Protein AF-B8C615-F1 (afdb_monomer)

Solvent-accessible surface area (backbone atoms only — not comparable to full-atom values): 27567 Å² total; per-residue (Å²): 134,86,78,91,79,91,89,84,91,85,81,88,82,88,83,88,82,83,87,86,90,82,84,86,89,84,87,82,86,87,84,89,79,90,83,87,82,90,78,82,82,85,92,84,84,85,85,87,82,86,86,85,73,90,86,84,89,85,84,89,66,85,77,72,67,76,77,69,71,76,79,83,67,76,66,83,48,55,61,52,78,42,73,49,61,75,88,76,77,53,38,67,41,74,41,68,42,91,89,75,47,28,23,28,29,64,40,57,40,85,89,25,58,36,35,74,68,68,56,52,64,66,28,31,39,13,38,54,92,42,82,40,66,43,68,28,39,32,70,58,50,54,51,53,68,69,64,72,62,64,63,44,64,28,14,33,28,34,61,74,74,82,71,67,94,71,82,83,88,78,96,52,78,61,57,57,55,51,50,50,52,52,49,54,53,49,52,53,51,50,51,54,47,50,67,70,65,53,76,77,74,84,75,66,89,81,61,75,78,67,64,73,67,66,71,70,63,75,78,74,78,82,78,88,79,88,82,81,69,58,64,63,54,49,52,52,54,52,52,50,56,50,53,55,50,52,50,21,62,73,68,74,48,59,87,83,63,82,73,85,66,53,80,73,57,54,55,55,56,58,57,57,73,75,53,80,84,85,68,80,87,73,69,80,81,79,81,86,73,91,73,94,73,80,84,80,73,89,69,74,76,81,73,70,89,76,69,77,72,56,72,66,55,68,64,37,54,50,21,48,50,43,27,65,69,76,46,88,54,61,69,58,47,44,52,20,51,57,49,51,53,52,48,52,52,35,25,47,45,55,21,58,45,75,58,71,78,75,10,44,65,44,19,49,44,60,47,85,40,69,73,48,22,61,34,29,73,72,30,65,36,36,51,56,32,47,37,60,62,54,37,41,86,44,71,39,86,90,77,75,43,55,28,40,36,42,66,80,84,52,73,59,57,90,28,47,64,52,50,53,48,51,53,50,49,51,59,72,70,108

Nearest PDB structures (foldseek):
  2pa1-assembly1_A  TM=8.010E-01  e=6.325E-05  Homo sapiens
  7qs8-assembly2_B  TM=7.654E-01  e=4.435E-05  Homo sapiens
  2eaq-assembly1_A  TM=7.085E-01  e=5.989E-04  Homo sapiens
  1g9o-assembly1_A  TM=5.932E-01  e=3.124E-04  Homo sapiens
  1va8-assembly1_A  TM=5.721E-01  e=1.218E-03  Mus musculus

Structure (mmCIF, N/CA/C/O backbone):
data_AF-B8C615-F1
#
_entry.id   AF-B8C615-F1
#
loop_
_atom_site.group_PDB
_atom_site.id
_atom_site.type_symbol
_atom_site.label_atom_id
_atom_site.label_alt_id
_atom_site.label_comp_id
_atom_site.label_asym_id
_atom_site.label_entity_id
_atom_site.label_seq_id
_atom_site.pdbx_PDB_ins_code
_atom_site.Cartn_x
_atom_site.Cartn_y
_atom_site.Cartn_z
_atom_site.occupancy
_atom_site.B_iso_or_equiv
_atom_site.auth_seq_id
_atom_site.auth_comp_id
_atom_site.auth_asym_id
_atom_site.auth_atom_id
_atom_site.pdbx_PDB_model_num
ATOM 1 N N . MET A 1 1 ? -53.967 15.352 45.407 1.00 41.75 1 MET A N 1
ATOM 2 C CA . MET A 1 1 ? -52.766 14.566 45.748 1.00 41.75 1 MET A CA 1
ATOM 3 C C . MET A 1 1 ? -51.786 14.688 44.589 1.00 41.75 1 MET A C 1
ATOM 5 O O . MET A 1 1 ? -51.702 13.805 43.753 1.00 41.75 1 MET A O 1
ATOM 9 N N . ASP A 1 2 ? -51.291 15.890 44.291 1.00 37.72 2 ASP A N 1
ATOM 10 C CA . ASP A 1 2 ? -50.236 16.607 45.036 1.00 37.72 2 ASP A CA 1
ATOM 11 C C . ASP A 1 2 ? -48.920 15.816 45.013 1.00 37.72 2 ASP A C 1
ATOM 13 O O . ASP A 1 2 ? -48.911 14.672 45.434 1.00 37.72 2 ASP A O 1
ATOM 17 N N . THR A 1 3 ? -47.760 16.323 44.602 1.00 44.06 3 THR A N 1
ATOM 18 C CA . THR A 1 3 ? -47.333 17.625 44.078 1.00 44.06 3 THR A CA 1
ATOM 19 C C . THR A 1 3 ? -45.808 17.522 43.798 1.00 44.06 3 THR A C 1
ATOM 21 O O . THR A 1 3 ? -45.139 16.726 44.444 1.00 44.06 3 THR A O 1
ATOM 24 N N . ILE A 1 4 ? -45.261 18.445 42.974 1.00 41.69 4 ILE A N 1
ATOM 25 C CA . ILE A 1 4 ? -43.964 19.162 43.191 1.00 41.69 4 ILE A CA 1
ATOM 26 C C . ILE A 1 4 ? -42.643 18.371 42.953 1.00 41.69 4 ILE A C 1
ATOM 28 O O . ILE A 1 4 ? -42.486 17.266 43.430 1.00 41.69 4 ILE A O 1
ATOM 32 N N . LYS A 1 5 ? -41.563 18.879 42.324 1.00 42.16 5 LYS A N 1
ATOM 33 C CA . LYS A 1 5 ? -41.191 20.132 41.616 1.00 42.16 5 LYS A CA 1
ATOM 34 C C . LYS A 1 5 ? -39.751 19.966 41.056 1.00 42.16 5 LYS A C 1
ATOM 36 O O . LYS A 1 5 ? -38.935 19.399 41.762 1.00 42.16 5 LYS A O 1
ATOM 41 N N . LYS A 1 6 ? -39.478 20.611 39.897 1.00 43.28 6 LYS A N 1
ATOM 42 C CA . LYS A 1 6 ? -38.382 21.583 39.554 1.00 43.28 6 LYS A CA 1
ATOM 43 C C . LYS A 1 6 ? -36.907 21.218 39.882 1.00 43.28 6 LYS A C 1
ATOM 45 O O . LYS A 1 6 ? -36.642 20.591 40.883 1.00 43.28 6 LYS A O 1
ATOM 50 N N . LYS A 1 7 ? -35.850 21.697 39.206 1.00 45.78 7 LYS A N 1
ATOM 51 C CA . LYS A 1 7 ? -35.587 22.728 38.170 1.00 45.78 7 LYS A CA 1
ATOM 52 C C . LYS A 1 7 ? -34.084 22.653 37.801 1.00 45.78 7 LYS A C 1
ATOM 54 O O . LYS A 1 7 ? -33.301 22.236 38.647 1.00 45.78 7 LYS A O 1
ATOM 59 N N . ASN A 1 8 ? -33.729 23.188 36.624 1.00 39.31 8 ASN A N 1
ATOM 60 C CA . ASN A 1 8 ? -32.568 24.055 36.270 1.00 39.31 8 ASN A CA 1
ATOM 61 C C . ASN A 1 8 ? -32.132 23.692 34.835 1.00 39.31 8 ASN A C 1
ATOM 63 O O . ASN A 1 8 ? -31.794 22.543 34.597 1.00 39.31 8 ASN A O 1
ATOM 67 N N . SER A 1 9 ? -32.251 24.496 33.770 1.00 40.06 9 SER A N 1
ATOM 68 C CA . SER A 1 9 ? -32.050 25.933 33.483 1.00 40.06 9 SER A CA 1
ATOM 69 C C . SER A 1 9 ? -30.593 26.412 33.503 1.00 40.06 9 SER A C 1
ATOM 71 O O . SER A 1 9 ? -30.061 26.649 34.580 1.00 40.06 9 SER A O 1
ATOM 73 N N . ILE A 1 10 ? -30.035 26.611 32.304 1.00 39.75 10 ILE A N 1
ATOM 74 C CA . ILE A 1 10 ? -29.074 27.626 31.804 1.00 39.75 10 ILE A CA 1
ATOM 75 C C . ILE A 1 10 ? -29.087 27.392 30.272 1.00 39.75 10 ILE A C 1
ATOM 77 O O . ILE A 1 10 ? -29.056 26.244 29.852 1.00 39.75 10 ILE A O 1
ATOM 81 N N . GLY A 1 11 ? -29.210 28.339 29.343 1.00 34.59 11 GLY A N 1
ATOM 82 C CA . GLY A 1 11 ? -29.128 29.795 29.384 1.00 34.59 11 GLY A CA 1
ATOM 83 C C . GLY A 1 11 ? -28.443 30.281 28.095 1.00 34.59 11 GLY A C 1
ATOM 84 O O . GLY A 1 11 ? -27.226 30.239 28.013 1.00 34.59 11 GLY A O 1
ATOM 85 N N . SER A 1 12 ? -29.261 30.668 27.110 1.00 38.09 12 SER A N 1
ATOM 86 C CA . SER A 1 12 ? -29.092 31.620 25.993 1.00 38.09 12 SER A CA 1
ATOM 87 C C . SER A 1 12 ? -27.708 32.073 25.504 1.00 38.09 12 SER A C 1
ATOM 89 O O . SER A 1 12 ? -26.895 32.586 26.268 1.00 38.09 12 SER A O 1
ATOM 91 N N . LYS A 1 13 ? -27.589 32.174 24.169 1.00 42.00 13 LYS A N 1
ATOM 92 C CA . LYS A 1 13 ? -27.247 33.454 23.522 1.00 42.00 13 LYS A CA 1
ATOM 93 C C . LYS A 1 13 ? -27.703 33.511 22.060 1.00 42.00 13 LYS A C 1
ATOM 95 O O . LYS A 1 13 ? -27.203 32.788 21.205 1.00 42.00 13 LYS A O 1
ATOM 100 N N . ASP A 1 14 ? -28.641 34.422 21.828 1.00 41.09 14 ASP A N 1
ATOM 101 C CA . ASP A 1 14 ? -29.044 34.968 20.539 1.00 41.09 14 ASP A CA 1
ATOM 102 C C . ASP A 1 14 ? -27.907 35.741 19.859 1.00 41.09 14 ASP A C 1
ATOM 104 O O . ASP A 1 14 ? -27.116 36.420 20.520 1.00 41.09 14 ASP A O 1
ATOM 108 N N . LYS A 1 15 ? -27.914 35.743 18.522 1.00 43.38 15 LYS A N 1
ATOM 109 C CA . LYS A 1 15 ? -27.534 36.915 17.723 1.00 43.38 15 LYS A CA 1
ATOM 110 C C . LYS A 1 15 ? -28.236 36.869 16.365 1.00 43.38 15 LYS A C 1
ATOM 112 O O . LYS A 1 15 ? -27.769 36.267 15.406 1.00 43.38 15 LYS A O 1
ATOM 117 N N . SER A 1 16 ? -29.381 37.535 16.317 1.00 40.38 16 SER A N 1
ATOM 118 C CA . SER A 1 16 ? -30.012 38.057 15.110 1.00 40.38 16 SER A CA 1
ATOM 119 C C . SER A 1 16 ? -29.265 39.301 14.626 1.00 40.38 16 SER A C 1
ATOM 121 O O . SER A 1 16 ? -28.981 40.193 15.431 1.00 40.38 16 SER A O 1
ATOM 123 N N . THR A 1 17 ? -29.030 39.447 13.324 1.00 40.84 17 THR A N 1
ATOM 124 C CA . THR A 1 17 ? -28.920 40.781 12.715 1.00 40.84 17 THR A CA 1
ATOM 125 C C . THR A 1 17 ? -29.471 40.753 11.295 1.00 40.84 17 THR A C 1
ATOM 127 O O . THR A 1 17 ? -29.143 39.888 10.489 1.00 40.84 17 THR A O 1
ATOM 130 N N . LEU A 1 18 ? -30.387 41.689 11.072 1.00 40.09 18 LEU A N 1
ATOM 131 C CA . LEU A 1 18 ? -31.145 41.975 9.867 1.00 40.09 18 LEU A CA 1
ATOM 132 C C . LEU A 1 18 ? -30.291 42.639 8.779 1.00 40.09 18 LEU A C 1
ATOM 134 O O . LEU A 1 18 ? -29.407 43.431 9.088 1.00 40.09 18 LEU A O 1
ATOM 138 N N . GLY A 1 19 ? -30.751 42.475 7.536 1.00 34.16 19 GLY A N 1
ATOM 139 C CA . GLY A 1 19 ? -30.973 43.609 6.636 1.00 34.16 19 GLY A CA 1
ATOM 140 C C . GLY A 1 19 ? -29.967 43.790 5.501 1.00 34.16 19 GLY A C 1
ATOM 141 O O . GLY A 1 19 ? -28.763 43.788 5.718 1.00 34.16 19 GLY A O 1
ATOM 142 N N . GLY A 1 20 ? -30.483 44.041 4.293 1.00 33.72 20 GLY A N 1
ATOM 143 C CA . GLY A 1 20 ? -29.687 44.672 3.237 1.00 33.72 20 GLY A CA 1
ATOM 144 C C . GLY A 1 20 ? -30.102 44.352 1.809 1.00 33.72 20 GLY A C 1
ATOM 145 O O . GLY A 1 20 ? -29.393 43.652 1.104 1.00 33.72 20 GLY A O 1
ATOM 146 N N . ASN A 1 21 ? -31.239 44.893 1.381 1.00 42.88 21 ASN A N 1
ATOM 147 C CA . ASN A 1 21 ? -31.693 44.955 -0.006 1.00 42.88 21 ASN A CA 1
ATOM 148 C C . ASN A 1 21 ? -31.044 46.159 -0.724 1.00 42.88 21 ASN A C 1
ATOM 150 O O . ASN A 1 21 ? -31.096 47.267 -0.194 1.00 42.88 21 ASN A O 1
ATOM 154 N N . SER A 1 22 ? -30.441 45.960 -1.898 1.00 40.97 22 SER A N 1
ATOM 155 C CA . SER A 1 22 ? -30.175 46.933 -2.992 1.00 40.97 22 SER A CA 1
ATOM 156 C C . SER A 1 22 ? -29.312 46.194 -4.037 1.00 40.97 22 SER A C 1
ATOM 158 O O . SER A 1 22 ? -28.444 45.424 -3.661 1.00 40.97 22 SER A O 1
ATOM 160 N N . GLY A 1 23 ? -29.491 46.243 -5.357 1.00 37.09 23 GLY A N 1
ATOM 161 C CA . GLY A 1 23 ? -30.097 47.225 -6.250 1.00 37.09 23 GLY A CA 1
ATOM 162 C C . GLY A 1 23 ? -29.043 47.651 -7.294 1.00 37.09 23 GLY A C 1
ATOM 163 O O . GLY A 1 23 ? -27.927 47.961 -6.900 1.00 37.09 23 GLY A O 1
ATOM 164 N N . ARG A 1 24 ? -29.444 47.746 -8.578 1.00 38.25 24 ARG A N 1
ATOM 165 C CA . ARG A 1 24 ? -28.748 48.335 -9.766 1.00 38.25 24 ARG A CA 1
ATOM 166 C C . ARG A 1 24 ? -27.784 47.425 -10.552 1.00 38.25 24 ARG A C 1
ATOM 168 O O . ARG A 1 24 ? -26.920 46.801 -9.965 1.00 38.25 24 ARG A O 1
ATOM 175 N N . ILE A 1 25 ? -27.989 47.168 -11.856 1.00 37.25 25 ILE A N 1
ATOM 176 C CA . ILE A 1 25 ? -28.076 48.018 -13.084 1.00 37.25 25 ILE A CA 1
ATOM 177 C C . ILE A 1 25 ? -26.691 48.414 -13.639 1.00 37.25 25 ILE A C 1
ATOM 179 O O . ILE A 1 25 ? -25.928 49.083 -12.954 1.00 37.25 25 ILE A O 1
ATOM 183 N N . GLY A 1 26 ? -26.478 48.108 -14.932 1.00 35.31 26 GLY A N 1
ATOM 184 C CA . GLY A 1 26 ? -25.458 48.678 -15.836 1.00 35.31 26 GLY A CA 1
ATOM 185 C C . GLY A 1 26 ? -24.368 47.664 -16.214 1.00 35.31 26 GLY A C 1
ATOM 186 O O . GLY A 1 26 ? -23.805 47.045 -15.328 1.00 35.31 26 GLY A O 1
ATOM 187 N N . GLY A 1 27 ? -24.026 47.361 -17.470 1.00 35.31 27 GLY A N 1
ATOM 188 C CA . GLY A 1 27 ? -24.144 48.112 -18.724 1.00 35.31 27 GLY A CA 1
ATOM 189 C C . GLY A 1 27 ? -22.755 48.598 -19.177 1.00 35.31 27 GLY A C 1
ATOM 190 O O . GLY A 1 27 ? -22.083 49.261 -18.399 1.00 35.31 27 GLY A O 1
ATOM 191 N N . GLY A 1 28 ? -22.353 48.311 -20.425 1.00 33.03 28 GLY A N 1
ATOM 192 C CA . GLY A 1 28 ? -21.200 48.943 -21.108 1.00 33.03 28 GLY A CA 1
ATOM 193 C C . GLY A 1 28 ? -20.065 47.972 -21.478 1.00 33.03 28 GLY A C 1
ATOM 194 O O . GLY A 1 28 ? -19.458 47.404 -20.584 1.00 33.03 28 GLY A O 1
ATOM 195 N N . VAL A 1 29 ? -19.856 47.601 -22.755 1.00 35.62 29 VAL A N 1
ATOM 196 C CA . VAL A 1 29 ? -19.075 48.335 -23.797 1.00 35.62 29 VAL A CA 1
ATOM 197 C C . VAL A 1 29 ? -17.589 48.377 -23.397 1.00 35.62 29 VAL A C 1
ATOM 199 O O . VAL A 1 29 ? -17.256 48.965 -22.384 1.00 35.62 29 VAL A O 1
ATOM 202 N N . GLY A 1 30 ? -16.651 47.684 -24.047 1.00 36.69 30 GLY A N 1
ATOM 203 C CA . GLY A 1 30 ? -16.201 47.848 -25.433 1.00 36.69 30 GLY A CA 1
ATOM 204 C C . GLY A 1 30 ? -14.756 48.383 -25.406 1.00 36.69 30 GLY A C 1
ATOM 205 O O . GLY A 1 30 ? -14.468 49.286 -24.630 1.00 36.69 30 GLY A O 1
ATOM 206 N N . GLY A 1 31 ? -13.835 47.836 -26.208 1.00 34.53 31 GLY A N 1
ATOM 207 C CA . GLY A 1 31 ? -12.467 48.373 -26.273 1.00 34.53 31 GLY A CA 1
ATOM 208 C C . GLY A 1 31 ? -11.449 47.488 -26.987 1.00 34.53 31 GLY A C 1
ATOM 209 O O . GLY A 1 31 ? -10.732 46.719 -26.358 1.00 34.53 31 GLY A O 1
ATOM 210 N N . SER A 1 32 ? -11.368 47.630 -28.311 1.00 41.69 32 SER A N 1
ATOM 211 C CA . SER A 1 32 ? -10.201 47.244 -29.107 1.00 41.69 32 SER A CA 1
ATOM 212 C C . SER A 1 32 ? -8.993 48.120 -28.770 1.00 41.69 32 SER A C 1
ATOM 214 O O . SER A 1 32 ? -9.126 49.338 -28.704 1.00 41.69 32 SER A O 1
ATOM 216 N N . ALA A 1 33 ? -7.800 47.528 -28.731 1.00 39.34 33 ALA A N 1
ATOM 217 C CA . ALA A 1 33 ? -6.567 48.243 -29.037 1.00 39.34 33 ALA A CA 1
ATOM 218 C C . ALA A 1 33 ? -5.615 47.322 -29.808 1.00 39.34 33 ALA A C 1
ATOM 220 O O . ALA A 1 33 ? -5.075 46.351 -29.285 1.00 39.34 33 ALA A O 1
ATOM 221 N N . LYS A 1 34 ? -5.455 47.650 -31.093 1.00 44.47 34 LYS A N 1
ATOM 222 C CA . LYS A 1 34 ? -4.329 47.256 -31.937 1.00 44.47 34 LYS A CA 1
ATOM 223 C C . LYS A 1 34 ? -3.057 47.882 -31.360 1.00 44.47 34 LYS A C 1
ATOM 225 O O . LYS A 1 34 ? -3.053 49.077 -31.086 1.00 44.47 34 LYS A O 1
ATOM 230 N N . SER A 1 35 ? -1.971 47.123 -31.293 1.00 41.25 35 SER A N 1
ATOM 231 C CA . SER A 1 35 ? -0.621 47.686 -31.323 1.00 41.25 35 SER A CA 1
ATOM 232 C C . SER A 1 35 ? 0.220 46.835 -32.263 1.00 41.25 35 SER A C 1
ATOM 234 O O . SER A 1 35 ? 0.462 45.657 -32.007 1.00 41.25 35 SER A O 1
ATOM 236 N N . GLY A 1 36 ? 0.553 47.427 -33.408 1.00 40.81 36 GLY A N 1
ATOM 237 C CA . GLY A 1 36 ? 1.501 46.894 -34.370 1.00 40.81 36 GLY A CA 1
ATOM 238 C C . GLY A 1 36 ? 2.894 47.422 -34.052 1.00 40.81 36 GLY A C 1
ATOM 239 O O . GLY A 1 36 ? 3.072 48.624 -33.871 1.00 40.81 36 GLY A O 1
ATOM 240 N N . GLY A 1 37 ? 3.870 46.521 -34.017 1.00 39.28 37 GLY A N 1
ATOM 241 C CA . GLY A 1 37 ? 5.291 46.843 -34.046 1.00 39.28 37 GLY A CA 1
ATOM 242 C C . GLY A 1 37 ? 5.900 46.255 -35.312 1.00 39.28 37 GLY A C 1
ATOM 243 O O . GLY A 1 37 ? 6.071 45.043 -35.408 1.00 39.28 37 GLY A O 1
ATOM 244 N N . ASN A 1 38 ? 6.181 47.119 -36.287 1.00 41.75 38 ASN A N 1
ATOM 245 C CA . ASN A 1 38 ? 6.980 46.812 -37.469 1.00 41.75 38 ASN A CA 1
ATOM 246 C C . ASN A 1 38 ? 8.460 46.760 -37.073 1.00 41.75 38 ASN A C 1
ATOM 248 O O . ASN A 1 38 ? 9.003 47.786 -36.676 1.00 41.75 38 ASN A O 1
ATOM 252 N N . ASN A 1 39 ? 9.120 45.620 -37.283 1.00 46.97 39 ASN A N 1
ATOM 253 C CA . ASN A 1 39 ? 10.575 45.557 -37.427 1.00 46.97 39 ASN A CA 1
ATOM 254 C C . ASN A 1 39 ? 10.907 45.115 -38.863 1.00 46.97 39 ASN A C 1
ATOM 256 O O . ASN A 1 39 ? 10.724 43.941 -39.193 1.00 46.97 39 ASN A O 1
ATOM 260 N N . PRO A 1 40 ? 11.362 46.030 -39.737 1.00 51.12 40 PRO A N 1
ATOM 261 C CA . PRO A 1 40 ? 12.060 45.688 -40.970 1.00 51.12 40 PRO A CA 1
ATOM 262 C C . PRO A 1 40 ? 13.556 45.493 -40.650 1.00 51.12 40 PRO A C 1
ATOM 264 O O . PRO A 1 40 ? 14.081 46.217 -39.814 1.00 51.12 40 PRO A O 1
ATOM 267 N N . PHE A 1 41 ? 14.239 44.564 -41.330 1.00 44.69 41 PHE A N 1
ATOM 268 C CA . PHE A 1 41 ? 15.609 44.072 -41.049 1.00 44.69 41 PHE A CA 1
ATOM 269 C C . PHE A 1 41 ? 15.651 43.118 -39.830 1.00 44.69 41 PHE A C 1
ATOM 271 O O . PHE A 1 41 ? 15.425 43.523 -38.705 1.00 44.69 41 PHE A O 1
ATOM 278 N N . ALA A 1 42 ? 15.895 41.814 -39.945 1.00 45.06 42 ALA A N 1
ATOM 279 C CA . ALA A 1 42 ? 16.945 41.187 -40.725 1.00 45.06 42 ALA A CA 1
ATOM 280 C C . ALA A 1 42 ? 16.504 39.805 -41.226 1.00 45.06 42 ALA A C 1
ATOM 282 O O . ALA A 1 42 ? 16.289 38.857 -40.475 1.00 45.06 42 ALA A O 1
ATOM 283 N N . ASN A 1 43 ? 16.396 39.741 -42.545 1.00 45.53 43 ASN A N 1
ATOM 284 C CA . ASN A 1 43 ? 16.303 38.547 -43.351 1.00 45.53 43 ASN A CA 1
ATOM 285 C C . ASN A 1 43 ? 17.741 38.186 -43.760 1.00 45.53 43 ASN A C 1
ATOM 287 O O . ASN A 1 43 ? 18.325 38.900 -44.572 1.00 45.53 43 ASN A O 1
ATOM 291 N N . ALA A 1 44 ? 18.334 37.148 -43.170 1.00 45.41 44 ALA A N 1
ATOM 292 C CA . ALA A 1 44 ? 19.566 36.527 -43.663 1.00 45.41 44 ALA A CA 1
ATOM 293 C C . ALA A 1 44 ? 19.697 35.118 -43.068 1.00 45.41 44 ALA A C 1
ATOM 295 O O . ALA A 1 44 ? 20.146 34.950 -41.938 1.00 45.41 44 ALA A O 1
ATOM 296 N N . GLY A 1 45 ? 19.267 34.109 -43.826 1.00 39.72 45 GLY A N 1
ATOM 297 C CA . GLY A 1 45 ? 19.445 32.704 -43.448 1.00 39.72 45 GLY A CA 1
ATOM 298 C C . GLY A 1 45 ? 18.359 31.762 -43.957 1.00 39.72 45 GLY A C 1
ATOM 299 O O . GLY A 1 45 ? 17.976 30.838 -43.247 1.00 39.72 45 GLY A O 1
ATOM 300 N N . ALA A 1 46 ? 17.825 32.009 -45.154 1.00 44.34 46 ALA A N 1
ATOM 301 C CA . ALA A 1 46 ? 16.938 31.076 -45.838 1.00 44.34 46 ALA A CA 1
ATOM 302 C C . ALA A 1 46 ? 17.759 30.049 -46.638 1.00 44.34 46 ALA A C 1
ATOM 304 O O . ALA A 1 46 ? 18.665 30.424 -47.380 1.00 44.34 46 ALA A O 1
ATOM 305 N N . GLY A 1 47 ? 17.383 28.774 -46.510 1.00 54.06 47 GLY A N 1
ATOM 306 C CA . GLY A 1 47 ? 17.919 27.625 -47.250 1.00 54.06 47 GLY A CA 1
ATOM 307 C C . GLY A 1 47 ? 18.837 26.788 -46.364 1.00 54.06 47 GLY A C 1
ATOM 308 O O . GLY A 1 47 ? 19.971 27.170 -46.118 1.00 54.06 47 GLY A O 1
ATOM 309 N N . ILE A 1 48 ? 18.397 25.657 -45.802 1.00 46.56 48 ILE A N 1
ATOM 310 C CA . ILE A 1 48 ? 18.496 24.367 -46.518 1.00 46.56 48 ILE A CA 1
ATOM 311 C C . ILE A 1 48 ? 17.523 23.271 -45.992 1.00 46.56 48 ILE A C 1
ATOM 313 O O . ILE A 1 48 ? 17.518 22.173 -46.529 1.00 46.56 48 ILE A O 1
ATOM 317 N N . ASN A 1 49 ? 16.625 23.518 -45.028 1.00 45.41 49 ASN A N 1
ATOM 318 C CA . ASN A 1 49 ? 15.844 22.429 -44.390 1.00 45.41 49 ASN A CA 1
ATOM 319 C C . ASN A 1 49 ? 14.316 22.460 -44.604 1.00 45.41 49 ASN A C 1
ATOM 321 O O . ASN A 1 49 ? 13.567 22.203 -43.665 1.00 45.41 49 ASN A O 1
ATOM 325 N N . ASP A 1 50 ? 13.831 22.719 -45.824 1.00 47.81 50 ASP A N 1
ATOM 326 C CA . ASP A 1 50 ? 12.385 22.888 -46.085 1.00 47.81 50 ASP A CA 1
ATOM 327 C C . ASP A 1 50 ? 11.749 21.814 -46.997 1.00 47.81 50 ASP A C 1
ATOM 329 O O . ASP A 1 50 ? 10.909 22.108 -47.845 1.00 47.81 50 ASP A O 1
ATOM 333 N N . VAL A 1 51 ? 12.133 20.537 -46.828 1.00 46.31 51 VAL A N 1
ATOM 334 C CA . VAL A 1 51 ? 11.466 19.396 -47.509 1.00 46.31 51 VAL A CA 1
ATOM 335 C C . VAL A 1 51 ? 10.998 18.280 -46.553 1.00 46.31 51 VAL A C 1
ATOM 337 O O . VAL A 1 51 ? 10.288 17.372 -46.973 1.00 46.31 51 VAL A O 1
ATOM 340 N N . LEU A 1 52 ? 11.260 18.358 -45.241 1.00 46.00 52 LEU A N 1
ATOM 341 C CA . LEU A 1 52 ? 10.855 17.301 -44.290 1.00 46.00 52 LEU A CA 1
ATOM 342 C C . LEU A 1 52 ? 10.123 17.824 -43.038 1.00 46.00 52 LEU A C 1
ATOM 344 O O . LEU A 1 52 ? 10.298 17.297 -41.945 1.00 46.00 52 LEU A O 1
ATOM 348 N N . GLY A 1 53 ? 9.311 18.877 -43.187 1.00 45.59 53 GLY A N 1
ATOM 349 C CA . GLY A 1 53 ? 8.732 19.614 -42.050 1.00 45.59 53 GLY A CA 1
ATOM 350 C C . GLY A 1 53 ? 7.228 19.904 -42.090 1.00 45.59 53 GLY A C 1
ATOM 351 O O . GLY A 1 53 ? 6.753 20.686 -41.274 1.00 45.59 53 GLY A O 1
ATOM 352 N N . LYS A 1 54 ? 6.441 19.304 -42.996 1.00 43.41 54 LYS A N 1
ATOM 353 C CA . LYS A 1 54 ? 4.988 19.571 -43.115 1.00 43.41 54 LYS A CA 1
ATOM 354 C C . LYS A 1 54 ? 4.100 18.388 -42.719 1.00 43.41 54 LYS A C 1
ATOM 356 O O . LYS A 1 54 ? 3.197 18.016 -43.461 1.00 43.41 54 LYS A O 1
ATOM 361 N N . MET A 1 55 ? 4.316 17.804 -41.536 1.00 45.03 55 MET A N 1
ATOM 362 C CA . MET A 1 55 ? 3.355 16.823 -41.002 1.00 45.03 55 MET A CA 1
ATOM 363 C C . MET A 1 55 ? 3.035 16.921 -39.507 1.00 45.03 55 MET A C 1
ATOM 365 O O . MET A 1 55 ? 2.292 16.081 -39.014 1.00 45.03 55 MET A O 1
ATOM 369 N N . MET A 1 56 ? 3.507 17.931 -38.766 1.00 49.59 56 MET A N 1
ATOM 370 C CA . MET A 1 56 ? 3.184 18.037 -37.332 1.00 49.59 56 MET A CA 1
ATOM 371 C C . MET A 1 56 ? 3.055 19.474 -36.826 1.00 49.59 56 MET A C 1
ATOM 373 O O . MET A 1 56 ? 3.742 19.877 -35.900 1.00 49.59 56 MET A O 1
ATOM 377 N N . GLN A 1 57 ? 2.129 20.247 -37.392 1.00 49.16 57 GLN A N 1
ATOM 378 C CA . GLN A 1 57 ? 1.628 21.462 -36.739 1.00 49.16 57 GLN A CA 1
ATOM 379 C C . GLN A 1 57 ? 0.126 21.613 -36.980 1.00 49.16 57 GLN A C 1
ATOM 381 O O . GLN A 1 57 ? -0.325 22.497 -37.698 1.00 49.16 57 GLN A O 1
ATOM 386 N N . ASN A 1 58 ? -0.665 20.714 -36.390 1.00 48.22 58 ASN A N 1
ATOM 387 C CA . ASN A 1 58 ? -2.064 21.005 -36.090 1.00 48.22 58 ASN A CA 1
ATOM 388 C C . ASN A 1 58 ? -2.575 20.070 -34.985 1.00 48.22 58 ASN A C 1
ATOM 390 O O . ASN A 1 58 ? -2.950 18.936 -35.274 1.00 48.22 58 ASN A O 1
ATOM 394 N N . LYS A 1 59 ? -2.537 20.512 -33.719 1.00 49.12 59 LYS A N 1
ATOM 395 C CA . LYS A 1 59 ? -3.351 19.973 -32.607 1.00 49.12 59 LYS A CA 1
ATOM 396 C C . LYS A 1 59 ? -3.136 20.799 -31.335 1.00 49.12 59 LYS A C 1
ATOM 398 O O . LYS A 1 59 ? -2.594 20.332 -30.344 1.00 49.12 59 LYS A O 1
ATOM 403 N N . ASN A 1 60 ? -3.600 22.045 -31.373 1.00 47.97 60 ASN A N 1
ATOM 404 C CA . ASN A 1 60 ? -3.953 22.779 -30.158 1.00 47.97 60 ASN A CA 1
ATOM 405 C C . ASN A 1 60 ? -5.402 23.277 -30.252 1.00 47.97 60 ASN A C 1
ATOM 407 O O . ASN A 1 60 ? -5.713 24.449 -30.084 1.00 47.97 60 ASN A O 1
ATOM 411 N N . THR A 1 61 ? -6.302 22.351 -30.577 1.00 40.66 61 THR A N 1
ATOM 412 C CA . THR A 1 61 ? -7.723 22.472 -30.260 1.00 40.66 61 THR A CA 1
ATOM 413 C C . THR A 1 61 ? -7.948 21.570 -29.065 1.00 40.66 61 THR A C 1
ATOM 415 O O . THR A 1 61 ? -7.689 20.368 -29.171 1.00 40.66 61 THR A O 1
ATOM 418 N N . GLY A 1 62 ? -8.397 22.134 -27.942 1.00 48.25 62 GLY A N 1
ATOM 419 C CA . GLY A 1 62 ? -8.793 21.366 -26.770 1.00 48.25 62 GLY A CA 1
ATOM 420 C C . GLY A 1 62 ? -9.599 20.153 -27.211 1.00 48.25 62 GLY A C 1
ATOM 421 O O . GLY A 1 62 ? -10.671 20.288 -27.805 1.00 48.25 62 GLY A O 1
ATOM 422 N N . SER A 1 63 ? -9.037 18.968 -26.978 1.00 43.91 63 SER A N 1
ATOM 423 C CA . SER A 1 63 ? -9.727 17.703 -27.152 1.00 43.91 63 SER A CA 1
ATOM 424 C C . SER A 1 63 ? -10.888 17.710 -26.158 1.00 43.91 63 SER A C 1
ATOM 426 O O . SER A 1 63 ? -10.791 17.174 -25.054 1.00 43.91 63 SER A O 1
ATOM 428 N N . LYS A 1 64 ? -12.019 18.290 -26.577 1.00 46.16 64 LYS A N 1
ATOM 429 C CA . LYS A 1 64 ? -13.335 17.744 -26.280 1.00 46.16 64 LYS A CA 1
ATOM 430 C C . LYS A 1 64 ? -13.243 16.295 -26.737 1.00 46.16 64 LYS A C 1
ATOM 432 O O . LYS A 1 64 ? -13.477 15.997 -27.905 1.00 46.16 64 LYS A O 1
ATOM 437 N N . ARG A 1 65 ? -12.771 15.425 -25.834 1.00 41.84 65 ARG A N 1
ATOM 438 C CA . ARG A 1 65 ? -12.872 13.974 -25.962 1.00 41.84 65 ARG A CA 1
ATOM 439 C C . ARG A 1 65 ? -14.292 13.759 -26.430 1.00 41.84 65 ARG A C 1
ATOM 441 O O . ARG A 1 65 ? -15.208 14.161 -25.712 1.00 41.84 65 ARG A O 1
ATOM 448 N N . GLY A 1 66 ? -14.438 13.278 -27.663 1.00 38.16 66 GLY A N 1
ATOM 449 C CA . GLY A 1 66 ? -15.735 13.044 -28.262 1.00 38.16 66 GLY A CA 1
ATOM 450 C C . GLY A 1 66 ? -16.551 12.298 -27.229 1.00 38.16 66 GLY A C 1
ATOM 451 O O . GLY A 1 66 ? -16.203 11.175 -26.865 1.00 38.16 66 GLY A O 1
ATOM 452 N N . GLY A 1 67 ? -17.561 12.979 -26.687 1.00 41.47 67 GLY A N 1
ATOM 453 C CA . GLY A 1 67 ? -18.610 12.348 -25.923 1.00 41.47 67 GLY A CA 1
ATOM 454 C C . GLY A 1 67 ? -19.313 11.460 -26.922 1.00 41.47 67 GLY A C 1
ATOM 455 O O . GLY A 1 67 ? -20.276 11.885 -27.550 1.00 41.47 67 GLY A O 1
ATOM 456 N N . GLY A 1 68 ? -18.748 10.274 -27.152 1.00 41.88 68 GLY A N 1
ATOM 457 C CA . GLY A 1 68 ? -19.442 9.200 -27.816 1.00 41.88 68 GLY A CA 1
ATOM 458 C C . GLY A 1 68 ? -20.681 9.006 -26.974 1.00 41.88 68 GLY A C 1
ATOM 459 O O . GLY A 1 68 ? -20.589 8.496 -25.858 1.00 41.88 68 GLY A O 1
ATOM 460 N N . GLN A 1 69 ? -21.809 9.524 -27.460 1.00 48.88 69 GLN A N 1
ATOM 461 C CA . GLN A 1 69 ? -23.111 9.140 -26.959 1.00 48.88 69 GLN A CA 1
ATOM 462 C C . GLN A 1 69 ? -23.059 7.621 -26.920 1.00 48.88 69 GLN A C 1
ATOM 464 O O . GLN A 1 69 ? -22.865 6.994 -27.963 1.00 48.88 69 GLN A O 1
ATOM 469 N N . SER A 1 70 ? -23.096 7.038 -25.718 1.00 47.56 70 SER A N 1
ATOM 470 C CA . SER A 1 70 ? -23.184 5.592 -25.595 1.00 47.56 70 SER A CA 1
ATOM 471 C C . SER A 1 70 ? -24.404 5.209 -26.416 1.00 47.56 70 SER A C 1
ATOM 473 O O . SER A 1 70 ? -25.507 5.650 -26.089 1.00 47.56 70 SER A O 1
ATOM 475 N N . LEU A 1 71 ? -24.185 4.516 -27.532 1.00 45.19 71 LEU A N 1
ATOM 476 C CA . LEU A 1 71 ? -25.208 4.169 -28.509 1.00 45.19 71 LEU A CA 1
ATOM 477 C C . LEU A 1 71 ? -26.196 3.201 -27.859 1.00 45.19 71 LEU A C 1
ATOM 479 O O . LEU A 1 71 ? -26.057 2.001 -28.039 1.00 45.19 71 LEU A O 1
ATOM 483 N N . GLY A 1 72 ? -27.113 3.718 -27.034 1.00 55.97 72 GLY A N 1
ATOM 484 C CA . GLY A 1 72 ? -28.331 3.086 -26.514 1.00 55.97 72 GLY A CA 1
ATOM 485 C C . GLY A 1 72 ? -28.229 1.683 -25.907 1.00 55.97 72 GLY A C 1
ATOM 486 O O . GLY A 1 72 ? -29.263 1.090 -25.626 1.00 55.97 72 GLY A O 1
ATOM 487 N N . GLY A 1 73 ? -27.034 1.123 -25.729 1.00 68.44 73 GLY A N 1
ATOM 488 C CA . GLY A 1 73 ? -26.857 -0.259 -25.318 1.00 68.44 73 GLY A CA 1
ATOM 489 C C . GLY A 1 73 ? -27.195 -0.416 -23.847 1.00 68.44 73 GLY A C 1
ATOM 490 O O . GLY A 1 73 ? -26.605 0.256 -22.998 1.00 68.44 73 GLY A O 1
ATOM 491 N N . SER A 1 74 ? -28.122 -1.323 -23.540 1.00 77.31 74 SER A N 1
ATOM 492 C CA . SER A 1 74 ? -28.338 -1.797 -22.176 1.00 77.31 74 SER A CA 1
ATOM 493 C C . SER A 1 74 ? -26.993 -2.221 -21.587 1.00 77.31 74 SER A C 1
ATOM 495 O O . SER A 1 74 ? -26.265 -3.015 -22.191 1.00 77.31 74 SER A O 1
ATOM 497 N N . LYS A 1 75 ? -26.642 -1.670 -20.423 1.00 88.25 75 LYS A N 1
ATOM 498 C CA . LYS A 1 75 ? -25.405 -2.028 -19.720 1.00 88.25 75 LYS A CA 1
ATOM 499 C C . LYS A 1 75 ? -25.379 -3.552 -19.499 1.00 88.25 75 LYS A C 1
ATOM 501 O O . LYS A 1 75 ? -26.414 -4.116 -19.148 1.00 88.25 75 LYS A O 1
ATOM 506 N N . PRO A 1 76 ? -24.231 -4.222 -19.695 1.00 90.44 76 PRO A N 1
ATOM 507 C CA . PRO A 1 76 ? -24.161 -5.678 -19.651 1.00 90.44 76 PRO A CA 1
ATOM 508 C C . PRO A 1 76 ? -24.538 -6.225 -18.267 1.00 90.44 76 PRO A C 1
ATOM 510 O O . PRO A 1 76 ? -24.225 -5.615 -17.239 1.00 90.44 76 PRO A O 1
ATOM 513 N N . GLY A 1 77 ? -25.180 -7.394 -18.254 1.00 92.19 77 GLY A N 1
ATOM 514 C CA . GLY A 1 77 ? -25.555 -8.132 -17.048 1.00 92.19 77 GLY A CA 1
ATOM 515 C C . GLY A 1 77 ? -26.999 -8.631 -17.078 1.00 92.19 77 GLY A C 1
ATOM 516 O O . GLY A 1 77 ? -27.850 -8.084 -17.778 1.00 92.19 77 GLY A O 1
ATOM 517 N N . ARG A 1 78 ? -27.280 -9.669 -16.289 1.00 95.69 78 ARG A N 1
ATOM 518 C CA . ARG A 1 78 ? -28.636 -10.168 -16.064 1.00 95.69 78 ARG A CA 1
ATOM 519 C C . ARG A 1 78 ? -29.329 -9.263 -15.055 1.00 95.69 78 ARG A C 1
ATOM 521 O O . ARG A 1 78 ? -28.806 -9.037 -13.965 1.00 95.69 78 ARG A O 1
ATOM 528 N N . VAL A 1 79 ? -30.500 -8.747 -15.411 1.00 96.69 79 VAL A N 1
ATOM 529 C CA . VAL A 1 79 ? -31.304 -7.904 -14.521 1.00 96.69 79 VAL A CA 1
ATOM 530 C C . VAL A 1 79 ? -32.464 -8.710 -13.959 1.00 96.69 79 VAL A C 1
ATOM 532 O O . VAL A 1 79 ? -33.116 -9.452 -14.693 1.00 96.69 79 VAL A O 1
ATOM 535 N N . PHE A 1 80 ? -32.726 -8.559 -12.666 1.00 97.38 80 PHE A N 1
ATOM 536 C CA . PHE A 1 80 ? -33.932 -9.078 -12.031 1.00 97.38 80 PHE A CA 1
ATOM 537 C C . PHE A 1 80 ? -34.437 -8.103 -10.964 1.00 97.38 80 PHE A C 1
ATOM 539 O O . PHE A 1 80 ? -33.655 -7.374 -10.349 1.00 97.38 80 PHE A O 1
ATOM 546 N N . SER A 1 81 ? -35.754 -8.065 -10.775 1.00 97.94 81 SER A N 1
ATOM 547 C CA . SER A 1 81 ? -36.404 -7.201 -9.788 1.00 97.94 81 SER A CA 1
ATOM 548 C C . SER A 1 81 ? -36.499 -7.903 -8.440 1.00 97.94 81 SER A C 1
ATOM 550 O O . SER A 1 81 ? -36.815 -9.090 -8.362 1.00 97.94 81 SER A O 1
ATOM 552 N N . VAL A 1 82 ? -36.235 -7.152 -7.376 1.00 98.19 82 VAL A N 1
ATOM 553 C CA . VAL A 1 82 ? -36.226 -7.631 -5.996 1.00 98.19 82 VAL A CA 1
ATOM 554 C C . VAL A 1 82 ? -37.262 -6.850 -5.200 1.00 98.19 82 VAL A C 1
ATOM 556 O O . VAL A 1 82 ? -37.308 -5.622 -5.257 1.00 98.19 82 VAL A O 1
ATOM 559 N N . SER A 1 83 ? -38.097 -7.572 -4.451 1.00 98.12 83 SER A N 1
ATOM 560 C CA . SER A 1 83 ? -39.093 -6.999 -3.545 1.00 98.12 83 SER A CA 1
ATOM 561 C C . SER A 1 83 ? -38.913 -7.596 -2.154 1.00 98.12 83 SER A C 1
ATOM 563 O O . SER A 1 83 ? -39.014 -8.809 -1.969 1.00 98.12 83 SER A O 1
ATOM 565 N N . LEU A 1 84 ? -38.586 -6.741 -1.183 1.00 98.00 84 LEU A N 1
ATOM 566 C CA . LEU A 1 84 ? -38.396 -7.123 0.216 1.00 98.00 84 LEU A CA 1
ATOM 567 C C . LEU A 1 84 ? -39.574 -6.573 1.032 1.00 98.00 84 LEU A C 1
ATOM 569 O O . LEU A 1 84 ? -39.594 -5.402 1.405 1.00 98.00 84 LEU A O 1
ATOM 573 N N . ASP A 1 85 ? -40.571 -7.415 1.280 1.00 97.81 85 ASP A N 1
ATOM 574 C CA . ASP A 1 85 ? -41.864 -7.101 1.905 1.00 97.81 85 ASP A CA 1
ATOM 575 C C . ASP A 1 85 ? -41.877 -7.282 3.434 1.00 97.81 85 ASP A C 1
ATOM 577 O O . ASP A 1 85 ? -42.483 -6.493 4.159 1.00 97.81 85 ASP A O 1
ATOM 581 N N . LYS A 1 86 ? -41.174 -8.298 3.941 1.00 97.44 86 LYS A N 1
ATOM 582 C CA . LYS A 1 86 ? -41.135 -8.628 5.373 1.00 97.44 86 LYS A CA 1
ATOM 583 C C . LYS A 1 86 ? -40.530 -7.493 6.218 1.00 97.44 86 LYS A C 1
ATOM 585 O O . LYS A 1 86 ? -39.525 -6.891 5.819 1.00 97.44 86 LYS A O 1
ATOM 590 N N . PRO A 1 87 ? -41.100 -7.214 7.406 1.00 94.88 87 PRO A N 1
ATOM 591 C CA . PRO A 1 87 ? -40.490 -6.307 8.370 1.00 94.88 87 PRO A CA 1
ATOM 592 C C . PRO A 1 87 ? -39.215 -6.925 8.963 1.00 94.88 87 PRO A C 1
ATOM 594 O O . PRO A 1 87 ? -39.099 -8.145 9.079 1.00 94.88 87 PRO A O 1
ATOM 597 N N . GLY A 1 88 ? -38.271 -6.075 9.374 1.00 94.31 88 GLY A N 1
ATOM 598 C CA . GLY A 1 88 ? -37.023 -6.493 10.017 1.00 94.31 88 GLY A CA 1
ATOM 599 C C . GLY A 1 88 ? -35.749 -6.117 9.247 1.00 94.31 88 GLY A C 1
ATOM 600 O O . GLY A 1 88 ? -35.801 -5.342 8.280 1.00 94.31 88 GLY A O 1
ATOM 601 N N . PRO A 1 89 ? -34.585 -6.614 9.711 1.00 96.62 89 PRO A N 1
ATOM 602 C CA . PRO A 1 89 ? -33.300 -6.339 9.083 1.00 96.62 89 PRO A CA 1
ATOM 603 C C . PRO A 1 89 ? -33.206 -7.018 7.713 1.00 96.62 89 PRO A C 1
ATOM 605 O O . PRO A 1 89 ? -33.526 -8.195 7.565 1.00 96.62 89 PRO A O 1
ATOM 608 N N . LEU A 1 90 ? -32.703 -6.282 6.719 1.00 97.88 90 LEU A N 1
ATOM 609 C CA . LEU A 1 90 ? -32.543 -6.798 5.354 1.00 97.88 90 LEU A CA 1
ATOM 610 C C . LEU A 1 90 ? -31.464 -7.894 5.275 1.00 97.88 90 LEU A C 1
ATOM 612 O O . LEU A 1 90 ? -31.607 -8.844 4.510 1.00 97.88 90 LEU A O 1
ATOM 616 N N . GLY A 1 91 ? -30.408 -7.770 6.090 1.00 97.62 91 GLY A N 1
ATOM 617 C CA . GLY A 1 91 ? -29.264 -8.688 6.123 1.00 97.62 91 GLY A CA 1
ATOM 618 C C . GLY A 1 91 ? -28.319 -8.552 4.928 1.00 97.62 91 GLY A C 1
ATOM 619 O O . GLY A 1 91 ? -27.829 -9.551 4.411 1.00 97.62 91 GLY A O 1
ATOM 620 N N . LEU A 1 92 ? -28.071 -7.316 4.495 1.00 97.50 92 LEU A N 1
ATOM 621 C CA . LEU A 1 92 ? -27.156 -6.981 3.407 1.00 97.50 92 LEU A CA 1
ATOM 622 C C . LEU A 1 92 ? -26.202 -5.860 3.828 1.00 97.50 92 LEU A C 1
ATOM 624 O O . LEU A 1 92 ? -26.580 -4.970 4.593 1.00 97.50 92 LEU A O 1
ATOM 628 N N . GLU A 1 93 ? -24.991 -5.892 3.287 1.00 97.94 93 GLU A N 1
ATOM 629 C CA . GLU A 1 93 ? -23.985 -4.837 3.385 1.00 97.94 93 GLU A CA 1
ATOM 630 C C . GLU A 1 93 ? -23.754 -4.245 1.994 1.00 97.94 93 GLU A C 1
ATOM 632 O O . GLU A 1 93 ? -23.651 -4.977 1.007 1.00 97.94 93 GLU A O 1
ATOM 637 N N . VAL A 1 94 ? -23.672 -2.919 1.903 1.00 97.88 94 VAL A N 1
ATOM 638 C CA . VAL A 1 94 ? -23.502 -2.204 0.632 1.00 97.88 94 VAL A CA 1
ATOM 639 C C . VAL A 1 94 ? -22.217 -1.402 0.675 1.00 97.88 94 VAL A C 1
ATOM 641 O O . VAL A 1 94 ? -21.929 -0.746 1.672 1.00 97.88 94 VAL A O 1
ATOM 644 N N . GLU A 1 95 ? -21.481 -1.405 -0.429 1.00 97.12 95 GLU A N 1
ATOM 645 C CA . GLU A 1 95 ? -20.325 -0.548 -0.650 1.00 97.12 95 GLU A CA 1
ATOM 646 C C . GLU A 1 95 ? -20.594 0.493 -1.743 1.00 97.12 95 GLU A C 1
ATOM 648 O O . GLU A 1 95 ? -21.421 0.312 -2.643 1.00 97.12 95 GLU A O 1
ATOM 653 N N . ARG A 1 96 ? -19.875 1.614 -1.657 1.00 97.25 96 ARG A N 1
ATOM 654 C CA . ARG A 1 96 ? -19.915 2.690 -2.649 1.00 97.25 96 ARG A CA 1
ATOM 655 C C . ARG A 1 96 ? -18.826 2.475 -3.693 1.00 97.25 96 ARG A C 1
ATOM 657 O O . ARG A 1 96 ? -17.641 2.427 -3.359 1.00 97.25 96 ARG A O 1
ATOM 664 N N . ARG A 1 97 ? -19.201 2.450 -4.975 1.00 92.88 97 ARG A N 1
ATOM 665 C CA . ARG A 1 97 ? -18.226 2.437 -6.075 1.00 92.88 97 ARG A CA 1
ATOM 666 C C . ARG A 1 97 ? -17.492 3.781 -6.163 1.00 92.88 97 ARG A C 1
ATOM 668 O O . ARG A 1 97 ? -18.136 4.832 -6.172 1.00 92.88 97 ARG A O 1
ATOM 675 N N . ARG A 1 98 ? -16.158 3.747 -6.286 1.00 88.25 98 ARG A N 1
ATOM 676 C CA . ARG A 1 98 ? -15.304 4.954 -6.347 1.00 88.25 98 ARG A CA 1
ATOM 677 C C . ARG A 1 98 ? -15.649 5.872 -7.523 1.00 88.25 98 ARG A C 1
ATOM 679 O O . ARG A 1 98 ? -15.658 7.083 -7.350 1.00 88.25 98 ARG A O 1
ATOM 686 N N . ASP A 1 99 ? -16.006 5.293 -8.669 1.00 84.69 99 ASP A N 1
ATOM 687 C CA . ASP A 1 99 ? -16.107 6.048 -9.926 1.00 84.69 99 ASP A CA 1
ATOM 688 C C . ASP A 1 99 ? -17.508 6.613 -10.207 1.00 84.69 99 ASP A C 1
ATOM 690 O O . ASP A 1 99 ? -17.637 7.627 -10.883 1.00 84.69 99 ASP A O 1
ATOM 694 N N . ALA A 1 100 ? -18.568 5.959 -9.717 1.00 79.81 100 ALA A N 1
ATOM 695 C CA . ALA A 1 100 ? -19.943 6.226 -10.166 1.00 79.81 100 ALA A CA 1
ATOM 696 C C . ALA A 1 100 ? -20.928 6.582 -9.036 1.00 79.81 100 ALA A C 1
ATOM 698 O O . ALA A 1 100 ? -22.098 6.826 -9.303 1.00 79.81 100 ALA A O 1
ATOM 699 N N . GLN A 1 101 ? -20.479 6.611 -7.774 1.00 90.69 101 GLN A N 1
ATOM 700 C CA . GLN A 1 101 ? -21.339 6.754 -6.583 1.00 90.69 101 GLN A CA 1
ATOM 701 C C . GLN A 1 101 ? -22.465 5.707 -6.466 1.00 90.69 101 GLN A C 1
ATOM 703 O O . GLN A 1 101 ? -23.400 5.892 -5.688 1.00 90.69 101 GLN A O 1
ATOM 708 N N . THR A 1 102 ? -22.389 4.603 -7.206 1.00 96.19 102 THR A N 1
ATOM 709 C CA . THR A 1 102 ? -23.438 3.581 -7.247 1.00 96.19 102 THR A CA 1
ATOM 710 C C . THR A 1 102 ? -23.297 2.582 -6.102 1.00 96.19 102 THR A C 1
ATOM 712 O O . THR A 1 102 ? -22.186 2.317 -5.627 1.00 96.19 102 THR A O 1
ATOM 715 N N . ALA A 1 103 ? -24.438 2.086 -5.616 1.00 97.75 103 ALA A N 1
ATOM 716 C CA . ALA A 1 103 ? -24.513 1.064 -4.576 1.00 97.75 103 ALA A CA 1
ATOM 717 C C . ALA A 1 103 ? -24.215 -0.327 -5.153 1.00 97.75 103 ALA A C 1
ATOM 719 O O . ALA A 1 103 ? -24.867 -0.762 -6.106 1.00 97.75 103 ALA A O 1
ATOM 720 N N . ILE A 1 104 ? -23.266 -1.038 -4.545 1.00 97.19 104 ILE A N 1
ATOM 721 C CA . ILE A 1 104 ? -22.934 -2.430 -4.871 1.00 97.19 104 ILE A CA 1
ATOM 722 C C . ILE A 1 104 ? -23.080 -3.274 -3.609 1.00 97.19 104 ILE A C 1
ATOM 724 O O . ILE A 1 104 ? -22.684 -2.844 -2.528 1.00 97.19 104 ILE A O 1
ATOM 728 N N . ILE A 1 105 ? -23.636 -4.478 -3.726 1.00 97.81 105 ILE A N 1
ATOM 729 C CA . ILE A 1 105 ? -23.753 -5.400 -2.593 1.00 97.81 105 ILE A CA 1
ATOM 730 C C . ILE A 1 105 ? -22.366 -5.952 -2.238 1.00 97.81 105 ILE A C 1
ATOM 732 O O . ILE A 1 105 ? -21.762 -6.697 -3.011 1.00 97.81 105 ILE A O 1
ATOM 736 N N . ALA A 1 106 ? -21.864 -5.602 -1.056 1.00 96.94 106 ALA A N 1
ATOM 737 C CA . ALA A 1 106 ? -20.560 -6.029 -0.554 1.00 96.94 106 ALA A CA 1
ATOM 738 C C . ALA A 1 106 ? -20.623 -7.419 0.094 1.00 96.94 106 ALA A C 1
ATOM 740 O O . ALA A 1 106 ? -19.750 -8.259 -0.145 1.00 96.94 106 ALA A O 1
ATOM 741 N N . SER A 1 107 ? -21.665 -7.674 0.888 1.00 97.00 107 SER A N 1
ATOM 742 C CA . SER A 1 107 ? -21.899 -8.954 1.558 1.00 97.00 107 SER A CA 1
ATOM 743 C C . SER A 1 107 ? -23.395 -9.193 1.800 1.00 97.00 107 SER A C 1
ATOM 745 O O . SER A 1 107 ? -24.197 -8.256 1.843 1.00 97.00 107 SER A O 1
ATOM 747 N N . VAL A 1 108 ? -23.782 -10.465 1.916 1.00 98.00 108 VAL A N 1
ATOM 748 C CA . VAL A 1 108 ? -25.154 -10.902 2.212 1.00 98.00 108 VAL A CA 1
ATOM 749 C C . VAL A 1 108 ? -25.088 -11.909 3.353 1.00 98.00 108 VAL A C 1
ATOM 751 O O . VAL A 1 108 ? -24.285 -12.840 3.312 1.00 98.00 108 VAL A O 1
ATOM 754 N N . ILE A 1 109 ? -25.906 -11.710 4.387 1.00 97.62 109 ILE A N 1
ATOM 755 C CA . ILE A 1 109 ? -25.947 -12.590 5.558 1.00 97.62 109 ILE A CA 1
ATOM 756 C C . ILE A 1 109 ? -26.768 -13.844 5.208 1.00 97.62 109 ILE A C 1
ATOM 758 O O . ILE A 1 109 ? -27.933 -13.691 4.826 1.00 97.62 109 ILE A O 1
ATOM 762 N N . PRO A 1 110 ? -26.230 -15.067 5.374 1.00 97.69 110 PRO A N 1
ATOM 763 C CA . PRO A 1 110 ? -26.970 -16.300 5.102 1.00 97.69 110 PRO A CA 1
ATOM 764 C C . PRO A 1 110 ? -28.281 -16.403 5.897 1.00 97.69 110 PRO A C 1
ATOM 766 O O . PRO A 1 110 ? -28.331 -16.078 7.084 1.00 97.69 110 PRO A O 1
ATOM 769 N N . GLY A 1 111 ? -29.358 -16.847 5.246 1.00 97.31 111 GLY A N 1
ATOM 770 C CA . GLY A 1 111 ? -30.693 -17.004 5.837 1.00 97.31 111 GLY A CA 1
ATOM 771 C C . GLY A 1 111 ? -31.490 -15.703 6.024 1.00 97.31 111 GLY A C 1
ATOM 772 O O . GLY A 1 111 ? -32.658 -15.751 6.443 1.00 97.31 111 GLY A O 1
ATOM 773 N N . SER A 1 112 ? -30.894 -14.552 5.696 1.00 98.06 112 SER A N 1
ATOM 774 C CA . SER A 1 112 ? -31.544 -13.241 5.752 1.00 98.06 112 SER A CA 1
ATOM 775 C C . SER A 1 112 ? -32.626 -13.062 4.683 1.00 98.06 112 SER A C 1
ATOM 777 O O . SER A 1 112 ? -32.834 -13.910 3.813 1.00 98.06 112 SER A O 1
ATOM 779 N N . GLN A 1 113 ? -33.349 -11.943 4.749 1.00 97.88 113 GLN A N 1
ATOM 780 C CA . GLN A 1 113 ? -34.330 -11.602 3.722 1.00 97.88 113 GLN A CA 1
ATOM 781 C C . GLN A 1 113 ? -33.660 -11.350 2.363 1.00 97.88 113 GLN A C 1
ATOM 783 O O . GLN A 1 113 ? -34.182 -11.795 1.345 1.00 97.88 113 GLN A O 1
ATOM 788 N N . ALA A 1 114 ? -32.498 -10.692 2.358 1.00 98.12 114 ALA A N 1
ATOM 789 C CA . ALA A 1 114 ? -31.690 -10.458 1.166 1.00 98.12 114 ALA A CA 1
ATOM 790 C C . ALA A 1 114 ? -31.235 -11.765 0.497 1.00 98.12 114 ALA A C 1
ATOM 792 O O . ALA A 1 114 ? -31.384 -11.917 -0.714 1.00 98.12 114 ALA A O 1
ATOM 793 N N . ASP A 1 115 ? -30.745 -12.720 1.290 1.00 98.12 115 ASP A N 1
ATOM 794 C CA . ASP A 1 115 ? -30.310 -14.041 0.813 1.00 98.12 115 ASP A CA 1
ATOM 795 C C . ASP A 1 115 ? -31.475 -14.830 0.198 1.00 98.12 115 ASP A C 1
ATOM 797 O O . ASP A 1 115 ? -31.399 -15.319 -0.927 1.00 98.12 115 ASP A O 1
ATOM 801 N N . LYS A 1 116 ? -32.625 -14.848 0.884 1.00 97.88 116 LYS A N 1
ATOM 802 C CA . LYS A 1 116 ? -33.858 -15.486 0.388 1.00 97.88 116 LYS A CA 1
ATOM 803 C C . LYS A 1 116 ? -34.393 -14.853 -0.897 1.00 97.88 116 LYS A C 1
ATOM 805 O O . LYS A 1 116 ? -35.076 -15.530 -1.658 1.00 97.88 116 LYS A O 1
ATOM 810 N N . ALA A 1 117 ? -34.089 -13.579 -1.136 1.00 97.62 117 ALA A N 1
ATOM 811 C CA . ALA A 1 117 ? -34.416 -12.880 -2.375 1.00 97.62 117 ALA A CA 1
ATOM 812 C C . ALA A 1 117 ? -33.401 -13.135 -3.508 1.00 97.62 117 ALA A C 1
ATOM 814 O O . ALA A 1 117 ? -33.554 -12.595 -4.602 1.00 97.62 117 ALA A O 1
ATOM 815 N N . GLY A 1 118 ? -32.368 -13.948 -3.266 1.00 97.62 118 GLY A N 1
ATOM 816 C CA . GLY A 1 118 ? -31.362 -14.318 -4.258 1.00 97.62 118 GLY A CA 1
ATOM 817 C C . GLY A 1 118 ? -30.307 -13.243 -4.517 1.00 97.62 118 GLY A C 1
ATOM 818 O O . GLY A 1 118 ? -29.630 -13.308 -5.547 1.00 97.62 118 GLY A O 1
ATOM 819 N N . LEU A 1 119 ? -30.161 -12.259 -3.621 1.00 97.81 119 LEU A N 1
ATOM 820 C CA . LEU A 1 119 ? -29.107 -11.248 -3.709 1.00 97.81 119 LEU A CA 1
ATOM 821 C C . LEU A 1 119 ? -27.734 -11.879 -3.476 1.00 97.81 119 LEU A C 1
ATOM 823 O O . LEU A 1 119 ? -27.566 -12.731 -2.607 1.00 97.81 119 LEU A O 1
ATOM 827 N N . GLN A 1 120 ? -26.739 -11.438 -4.240 1.00 97.62 120 GLN A N 1
ATOM 828 C CA . GLN A 1 120 ? -25.368 -11.930 -4.149 1.00 97.62 120 GLN A CA 1
ATOM 829 C C . GLN A 1 120 ? -24.377 -10.775 -4.042 1.00 97.62 120 GLN A C 1
ATOM 831 O O . GLN A 1 120 ? -24.654 -9.632 -4.400 1.00 97.62 120 GLN A O 1
ATOM 836 N N . ARG A 1 121 ? -23.176 -11.081 -3.553 1.00 96.19 121 ARG A N 1
ATOM 837 C CA . ARG A 1 121 ? -22.065 -10.131 -3.565 1.00 96.19 121 ARG A CA 1
ATOM 838 C C . ARG A 1 121 ? -21.721 -9.721 -5.001 1.00 96.19 121 ARG A C 1
ATOM 840 O O . ARG A 1 121 ? -21.568 -10.575 -5.867 1.00 96.19 121 ARG A O 1
ATOM 847 N N . GLY A 1 122 ? -21.505 -8.426 -5.216 1.00 95.81 122 GLY A N 1
ATOM 848 C CA . GLY A 1 122 ? -21.145 -7.840 -6.511 1.00 95.81 122 GLY A CA 1
ATOM 849 C C . GLY A 1 122 ? -22.340 -7.387 -7.351 1.00 95.81 122 GLY A C 1
ATOM 850 O O . GLY A 1 122 ? -22.149 -6.744 -8.383 1.00 95.81 122 GLY A O 1
ATOM 851 N N . ASP A 1 123 ? -23.558 -7.671 -6.900 1.00 97.69 123 ASP A N 1
ATOM 852 C CA . ASP A 1 123 ? -24.788 -7.187 -7.512 1.00 97.69 123 ASP A CA 1
ATOM 853 C C . ASP A 1 123 ? -24.864 -5.648 -7.466 1.00 97.69 123 ASP A C 1
ATOM 855 O O . ASP A 1 123 ? -24.613 -5.026 -6.428 1.00 97.69 123 ASP A O 1
ATOM 859 N N . ILE A 1 124 ? -25.214 -5.025 -8.598 1.00 97.25 124 ILE A N 1
ATOM 860 C CA . ILE A 1 124 ? -25.336 -3.565 -8.724 1.00 97.25 124 ILE A CA 1
ATOM 861 C C . ILE A 1 124 ? -26.793 -3.163 -8.519 1.00 97.25 124 ILE A C 1
ATOM 863 O O . ILE A 1 124 ? -27.675 -3.599 -9.265 1.00 97.25 124 ILE A O 1
ATOM 867 N N . VAL A 1 125 ? -27.041 -2.284 -7.549 1.00 97.94 125 VAL A N 1
ATOM 868 C CA . VAL A 1 125 ? -28.391 -1.814 -7.233 1.00 97.94 125 VAL A CA 1
ATOM 869 C C . VAL A 1 125 ? -28.841 -0.772 -8.257 1.00 97.94 125 VAL A C 1
ATOM 871 O O . VAL A 1 125 ? -28.153 0.216 -8.521 1.00 97.94 125 VAL A O 1
ATOM 874 N N . CYS A 1 126 ? -30.022 -0.981 -8.826 1.00 97.94 126 CYS A N 1
ATOM 875 C CA . CYS A 1 126 ? -30.649 -0.130 -9.828 1.00 97.94 126 CYS A CA 1
ATOM 876 C C . CYS A 1 126 ? -32.019 0.360 -9.335 1.00 97.94 126 CYS A C 1
ATOM 878 O O . CYS A 1 126 ? -32.652 -0.254 -8.474 1.00 97.94 126 CYS A O 1
ATOM 880 N N . ARG A 1 127 ? -32.494 1.492 -9.866 1.00 97.81 127 ARG A N 1
ATOM 881 C CA . ARG A 1 127 ? -33.827 2.017 -9.542 1.00 97.81 127 ARG A CA 1
ATOM 882 C C . ARG A 1 127 ? -34.888 0.983 -9.939 1.00 97.81 127 ARG A C 1
ATOM 884 O O . ARG A 1 127 ? -34.753 0.341 -10.980 1.00 97.81 127 ARG A O 1
ATOM 891 N N . ALA A 1 128 ? -35.926 0.818 -9.122 1.00 97.38 128 ALA A N 1
ATOM 892 C CA . ALA A 1 128 ? -37.031 -0.088 -9.431 1.00 97.38 128 ALA A CA 1
ATOM 893 C C . ALA A 1 128 ? -37.642 0.230 -10.803 1.00 97.38 128 ALA A C 1
ATOM 895 O O . ALA A 1 128 ? -37.851 1.404 -11.123 1.00 97.38 128 ALA A O 1
ATOM 896 N N . ARG A 1 129 ? -37.961 -0.814 -11.581 1.00 96.38 129 ARG A N 1
ATOM 897 C CA . ARG A 1 129 ? -38.571 -0.713 -12.921 1.00 96.38 129 ARG A CA 1
ATOM 898 C C . ARG A 1 129 ? -37.697 0.006 -13.955 1.00 96.38 129 ARG A C 1
ATOM 900 O O . ARG A 1 129 ? -38.202 0.462 -14.978 1.00 96.38 129 ARG A O 1
ATOM 907 N N . SER A 1 130 ? -36.393 0.117 -13.706 1.00 96.00 130 SER A N 1
ATOM 908 C CA . SER A 1 130 ? -35.443 0.692 -14.666 1.00 96.00 130 SER A CA 1
ATOM 909 C C . SER A 1 130 ? -34.890 -0.347 -15.639 1.00 96.00 130 SER A C 1
ATOM 911 O O . SER A 1 130 ? -34.178 0.023 -16.578 1.00 96.00 130 SER A O 1
ATOM 913 N N . ASN A 1 131 ? -35.169 -1.638 -15.410 1.00 95.12 131 ASN A N 1
ATOM 914 C CA . ASN A 1 131 ? -34.558 -2.753 -16.135 1.00 95.12 131 ASN A CA 1
ATOM 915 C C . ASN A 1 131 ? -33.022 -2.661 -16.113 1.00 95.12 131 ASN A C 1
ATOM 917 O O . ASN A 1 131 ? -32.347 -2.965 -17.092 1.00 95.12 131 ASN A O 1
ATOM 921 N N . GLY A 1 132 ? -32.462 -2.190 -14.993 1.00 93.88 132 GLY A N 1
ATOM 922 C CA . GLY A 1 132 ? -31.019 -2.082 -14.787 1.00 93.88 132 GLY A CA 1
ATOM 923 C C . GLY A 1 132 ? -30.335 -0.950 -15.559 1.00 93.88 132 GLY A C 1
ATOM 924 O O . GLY A 1 132 ? -29.103 -0.900 -15.579 1.00 93.88 132 GLY A O 1
ATOM 925 N N . ASN A 1 133 ? -31.086 -0.046 -16.195 1.00 94.12 133 ASN A N 1
ATOM 926 C CA . ASN A 1 133 ? -30.513 1.082 -16.936 1.00 94.12 133 ASN A CA 1
ATOM 927 C C . ASN A 1 133 ? -30.062 2.219 -16.009 1.00 94.12 133 ASN A C 1
ATOM 929 O O . ASN A 1 133 ? -29.019 2.840 -16.241 1.00 94.12 133 ASN A O 1
ATOM 933 N N . GLU A 1 134 ? -30.814 2.457 -14.934 1.00 95.94 134 GLU A N 1
ATOM 934 C CA . GLU A 1 134 ? -30.553 3.533 -13.984 1.00 95.94 134 GLU A CA 1
ATOM 935 C C . GLU A 1 134 ? -29.995 2.965 -12.677 1.00 95.94 134 GLU A C 1
ATOM 937 O O . GLU A 1 134 ? -30.712 2.366 -11.877 1.00 95.94 134 GLU A O 1
ATOM 942 N N . GLU A 1 135 ? -28.691 3.139 -12.463 1.00 96.50 135 GLU A N 1
ATOM 943 C CA . GLU A 1 135 ? -28.035 2.704 -11.229 1.00 96.50 135 GLU A CA 1
ATOM 944 C C . GLU A 1 135 ? -28.433 3.620 -10.068 1.00 96.50 135 GLU A C 1
ATOM 946 O O . GLU A 1 135 ? -28.488 4.842 -10.211 1.00 96.50 135 GLU A O 1
ATOM 951 N N . LEU A 1 136 ? -28.703 3.029 -8.907 1.00 97.25 136 LEU A N 1
ATOM 952 C CA . LEU A 1 136 ? -29.116 3.768 -7.725 1.00 97.25 136 LEU A CA 1
ATOM 953 C C . LEU A 1 136 ? -27.879 4.220 -6.937 1.00 97.25 136 LEU A C 1
ATOM 955 O O . LEU A 1 136 ? -26.986 3.426 -6.627 1.00 97.25 136 LEU A O 1
ATOM 959 N N . GLY A 1 137 ? -27.825 5.511 -6.609 1.00 97.38 137 GLY A N 1
ATOM 960 C CA . GLY A 1 137 ? -26.739 6.076 -5.809 1.00 97.38 137 GLY A CA 1
ATOM 961 C C . GLY A 1 137 ? -26.694 5.485 -4.397 1.00 97.38 137 GLY A C 1
ATOM 962 O O . GLY A 1 137 ? -27.736 5.193 -3.808 1.00 97.38 137 GLY A O 1
ATOM 963 N N . TYR A 1 138 ? -25.491 5.351 -3.835 1.00 98.12 138 TYR A N 1
ATOM 964 C CA . TYR A 1 138 ? -25.263 4.777 -2.505 1.00 98.12 138 TYR A CA 1
ATOM 965 C C . TYR A 1 138 ? -26.111 5.450 -1.417 1.00 98.12 138 TYR A C 1
ATOM 967 O O . TYR A 1 138 ? -26.886 4.783 -0.732 1.00 98.12 138 TYR A O 1
ATOM 975 N N . ASP A 1 139 ? -26.049 6.778 -1.311 1.00 97.38 139 ASP A N 1
ATOM 976 C CA . ASP A 1 139 ? -26.778 7.521 -0.276 1.00 97.38 139 ASP A CA 1
ATOM 977 C C . ASP A 1 139 ? -28.301 7.432 -0.462 1.00 97.38 139 ASP A C 1
ATOM 979 O O . ASP A 1 139 ? -29.049 7.337 0.514 1.00 97.38 139 ASP A O 1
ATOM 983 N N . ALA A 1 140 ? -28.764 7.400 -1.716 1.00 97.62 140 ALA A N 1
ATOM 984 C CA . ALA A 1 140 ? -30.176 7.230 -2.042 1.00 97.62 140 ALA A CA 1
ATOM 985 C C . ALA A 1 140 ? -30.678 5.846 -1.611 1.00 97.62 140 ALA A C 1
ATOM 987 O O . ALA A 1 140 ? -31.712 5.754 -0.953 1.00 97.62 140 ALA A O 1
ATOM 988 N N . PHE A 1 141 ? -29.922 4.783 -1.905 1.00 97.88 141 PHE A N 1
ATOM 989 C CA . PHE A 1 141 ? -30.270 3.434 -1.466 1.00 97.88 141 PHE A CA 1
ATOM 990 C C . PHE A 1 141 ? -30.296 3.320 0.062 1.00 97.88 141 PHE A C 1
ATOM 992 O O . PHE A 1 141 ? -31.276 2.826 0.618 1.00 97.88 141 PHE A O 1
ATOM 999 N N . ILE A 1 142 ? -29.271 3.828 0.756 1.00 97.81 142 ILE A N 1
ATOM 1000 C CA . ILE A 1 142 ? -29.209 3.796 2.224 1.00 97.81 142 ILE A CA 1
ATOM 1001 C C . ILE A 1 142 ? -30.382 4.565 2.843 1.00 97.81 142 ILE A C 1
ATOM 1003 O O . ILE A 1 142 ? -30.979 4.089 3.811 1.00 97.81 142 ILE A O 1
ATOM 1007 N N . LYS A 1 143 ? -30.754 5.723 2.283 1.00 97.62 143 LYS A N 1
ATOM 1008 C CA . LYS A 1 143 ? -31.915 6.502 2.735 1.00 97.62 143 LYS A CA 1
ATOM 1009 C C . LYS A 1 143 ? -33.217 5.717 2.571 1.00 97.62 143 LYS A C 1
ATOM 1011 O O . LYS A 1 143 ? -34.001 5.650 3.517 1.00 97.62 143 LYS A O 1
ATOM 1016 N N . THR A 1 144 ? -33.430 5.083 1.419 1.00 97.00 144 THR A N 1
ATOM 1017 C CA . THR A 1 144 ? -34.627 4.267 1.166 1.00 97.00 144 THR A CA 1
ATOM 1018 C C . THR A 1 144 ? -34.662 3.036 2.073 1.00 97.00 144 THR A C 1
ATOM 1020 O O . THR A 1 144 ? -35.681 2.781 2.711 1.00 97.00 144 THR A O 1
ATOM 1023 N N . ALA A 1 145 ? -33.544 2.323 2.233 1.00 96.56 145 ALA A N 1
ATOM 1024 C CA . ALA A 1 145 ? -33.451 1.146 3.098 1.00 96.56 145 ALA A CA 1
ATOM 1025 C C . ALA A 1 145 ? -33.725 1.478 4.578 1.00 96.56 145 ALA A C 1
ATOM 1027 O O . ALA A 1 145 ? -34.411 0.716 5.266 1.00 96.56 145 ALA A O 1
ATOM 1028 N N . LYS A 1 146 ? -33.235 2.634 5.054 1.00 96.38 146 LYS A N 1
ATOM 1029 C CA . LYS A 1 146 ? -33.438 3.129 6.428 1.00 96.38 146 LYS A CA 1
ATOM 1030 C C . LYS A 1 146 ? -34.799 3.783 6.668 1.00 96.38 146 LYS A C 1
ATOM 1032 O O . LYS A 1 146 ? -35.169 3.952 7.823 1.00 96.38 146 LYS A O 1
ATOM 1037 N N . SER A 1 147 ? -35.550 4.129 5.622 1.00 96.56 147 SER A N 1
ATOM 1038 C CA . SER A 1 147 ? -36.871 4.765 5.761 1.00 96.56 147 SER A CA 1
ATOM 1039 C C . SER A 1 147 ? -37.907 3.885 6.470 1.00 96.56 147 SER A C 1
ATOM 1041 O O . SER A 1 147 ? -38.933 4.386 6.920 1.00 96.56 147 SER A O 1
ATOM 1043 N N . GLY A 1 148 ? -37.667 2.571 6.536 1.00 93.94 148 GLY A N 1
ATOM 1044 C CA . GLY A 1 148 ? -38.622 1.601 7.070 1.00 93.94 148 GLY A CA 1
ATOM 1045 C C . GLY A 1 148 ? -39.818 1.335 6.151 1.00 93.94 148 GLY A C 1
ATOM 1046 O O . GLY A 1 148 ? -40.634 0.480 6.478 1.00 93.94 148 GLY A O 1
ATOM 1047 N N . GLN A 1 149 ? -39.915 2.005 4.995 1.00 96.19 149 GLN A N 1
ATOM 1048 C CA . GLN A 1 149 ? -40.972 1.743 4.022 1.00 96.19 149 GLN A CA 1
ATOM 1049 C C . GLN A 1 149 ? -40.782 0.355 3.391 1.00 96.19 149 GLN A C 1
ATOM 1051 O O . GLN A 1 149 ? -39.667 -0.060 3.048 1.00 96.19 149 GLN A O 1
ATOM 1056 N N . ARG A 1 150 ? -41.887 -0.388 3.303 1.00 96.94 150 ARG A N 1
ATOM 1057 C CA . ARG A 1 150 ? -41.984 -1.736 2.735 1.00 96.94 150 ARG A CA 1
ATOM 1058 C C . ARG A 1 150 ? -43.242 -1.805 1.850 1.00 96.94 150 ARG A C 1
ATOM 1060 O O . ARG A 1 150 ? -44.234 -1.172 2.216 1.00 96.94 150 ARG A O 1
ATOM 1067 N N . PRO A 1 151 ? -43.228 -2.551 0.731 1.00 97.62 151 PRO A N 1
ATOM 1068 C CA . PRO A 1 151 ? -42.104 -3.333 0.214 1.00 97.62 151 PRO A CA 1
ATOM 1069 C C . PRO A 1 151 ? -40.956 -2.444 -0.280 1.00 97.62 151 PRO A C 1
ATOM 1071 O O . PRO A 1 151 ? -41.171 -1.370 -0.836 1.00 97.62 151 PRO A O 1
ATOM 1074 N N . LEU A 1 152 ? -39.719 -2.879 -0.035 1.00 97.94 152 LEU A N 1
ATOM 1075 C CA . LEU A 1 152 ? -38.541 -2.237 -0.608 1.00 97.94 152 LEU A CA 1
ATOM 1076 C C . LEU A 1 152 ? -38.302 -2.847 -1.991 1.00 97.94 152 LEU A C 1
ATOM 1078 O O . LEU A 1 152 ? -37.794 -3.965 -2.091 1.00 97.94 152 LEU A O 1
ATOM 1082 N N . GLU A 1 153 ? -38.699 -2.116 -3.030 1.00 98.19 153 GLU A N 1
ATOM 1083 C CA . GLU A 1 153 ? -38.559 -2.521 -4.432 1.00 98.19 153 GLU A CA 1
ATOM 1084 C C . GLU A 1 153 ? -37.329 -1.871 -5.071 1.00 98.19 153 GLU A C 1
ATOM 1086 O O . GLU A 1 153 ? -37.123 -0.659 -4.968 1.00 98.19 153 GLU A O 1
ATOM 1091 N N . PHE A 1 154 ? -36.513 -2.673 -5.751 1.00 98.25 154 PHE A N 1
ATOM 1092 C CA . PHE A 1 154 ? -35.394 -2.209 -6.571 1.00 98.25 154 PHE A CA 1
ATOM 1093 C C . PHE A 1 154 ? -35.012 -3.273 -7.602 1.00 98.25 154 PHE A C 1
ATOM 1095 O O . PHE A 1 154 ? -35.307 -4.455 -7.434 1.00 98.25 154 PHE A O 1
ATOM 1102 N N . ASP A 1 155 ? -34.349 -2.849 -8.674 1.00 98.19 155 ASP A N 1
ATOM 1103 C CA . ASP A 1 155 ? -33.791 -3.780 -9.653 1.00 98.19 155 ASP A CA 1
ATOM 1104 C C . ASP A 1 155 ? -32.334 -4.068 -9.300 1.00 98.19 155 ASP A C 1
ATOM 1106 O O . ASP A 1 155 ? -31.633 -3.231 -8.727 1.00 98.19 155 ASP A O 1
ATOM 1110 N N . VAL A 1 156 ? -31.853 -5.247 -9.670 1.00 97.88 156 VAL A N 1
ATOM 1111 C CA . VAL A 1 156 ? -30.461 -5.637 -9.481 1.00 97.88 156 VAL A CA 1
ATOM 1112 C C . VAL A 1 156 ? -29.884 -6.087 -10.803 1.00 97.88 156 VAL A C 1
ATOM 1114 O O . VAL A 1 156 ? -30.466 -6.925 -11.490 1.00 97.88 156 VAL A O 1
ATOM 1117 N N . ARG A 1 157 ? -28.721 -5.537 -11.156 1.00 97.12 157 ARG A N 1
ATOM 1118 C CA . ARG A 1 157 ? -27.950 -5.973 -12.317 1.00 97.12 157 ARG A CA 1
ATOM 1119 C C . ARG A 1 157 ? -26.778 -6.824 -11.855 1.00 97.12 157 ARG A C 1
ATOM 1121 O O . ARG A 1 157 ? -25.813 -6.311 -11.285 1.00 97.12 157 ARG A O 1
ATOM 1128 N N . ARG A 1 158 ? -26.859 -8.118 -12.148 1.00 96.50 158 ARG A N 1
ATOM 1129 C CA . ARG A 1 158 ? -25.787 -9.082 -11.931 1.00 96.50 158 ARG A CA 1
ATOM 1130 C C . ARG A 1 158 ? -24.903 -9.132 -13.162 1.00 96.50 158 ARG A C 1
ATOM 1132 O O . ARG A 1 158 ? -25.326 -9.561 -14.235 1.00 96.50 158 ARG A O 1
ATOM 1139 N N . ILE A 1 159 ? -23.665 -8.686 -13.009 1.00 93.38 159 ILE A N 1
ATOM 1140 C CA . ILE A 1 159 ? -22.641 -8.950 -14.012 1.00 93.38 159 ILE A CA 1
ATOM 1141 C C . ILE A 1 159 ? -22.225 -10.392 -13.771 1.00 93.38 159 ILE A C 1
ATOM 1143 O O . ILE A 1 159 ? -21.536 -10.676 -12.794 1.00 93.38 159 ILE A O 1
ATOM 1147 N N . GLU A 1 160 ? -22.687 -11.303 -14.624 1.00 86.00 160 GLU A N 1
ATOM 1148 C CA . GLU A 1 160 ? -22.123 -12.644 -14.683 1.00 86.00 160 GLU A CA 1
ATOM 1149 C C . GLU A 1 160 ? -20.649 -12.449 -15.028 1.00 86.00 160 GLU A C 1
ATOM 1151 O O . GLU A 1 160 ? -20.283 -12.157 -16.166 1.00 86.00 160 GLU A O 1
ATOM 1156 N N . SER A 1 161 ? -19.784 -12.488 -14.012 1.00 68.56 161 SER A N 1
ATOM 1157 C CA . SER A 1 161 ? -18.372 -12.687 -14.264 1.00 68.56 161 SER A CA 1
ATOM 1158 C C . SER A 1 161 ? -18.328 -14.028 -14.968 1.00 68.56 161 SER A C 1
ATOM 1160 O O . SER A 1 161 ? -18.593 -15.043 -14.324 1.00 68.56 161 SER A O 1
ATOM 1162 N N . SER A 1 162 ? -18.104 -14.012 -16.280 1.00 51.06 162 SER A N 1
ATOM 1163 C CA . SER A 1 162 ? -17.903 -15.192 -17.107 1.00 51.06 162 SER A CA 1
ATOM 1164 C C . SER A 1 162 ? -16.650 -15.905 -16.601 1.00 51.06 162 SER A C 1
ATOM 1166 O O . SER A 1 162 ? -15.555 -15.767 -17.140 1.00 51.06 162 SER A O 1
ATOM 1168 N N . ILE A 1 163 ? -16.795 -16.592 -15.478 1.00 49.66 163 ILE A N 1
ATOM 1169 C CA . ILE A 1 163 ? -15.863 -17.574 -14.965 1.00 49.66 163 ILE A CA 1
ATOM 1170 C C . ILE A 1 163 ? -16.403 -18.901 -15.491 1.00 49.66 163 ILE A C 1
ATOM 1172 O O . ILE A 1 163 ? -16.736 -19.806 -14.734 1.00 49.66 163 ILE A O 1
ATOM 1176 N N . ASP A 1 164 ? -16.490 -18.996 -16.820 1.00 44.75 164 ASP A N 1
ATOM 1177 C CA . ASP A 1 164 ? -16.125 -20.255 -17.435 1.00 44.75 164 ASP A CA 1
ATOM 1178 C C . ASP A 1 164 ? -14.648 -20.449 -17.108 1.00 44.75 164 ASP A C 1
ATOM 1180 O O . ASP A 1 164 ? -13.799 -19.562 -17.248 1.00 44.75 164 ASP A O 1
ATOM 1184 N N . THR A 1 165 ? -14.381 -21.592 -16.508 1.00 47.16 165 THR A N 1
ATOM 1185 C CA . THR A 1 165 ? -13.150 -21.995 -15.843 1.00 47.16 165 THR A CA 1
ATOM 1186 C C . THR A 1 165 ? -12.047 -22.289 -16.862 1.00 47.16 165 THR A C 1
ATOM 1188 O O . THR A 1 165 ? -11.504 -23.385 -16.921 1.00 47.16 165 THR A O 1
ATOM 1191 N N . SER A 1 166 ? -11.662 -21.296 -17.663 1.00 42.38 166 SER A N 1
ATOM 1192 C CA . SER A 1 166 ? -10.528 -21.416 -18.577 1.00 42.38 166 SER A CA 1
ATOM 1193 C C . SER A 1 166 ? -9.860 -20.065 -18.826 1.00 42.38 166 SER A C 1
ATOM 1195 O O . SER A 1 166 ? -10.238 -19.311 -19.716 1.00 42.38 166 SER A O 1
ATOM 1197 N N . GLY A 1 167 ? -8.800 -19.796 -18.067 1.00 46.25 167 GLY A N 1
ATOM 1198 C CA . GLY A 1 167 ? -7.742 -18.898 -18.525 1.00 46.25 167 GLY A CA 1
ATOM 1199 C C . GLY A 1 167 ? -7.746 -17.492 -17.932 1.00 46.25 167 GLY A C 1
ATOM 1200 O O . GLY A 1 167 ? -8.415 -16.586 -18.403 1.00 46.25 167 GLY A O 1
ATOM 1201 N N . GLY A 1 168 ? -6.842 -17.295 -16.973 1.00 51.53 168 GLY A N 1
ATOM 1202 C CA . GLY A 1 168 ? -5.941 -16.147 -17.037 1.00 51.53 168 GLY A CA 1
ATOM 1203 C C . GLY A 1 168 ? -6.527 -14.775 -16.716 1.00 51.53 168 GLY A C 1
ATOM 1204 O O . GLY A 1 168 ? -6.715 -13.944 -17.592 1.00 51.53 168 GLY A O 1
ATOM 1205 N N . GLY A 1 169 ? -6.605 -14.486 -15.418 1.00 57.28 169 GLY A N 1
ATOM 1206 C CA . GLY A 1 169 ? -6.292 -13.155 -14.908 1.00 57.28 169 GLY A CA 1
ATOM 1207 C C . GLY A 1 169 ? -7.391 -12.106 -15.039 1.00 57.28 169 GLY A C 1
ATOM 1208 O O . GLY A 1 169 ? -7.462 -11.377 -16.021 1.00 57.28 169 GLY A O 1
ATOM 1209 N N . LYS A 1 170 ? -8.114 -11.893 -13.937 1.00 43.75 170 LYS A N 1
ATOM 1210 C CA . LYS A 1 170 ? -8.317 -10.552 -13.376 1.00 43.75 170 LYS A CA 1
ATOM 1211 C C . LYS A 1 170 ? -8.785 -10.635 -11.928 1.00 43.75 170 LYS A C 1
ATOM 1213 O O . LYS A 1 170 ? -9.501 -11.535 -11.507 1.00 43.75 170 LYS A O 1
ATOM 1218 N N . VAL A 1 171 ? -8.263 -9.677 -11.179 1.00 55.91 171 VAL A N 1
ATOM 1219 C CA . VAL A 1 171 ? -8.369 -9.452 -9.740 1.00 55.91 171 VAL A CA 1
ATOM 1220 C C . VAL A 1 171 ? -9.834 -9.303 -9.325 1.00 55.91 171 VAL A C 1
ATOM 1222 O O . VAL A 1 171 ? -10.464 -8.291 -9.611 1.00 55.91 171 VAL A O 1
ATOM 1225 N N . SER A 1 172 ? -10.362 -10.310 -8.636 1.00 51.62 172 SER A N 1
ATOM 1226 C CA . SER A 1 172 ? -11.633 -10.256 -7.909 1.00 51.62 172 SER A CA 1
ATOM 1227 C C . SER A 1 172 ? -11.374 -10.654 -6.458 1.00 51.62 172 SER A C 1
ATOM 1229 O O . SER A 1 172 ? -10.373 -11.307 -6.164 1.00 51.62 172 SER A O 1
ATOM 1231 N N . ALA A 1 173 ? -12.258 -10.249 -5.548 1.00 54.09 173 ALA A N 1
ATOM 1232 C CA . ALA A 1 173 ? -12.187 -10.446 -4.099 1.00 54.09 173 ALA A CA 1
ATOM 1233 C C . ALA A 1 173 ? -11.943 -11.898 -3.637 1.00 54.09 173 ALA A C 1
ATOM 1235 O O . ALA A 1 173 ? -11.541 -12.139 -2.496 1.00 54.09 173 ALA A O 1
ATOM 1236 N N . ASP A 1 174 ? -12.117 -12.850 -4.543 1.00 55.53 174 ASP A N 1
ATOM 1237 C CA . ASP A 1 174 ? -11.736 -14.244 -4.384 1.00 55.53 174 ASP A CA 1
ATOM 1238 C C . ASP A 1 174 ? -10.212 -14.444 -4.229 1.00 55.53 174 ASP A C 1
ATOM 1240 O O . ASP A 1 174 ? -9.753 -15.406 -3.625 1.00 55.53 174 ASP A O 1
ATOM 1244 N N . ALA A 1 175 ? -9.392 -13.486 -4.670 1.00 61.78 175 ALA A N 1
ATOM 1245 C CA . ALA A 1 175 ? -7.948 -13.491 -4.446 1.00 61.78 175 ALA A CA 1
ATOM 1246 C C . ALA A 1 175 ? -7.581 -13.407 -2.955 1.00 61.78 175 ALA A C 1
ATOM 1248 O O . ALA A 1 175 ? -6.588 -14.004 -2.545 1.00 61.78 175 ALA A O 1
ATOM 1249 N N . LEU A 1 176 ? -8.371 -12.703 -2.133 1.00 65.00 176 LEU A N 1
ATOM 1250 C CA . LEU A 1 176 ? -8.138 -12.647 -0.686 1.00 65.00 176 LEU A CA 1
ATOM 1251 C C . LEU A 1 176 ? -8.531 -13.959 -0.009 1.00 65.00 176 LEU A C 1
ATOM 1253 O O . LEU A 1 176 ? -7.747 -14.462 0.788 1.00 65.00 176 LEU A O 1
ATOM 1257 N N . HIS A 1 177 ? -9.665 -14.554 -0.388 1.00 71.25 177 HIS A N 1
ATOM 1258 C CA . HIS A 1 177 ? -10.068 -15.867 0.125 1.00 71.25 177 HIS A CA 1
ATOM 1259 C C . HIS A 1 177 ? -9.090 -16.963 -0.303 1.00 71.25 177 HIS A C 1
ATOM 1261 O O . HIS A 1 177 ? -8.662 -17.753 0.532 1.00 71.25 177 HIS A O 1
ATOM 1267 N N . ARG A 1 178 ? -8.628 -16.960 -1.560 1.00 71.88 178 ARG A N 1
ATOM 1268 C CA . ARG A 1 178 ? -7.574 -17.874 -2.026 1.00 71.88 178 ARG A CA 1
ATOM 1269 C C . ARG A 1 178 ? -6.258 -17.645 -1.297 1.00 71.88 178 ARG A C 1
ATOM 1271 O O . ARG A 1 178 ? -5.627 -18.612 -0.889 1.00 71.88 178 ARG A O 1
ATOM 1278 N N . LYS A 1 179 ? -5.848 -16.390 -1.081 1.00 75.81 179 LYS A N 1
ATOM 1279 C CA . LYS A 1 179 ? -4.631 -16.074 -0.319 1.00 75.81 179 LYS A CA 1
ATOM 1280 C C . LYS A 1 179 ? -4.742 -16.554 1.129 1.00 75.81 179 LYS A C 1
ATOM 1282 O O . LYS A 1 179 ? -3.794 -17.142 1.635 1.00 75.81 179 LYS A O 1
ATOM 1287 N N . GLN A 1 180 ? -5.889 -16.359 1.773 1.00 81.56 180 GLN A N 1
ATOM 1288 C CA . GLN A 1 180 ? -6.129 -16.780 3.152 1.00 81.56 180 GLN A CA 1
ATOM 1289 C C . GLN A 1 180 ? -6.224 -18.308 3.276 1.00 81.56 180 GLN A C 1
ATOM 1291 O O . GLN A 1 180 ? -5.616 -18.881 4.174 1.00 81.56 180 GLN A O 1
ATOM 1296 N N . ALA A 1 181 ? -6.871 -18.981 2.321 1.00 80.69 181 ALA A N 1
ATOM 1297 C CA . ALA A 1 181 ? -6.889 -20.439 2.231 1.00 80.69 181 ALA A CA 1
ATOM 1298 C C . ALA A 1 181 ? -5.484 -21.017 1.995 1.00 80.69 181 ALA A C 1
ATOM 1300 O O . ALA A 1 181 ? -5.121 -22.031 2.586 1.00 80.69 181 ALA A O 1
ATOM 1301 N N . MET A 1 182 ? -4.661 -20.354 1.176 1.00 85.00 182 MET A N 1
ATOM 1302 C CA . MET A 1 182 ? -3.286 -20.780 0.915 1.00 85.00 182 MET A CA 1
ATOM 1303 C C . MET A 1 182 ? -2.386 -20.601 2.146 1.00 85.00 182 MET A C 1
ATOM 1305 O O . MET A 1 182 ? -1.573 -21.479 2.428 1.00 85.00 182 MET A O 1
ATOM 1309 N N . ILE A 1 183 ? -2.564 -19.512 2.906 1.00 82.62 183 ILE A N 1
ATOM 1310 C CA . ILE A 1 183 ? -1.876 -19.287 4.188 1.00 82.62 183 ILE A CA 1
ATOM 1311 C C . ILE A 1 183 ? -2.294 -20.354 5.207 1.00 82.62 183 ILE A C 1
ATOM 1313 O O . ILE A 1 183 ? -1.429 -21.031 5.752 1.00 82.62 183 ILE A O 1
ATOM 1317 N N . ALA A 1 184 ? -3.597 -20.597 5.380 1.00 87.25 184 ALA A N 1
ATOM 1318 C CA . ALA A 1 184 ? -4.099 -21.620 6.300 1.00 87.25 184 ALA A CA 1
ATOM 1319 C C . ALA A 1 184 ? -3.596 -23.031 5.937 1.00 87.25 184 ALA A C 1
ATOM 1321 O O . ALA A 1 184 ? -3.216 -23.817 6.806 1.00 87.25 184 ALA A O 1
ATOM 1322 N N . ALA A 1 185 ? -3.529 -23.354 4.641 1.00 87.50 185 ALA A N 1
ATOM 1323 C CA . ALA A 1 185 ? -2.976 -24.621 4.172 1.00 87.50 185 ALA A CA 1
ATOM 1324 C C . ALA A 1 185 ? -1.461 -24.734 4.427 1.00 87.50 185 ALA A C 1
ATOM 1326 O O . ALA A 1 185 ? -0.977 -25.819 4.765 1.00 87.50 185 ALA A O 1
ATOM 1327 N N . ALA A 1 186 ? -0.708 -23.640 4.278 1.00 86.81 186 ALA A N 1
ATOM 1328 C CA . ALA A 1 186 ? 0.723 -23.601 4.569 1.00 86.81 186 ALA A CA 1
ATOM 1329 C C . ALA A 1 186 ? 0.996 -23.765 6.073 1.00 86.81 186 ALA A C 1
ATOM 1331 O O . ALA A 1 186 ? 1.799 -24.617 6.454 1.00 86.81 186 ALA A O 1
ATOM 1332 N N . GLU A 1 187 ? 0.261 -23.049 6.924 1.00 88.56 187 GLU A N 1
ATOM 1333 C CA . GLU A 1 187 ? 0.354 -23.161 8.384 1.00 88.56 187 GLU A CA 1
ATOM 1334 C C . GLU A 1 187 ? -0.009 -24.570 8.868 1.00 88.56 187 GLU A C 1
ATOM 1336 O O . GLU A 1 187 ? 0.699 -25.146 9.694 1.00 88.56 187 GLU A O 1
ATOM 1341 N N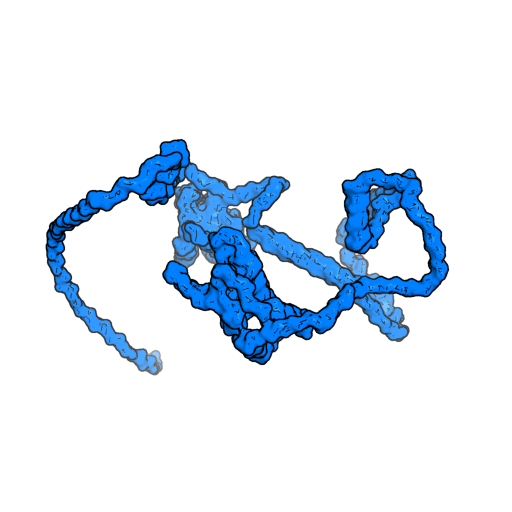 . ALA A 1 188 ? -1.046 -25.194 8.299 1.00 89.31 188 ALA A N 1
ATOM 1342 C CA . ALA A 1 188 ? -1.413 -26.570 8.631 1.00 89.31 188 ALA A CA 1
ATOM 1343 C C . ALA A 1 188 ? -0.315 -27.584 8.252 1.00 89.31 188 ALA A C 1
ATOM 1345 O O . ALA A 1 188 ? -0.097 -28.571 8.966 1.00 89.31 188 ALA A O 1
ATOM 1346 N N . ARG A 1 189 ? 0.400 -27.358 7.141 1.00 88.12 189 ARG A N 1
ATOM 1347 C CA . ARG A 1 189 ? 1.551 -28.187 6.745 1.00 88.12 189 ARG A CA 1
ATOM 1348 C C . ARG A 1 189 ? 2.738 -27.965 7.675 1.00 88.12 189 ARG A C 1
ATOM 1350 O O . ARG A 1 189 ? 3.344 -28.947 8.106 1.00 88.12 189 ARG A O 1
ATOM 1357 N N . GLU A 1 190 ? 3.034 -26.719 8.031 1.00 88.06 190 GLU A N 1
ATOM 1358 C CA . GLU A 1 190 ? 4.124 -26.395 8.951 1.00 88.06 190 GLU A CA 1
ATOM 1359 C C . GLU A 1 190 ? 3.854 -26.934 10.363 1.00 88.06 190 GLU A C 1
ATOM 1361 O O . GLU A 1 190 ? 4.747 -27.517 10.973 1.00 88.06 190 GLU A O 1
ATOM 1366 N N . ALA A 1 191 ? 2.617 -26.851 10.858 1.00 86.75 191 ALA A N 1
ATOM 1367 C CA . ALA A 1 191 ? 2.217 -27.413 12.147 1.00 86.75 191 ALA A CA 1
ATOM 1368 C C . ALA A 1 191 ? 2.366 -28.943 12.179 1.00 86.75 191 ALA A C 1
ATOM 1370 O O . ALA A 1 191 ? 2.925 -29.492 13.132 1.00 86.75 191 ALA A O 1
ATOM 1371 N N . LYS A 1 192 ? 1.940 -29.642 11.115 1.00 89.62 192 LYS A N 1
ATOM 1372 C CA . LYS A 1 192 ? 2.155 -31.094 10.972 1.00 89.62 192 LYS A CA 1
ATOM 1373 C C . LYS A 1 192 ? 3.640 -31.445 10.911 1.00 89.62 192 LYS A C 1
ATOM 1375 O O . LYS A 1 192 ? 4.044 -32.459 11.476 1.00 89.62 192 LYS A O 1
ATOM 1380 N N . HIS A 1 193 ? 4.450 -30.625 10.244 1.00 88.38 193 HIS A N 1
ATOM 1381 C CA . HIS A 1 193 ? 5.891 -30.835 10.166 1.00 88.38 193 HIS A CA 1
ATOM 1382 C C . HIS A 1 193 ? 6.561 -30.605 11.528 1.00 88.38 193 HIS A C 1
ATOM 1384 O O . HIS A 1 193 ? 7.228 -31.506 12.025 1.00 88.38 193 HIS A O 1
ATOM 1390 N N . LYS A 1 194 ? 6.279 -29.481 12.200 1.00 88.62 194 LYS A N 1
ATOM 1391 C CA . LYS A 1 194 ? 6.736 -29.190 13.570 1.00 88.62 194 LYS A CA 1
ATOM 1392 C C . LYS A 1 194 ? 6.332 -30.284 14.555 1.00 88.62 194 LYS A C 1
ATOM 1394 O O . LYS A 1 194 ? 7.134 -30.649 15.402 1.00 88.62 194 LYS A O 1
ATOM 1399 N N . ALA A 1 195 ? 5.125 -30.842 14.453 1.00 83.56 195 ALA A N 1
ATOM 1400 C CA . ALA A 1 195 ? 4.701 -31.952 15.306 1.00 83.56 195 ALA A CA 1
ATOM 1401 C C . ALA A 1 195 ? 5.537 -33.227 15.090 1.00 83.56 195 ALA A C 1
ATOM 1403 O O . ALA A 1 195 ? 5.812 -33.936 16.053 1.00 83.56 195 ALA A O 1
ATOM 1404 N N . LYS A 1 196 ? 5.976 -33.500 13.853 1.00 83.94 196 LYS A N 1
ATOM 1405 C CA . LYS A 1 196 ? 6.851 -34.639 13.528 1.00 83.94 196 LYS A CA 1
ATOM 1406 C C . LYS A 1 196 ? 8.319 -34.392 13.879 1.00 83.94 196 LYS A C 1
ATOM 1408 O O . LYS A 1 196 ? 9.031 -35.349 14.154 1.00 83.94 196 LYS A O 1
ATOM 1413 N N . THR A 1 197 ? 8.771 -33.138 13.862 1.00 81.06 197 THR A N 1
ATOM 1414 C CA . THR A 1 197 ? 10.173 -32.774 14.122 1.00 81.06 197 THR A CA 1
ATOM 1415 C C . THR A 1 197 ? 10.444 -32.332 15.556 1.00 81.06 197 THR A C 1
ATOM 1417 O O . THR A 1 197 ? 11.588 -32.014 15.875 1.00 81.06 197 THR A O 1
ATOM 1420 N N . LYS A 1 198 ? 9.433 -32.285 16.435 1.00 81.06 198 LYS A N 1
ATOM 1421 C CA . LYS A 1 198 ? 9.669 -32.047 17.863 1.00 81.06 198 LYS A CA 1
ATOM 1422 C C . LYS A 1 198 ? 10.546 -33.186 18.405 1.00 81.06 198 LYS A C 1
ATOM 1424 O O . LYS A 1 198 ? 10.145 -34.345 18.285 1.00 81.06 198 LYS A O 1
ATOM 1429 N N . PRO A 1 199 ? 11.728 -32.885 18.977 1.00 72.31 199 PRO A N 1
ATOM 1430 C CA . PRO A 1 199 ? 12.582 -33.902 19.569 1.00 72.31 199 PRO A CA 1
ATOM 1431 C C . PRO A 1 199 ? 11.789 -34.613 20.661 1.00 72.31 199 PRO A C 1
ATOM 1433 O O . PRO A 1 199 ? 11.208 -33.967 21.535 1.00 72.31 199 PRO A O 1
ATOM 1436 N N . VAL A 1 200 ? 11.722 -35.942 20.563 1.00 66.31 200 VAL A N 1
ATOM 1437 C CA . VAL A 1 200 ? 11.028 -36.781 21.539 1.00 66.31 200 VAL A CA 1
ATOM 1438 C C . VAL A 1 200 ? 11.620 -36.458 22.913 1.00 66.31 200 VAL A C 1
ATOM 1440 O O . VAL A 1 200 ? 12.828 -36.647 23.095 1.00 66.31 200 VAL A O 1
ATOM 1443 N N . PRO A 1 201 ? 10.828 -35.934 23.868 1.00 62.28 201 PRO A N 1
ATOM 1444 C CA . PRO A 1 201 ? 11.328 -35.712 25.213 1.00 62.28 201 PRO A CA 1
ATOM 1445 C C . PRO A 1 201 ? 11.808 -37.059 25.748 1.00 62.28 201 PRO A C 1
ATOM 1447 O O . PRO A 1 201 ? 11.094 -38.060 25.662 1.00 62.28 201 PRO A O 1
ATOM 1450 N N . LYS A 1 202 ? 13.053 -37.102 26.236 1.00 61.06 202 LYS A N 1
ATOM 1451 C CA . LYS A 1 202 ? 13.633 -38.297 26.852 1.00 61.06 202 LYS A CA 1
ATOM 1452 C C . LYS A 1 202 ? 12.797 -38.627 28.087 1.00 61.06 202 LYS A C 1
ATOM 1454 O O . LYS A 1 202 ? 12.981 -38.019 29.135 1.00 61.06 202 LYS A O 1
ATOM 1459 N N . ALA A 1 203 ? 11.839 -39.536 27.933 1.00 47.28 203 ALA A N 1
ATOM 1460 C CA . ALA A 1 203 ? 11.018 -40.014 29.029 1.00 47.28 203 ALA A CA 1
ATOM 1461 C C . ALA A 1 203 ? 11.922 -40.715 30.049 1.00 47.28 203 ALA A C 1
ATOM 1463 O O . ALA A 1 203 ? 12.657 -41.644 29.707 1.00 47.28 203 ALA A O 1
ATOM 1464 N N . THR A 1 204 ? 11.879 -40.247 31.292 1.00 53.69 204 THR A N 1
ATOM 1465 C CA . THR A 1 204 ? 12.450 -40.932 32.447 1.00 53.69 204 THR A CA 1
ATOM 1466 C C . THR A 1 204 ? 11.707 -42.252 32.671 1.00 53.69 204 THR A C 1
ATOM 1468 O O . THR A 1 204 ? 10.500 -42.368 32.462 1.00 53.69 204 THR A O 1
ATOM 1471 N N . THR A 1 205 ? 12.459 -43.281 33.055 1.00 52.69 205 THR A N 1
ATOM 1472 C CA . THR A 1 205 ? 12.132 -44.714 32.943 1.00 52.69 205 THR A CA 1
ATOM 1473 C C . THR A 1 205 ? 10.891 -45.186 33.721 1.00 52.69 205 THR A C 1
ATOM 1475 O O . THR A 1 205 ? 10.451 -46.314 33.518 1.00 52.69 205 THR A O 1
ATOM 1478 N N . ASN A 1 206 ? 10.271 -44.343 34.550 1.00 55.62 206 ASN A N 1
ATOM 1479 C CA . ASN A 1 206 ? 9.186 -44.762 35.444 1.00 55.62 206 ASN A CA 1
ATOM 1480 C C . ASN A 1 206 ? 7.760 -44.564 34.891 1.00 55.62 206 ASN A C 1
ATOM 1482 O O . ASN A 1 206 ? 6.845 -45.197 35.403 1.00 55.62 206 ASN A O 1
ATOM 1486 N N . ASP A 1 207 ? 7.554 -43.805 33.806 1.00 47.94 207 ASP A N 1
ATOM 1487 C CA . ASP A 1 207 ? 6.197 -43.519 33.279 1.00 47.94 207 ASP A CA 1
ATOM 1488 C C . ASP A 1 207 ? 5.735 -44.431 32.125 1.00 47.94 207 ASP A C 1
ATOM 1490 O O . ASP A 1 207 ? 4.621 -44.317 31.607 1.00 47.94 207 ASP A O 1
ATOM 1494 N N . ARG A 1 208 ? 6.567 -45.391 31.702 1.00 42.94 208 ARG A N 1
ATOM 1495 C CA . ARG A 1 208 ? 6.294 -46.212 30.506 1.00 42.94 208 ARG A CA 1
ATOM 1496 C C . ARG A 1 208 ? 5.291 -47.356 30.733 1.00 42.94 208 ARG A C 1
ATOM 1498 O O . ARG A 1 208 ? 4.876 -47.991 29.765 1.00 42.94 208 ARG A O 1
ATOM 1505 N N . LEU A 1 209 ? 4.881 -47.612 31.977 1.00 52.22 209 LEU A N 1
ATOM 1506 C CA . LEU A 1 209 ? 3.980 -48.720 32.331 1.00 52.22 209 LEU A CA 1
ATOM 1507 C C . LEU A 1 209 ? 2.511 -48.315 32.531 1.00 52.22 209 LEU A C 1
ATOM 1509 O O . LEU A 1 209 ? 1.650 -49.188 32.464 1.00 52.22 209 LEU A O 1
ATOM 1513 N N . LEU A 1 210 ? 2.202 -47.024 32.698 1.00 51.91 210 LEU A N 1
ATOM 1514 C CA . LEU A 1 210 ? 0.822 -46.560 32.915 1.00 51.91 210 LEU A CA 1
ATOM 1515 C C . LEU A 1 210 ? 0.151 -45.994 31.651 1.00 51.91 210 LEU A C 1
ATOM 1517 O O . LEU A 1 210 ? -1.061 -46.116 31.505 1.00 51.91 210 LEU A O 1
ATOM 1521 N N . LEU A 1 211 ? 0.909 -45.485 30.672 1.00 49.22 211 LEU A N 1
ATOM 1522 C CA . LEU A 1 211 ? 0.326 -44.869 29.465 1.00 49.22 211 LEU A CA 1
ATOM 1523 C C . LEU A 1 211 ? -0.074 -45.847 28.340 1.00 49.22 211 LEU A C 1
ATOM 1525 O O . LEU A 1 211 ? -0.651 -45.432 27.333 1.00 49.22 211 LEU A O 1
ATOM 1529 N N . SER A 1 212 ? 0.231 -47.141 28.466 1.00 52.38 212 SER A N 1
ATOM 1530 C CA . SER A 1 212 ? -0.068 -48.145 27.431 1.00 52.38 212 SER A CA 1
ATOM 1531 C C . SER A 1 212 ? -1.464 -48.770 27.549 1.00 52.38 212 SER A C 1
ATOM 1533 O O . SER A 1 212 ? -1.893 -49.449 26.613 1.00 52.38 212 SER A O 1
ATOM 1535 N N . LYS A 1 213 ? -2.196 -48.522 28.647 1.00 51.62 213 LYS A N 1
ATOM 1536 C CA . LYS A 1 213 ? -3.546 -49.072 28.859 1.00 51.62 213 LYS A CA 1
ATOM 1537 C C . LYS A 1 213 ? -4.674 -48.145 28.388 1.00 51.62 213 LYS A C 1
ATOM 1539 O O . LYS A 1 213 ? -5.612 -48.643 27.773 1.00 51.62 213 LYS A O 1
ATOM 1544 N N . ASP A 1 214 ? -4.537 -46.827 28.532 1.00 47.00 214 ASP A N 1
ATOM 1545 C CA . ASP A 1 214 ? -5.630 -45.895 28.191 1.00 47.00 214 ASP A CA 1
ATOM 1546 C C . ASP A 1 214 ? -5.701 -45.520 26.705 1.00 47.00 214 ASP A C 1
ATOM 1548 O O . ASP A 1 214 ? -6.774 -45.247 26.170 1.00 47.00 214 ASP A O 1
ATOM 1552 N N . ARG A 1 215 ? -4.596 -45.624 25.957 1.00 49.38 215 ARG A N 1
ATOM 1553 C CA . ARG A 1 215 ? -4.594 -45.276 24.523 1.00 49.38 215 ARG A CA 1
ATOM 1554 C C . ARG A 1 215 ? -5.256 -46.323 23.613 1.00 49.38 215 ARG A C 1
ATOM 1556 O O . ARG A 1 215 ? -5.318 -46.132 22.399 1.00 49.38 215 ARG A O 1
ATOM 1563 N N . ARG A 1 216 ? -5.734 -47.440 24.174 1.00 47.34 216 ARG A N 1
ATOM 1564 C CA . ARG A 1 216 ? -6.398 -48.523 23.426 1.00 47.34 216 ARG A CA 1
ATOM 1565 C C . ARG A 1 216 ? -7.923 -48.392 23.354 1.00 47.34 216 ARG A C 1
ATOM 1567 O O . ARG A 1 216 ? -8.523 -49.148 22.598 1.00 47.34 216 ARG A O 1
ATOM 1574 N N . LEU A 1 217 ? -8.537 -47.452 24.078 1.00 48.09 217 LEU A N 1
ATOM 1575 C CA . LEU A 1 217 ? -10.001 -47.309 24.117 1.00 48.09 217 LEU A CA 1
ATOM 1576 C C . LEU A 1 217 ? -10.549 -46.146 23.272 1.00 48.09 217 LEU A C 1
ATOM 1578 O O . LEU A 1 217 ? -11.628 -46.284 22.705 1.00 48.09 217 LEU A O 1
ATOM 1582 N N . GLU A 1 218 ? -9.810 -45.051 23.077 1.00 45.91 218 GLU A N 1
ATOM 1583 C CA . GLU A 1 218 ? -10.348 -43.879 22.353 1.00 45.91 218 GLU A CA 1
ATOM 1584 C C . GLU A 1 218 ? -10.250 -43.956 20.820 1.00 45.91 218 GLU A C 1
ATOM 1586 O O . GLU A 1 218 ? -10.914 -43.197 20.119 1.00 45.91 218 GLU A O 1
ATOM 1591 N N . ASN A 1 219 ? -9.480 -44.892 20.259 1.00 45.28 219 ASN A N 1
ATOM 1592 C CA . ASN A 1 219 ? -9.285 -44.968 18.804 1.00 45.28 219 ASN A CA 1
ATOM 1593 C C . ASN A 1 219 ? -10.299 -45.877 18.080 1.00 45.28 219 ASN A C 1
ATOM 1595 O O . ASN A 1 219 ? -10.200 -46.069 16.868 1.00 45.28 219 ASN A O 1
ATOM 1599 N N . THR A 1 220 ? -11.269 -46.436 18.809 1.00 47.72 220 THR A N 1
ATOM 1600 C CA . THR A 1 220 ? -12.216 -47.437 18.286 1.00 47.72 220 THR A CA 1
ATOM 1601 C C . THR A 1 220 ? -13.603 -46.854 17.981 1.00 47.72 220 THR A C 1
ATOM 1603 O O . THR A 1 220 ? -14.413 -47.530 17.361 1.00 47.72 220 THR A O 1
ATOM 1606 N N . GLN A 1 221 ? -13.896 -45.595 18.340 1.00 46.34 221 GLN A N 1
ATOM 1607 C CA . GLN A 1 221 ? -15.241 -45.012 18.155 1.00 46.34 221 GLN A CA 1
ATOM 1608 C C . GLN A 1 221 ? -15.383 -43.970 17.028 1.00 46.34 221 GLN A C 1
ATOM 1610 O O . GLN A 1 221 ? -16.496 -43.525 16.774 1.00 46.34 221 GLN A O 1
ATOM 1615 N N . GLN A 1 222 ? -14.322 -43.604 16.295 1.00 46.12 222 GLN A N 1
ATOM 1616 C CA . GLN A 1 222 ? -14.401 -42.559 15.247 1.00 46.12 222 GLN A CA 1
ATOM 1617 C C . GLN A 1 222 ? -14.074 -43.017 13.812 1.00 46.12 222 GLN A C 1
ATOM 1619 O O . GLN A 1 222 ? -13.804 -42.186 12.949 1.00 46.12 222 GLN A O 1
ATOM 1624 N N . ARG A 1 223 ? -14.130 -44.320 13.503 1.00 44.28 223 ARG A N 1
ATOM 1625 C CA . ARG A 1 223 ? -13.952 -44.825 12.122 1.00 44.28 223 ARG A CA 1
ATOM 1626 C C . ARG A 1 223 ? -15.062 -45.764 11.660 1.00 44.28 223 ARG A C 1
ATOM 1628 O O . ARG A 1 223 ? -14.801 -46.871 11.209 1.00 44.28 223 ARG A O 1
ATOM 1635 N N . HIS A 1 224 ? -16.298 -45.293 11.727 1.00 44.56 224 HIS A N 1
ATOM 1636 C CA . HIS A 1 224 ? -17.390 -45.875 10.955 1.00 44.56 224 HIS A CA 1
ATOM 1637 C C . HIS A 1 224 ? -17.944 -44.804 10.028 1.00 44.56 224 HIS A C 1
ATOM 1639 O O . HIS A 1 224 ? -18.826 -44.078 10.447 1.00 44.56 224 HIS A O 1
ATOM 1645 N N . TYR A 1 225 ? -17.333 -44.654 8.850 1.00 43.50 225 TYR A N 1
ATOM 1646 C CA . TYR A 1 225 ? -17.934 -44.490 7.516 1.00 43.50 225 TYR A CA 1
ATOM 1647 C C . TYR A 1 225 ? -16.763 -44.554 6.506 1.00 43.50 225 TYR A C 1
ATOM 1649 O O . TYR A 1 225 ? -15.721 -43.955 6.753 1.00 43.50 225 TYR A O 1
ATOM 1657 N N . GLU A 1 226 ? -16.932 -45.330 5.427 1.00 52.06 226 GLU A N 1
ATOM 1658 C CA . GLU A 1 226 ? -15.991 -45.567 4.304 1.00 52.06 226 GLU A CA 1
ATOM 1659 C C . GLU A 1 226 ? -14.808 -46.531 4.553 1.00 52.06 226 GLU A C 1
ATOM 1661 O O . GLU A 1 226 ? -13.650 -46.138 4.672 1.00 52.06 226 GLU A O 1
ATOM 1666 N N . THR A 1 227 ? -15.080 -47.843 4.559 1.00 51.97 227 THR A N 1
ATOM 1667 C CA . THR A 1 227 ? -14.034 -48.892 4.527 1.00 51.97 227 THR A CA 1
ATOM 1668 C C . THR A 1 227 ? -14.109 -49.839 3.328 1.00 51.97 227 THR A C 1
ATOM 1670 O O . THR A 1 227 ? -13.414 -50.848 3.333 1.00 51.97 227 THR A O 1
ATOM 1673 N N . ASN A 1 228 ? -14.868 -49.520 2.275 1.00 55.69 228 ASN A N 1
ATOM 1674 C CA . ASN A 1 228 ? -14.948 -50.397 1.096 1.00 55.69 228 ASN A CA 1
ATOM 1675 C C . ASN A 1 228 ? -14.035 -49.980 -0.078 1.00 55.69 228 ASN A C 1
ATOM 1677 O O . ASN A 1 228 ? -13.729 -50.830 -0.905 1.00 55.69 228 ASN A O 1
ATOM 1681 N N . ASP A 1 229 ? -13.480 -48.760 -0.088 1.00 55.91 229 ASP A N 1
ATOM 1682 C CA . ASP A 1 229 ? -12.611 -48.273 -1.186 1.00 55.91 229 ASP A CA 1
ATOM 1683 C C . ASP A 1 229 ? -11.096 -48.434 -0.916 1.00 55.91 229 ASP A C 1
ATOM 1685 O O . ASP A 1 229 ? -10.242 -48.027 -1.712 1.00 55.91 229 ASP A O 1
ATOM 1689 N N . CYS A 1 230 ? -10.717 -49.029 0.221 1.00 64.06 230 CYS A N 1
ATOM 1690 C CA . CYS A 1 230 ? -9.317 -49.060 0.661 1.00 64.06 230 CYS A CA 1
ATOM 1691 C C . CYS A 1 230 ? -8.486 -50.167 -0.010 1.00 64.06 230 CYS A C 1
ATOM 1693 O O . CYS A 1 230 ? -7.295 -49.971 -0.258 1.00 64.06 230 CYS A O 1
ATOM 1695 N N . ASP A 1 231 ? -9.088 -51.311 -0.340 1.00 80.50 231 ASP A N 1
ATOM 1696 C CA . ASP A 1 231 ? -8.336 -52.461 -0.862 1.00 80.50 231 ASP A CA 1
ATOM 1697 C C . ASP A 1 231 ? -8.052 -52.363 -2.364 1.00 80.50 231 ASP A C 1
ATOM 1699 O O . ASP A 1 231 ? -6.986 -52.787 -2.817 1.00 80.50 231 ASP A O 1
ATOM 1703 N N . GLU A 1 232 ? -8.962 -51.769 -3.138 1.00 82.75 232 GLU A N 1
ATOM 1704 C CA . GLU A 1 232 ? -8.746 -51.519 -4.567 1.00 82.75 232 GLU A CA 1
ATOM 1705 C C . GLU A 1 232 ? -7.673 -50.446 -4.776 1.00 82.75 232 GLU A C 1
ATOM 1707 O O . GLU A 1 232 ? -6.715 -50.655 -5.521 1.00 82.75 232 GLU A O 1
ATOM 1712 N N . THR A 1 233 ? -7.745 -49.357 -4.007 1.00 83.00 233 THR A N 1
ATOM 1713 C CA . THR A 1 233 ? -6.723 -48.304 -4.011 1.00 83.00 233 THR A CA 1
ATOM 1714 C C . THR A 1 233 ? -5.348 -48.856 -3.628 1.00 83.00 233 THR A C 1
ATOM 1716 O O . THR A 1 233 ? -4.335 -48.498 -4.230 1.00 83.00 233 THR A O 1
ATOM 1719 N N . ARG A 1 234 ? -5.286 -49.773 -2.654 1.00 84.94 234 ARG A N 1
ATOM 1720 C CA . ARG A 1 234 ? -4.024 -50.389 -2.229 1.00 84.94 234 ARG A CA 1
ATOM 1721 C C . ARG A 1 234 ? -3.430 -51.292 -3.312 1.00 84.94 234 ARG A C 1
ATOM 1723 O O . ARG A 1 234 ? -2.236 -51.183 -3.579 1.00 84.94 234 ARG A O 1
ATOM 1730 N N . ARG A 1 235 ? -4.256 -52.093 -3.999 1.00 90.75 235 ARG A N 1
ATOM 1731 C CA . ARG A 1 235 ? -3.816 -52.889 -5.161 1.00 90.75 235 ARG A CA 1
ATOM 1732 C C . ARG A 1 235 ? -3.335 -52.013 -6.316 1.00 90.75 235 ARG A C 1
ATOM 1734 O O . ARG A 1 235 ? -2.311 -52.331 -6.912 1.00 90.75 235 ARG A O 1
ATOM 1741 N N . ALA A 1 236 ? -4.022 -50.908 -6.601 1.00 89.56 236 ALA A N 1
ATOM 1742 C CA . ALA A 1 236 ? -3.616 -49.978 -7.653 1.00 89.56 236 ALA A CA 1
ATOM 1743 C C . ALA A 1 236 ? -2.250 -49.333 -7.354 1.00 89.56 236 ALA A C 1
ATOM 1745 O O . ALA A 1 236 ? -1.389 -49.269 -8.229 1.00 89.56 236 ALA A O 1
ATOM 1746 N N . VAL A 1 237 ? -2.011 -48.914 -6.106 1.00 89.50 237 VAL A N 1
ATOM 1747 C CA . VAL A 1 237 ? -0.718 -48.340 -5.692 1.00 89.50 237 VAL A CA 1
ATOM 1748 C C . VAL A 1 237 ? 0.410 -49.371 -5.761 1.00 89.50 237 VAL A C 1
ATOM 1750 O O . VAL A 1 237 ? 1.517 -49.036 -6.186 1.00 89.50 237 VAL A O 1
ATOM 1753 N N . ASP A 1 238 ? 0.149 -50.618 -5.367 1.00 92.38 238 ASP A N 1
ATOM 1754 C CA . ASP A 1 238 ? 1.156 -51.680 -5.424 1.00 92.38 238 ASP A CA 1
ATOM 1755 C C . ASP A 1 238 ? 1.490 -52.073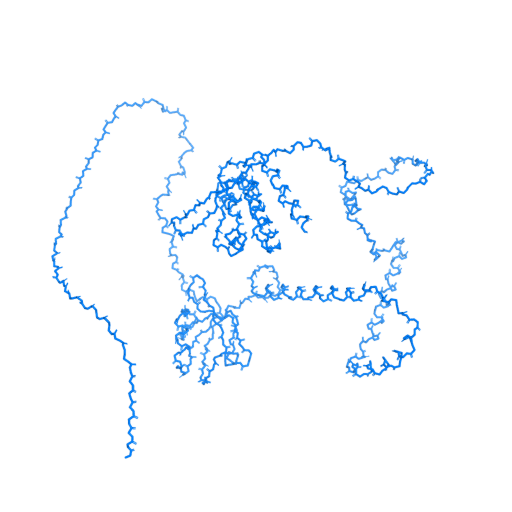 -6.874 1.00 92.38 238 ASP A C 1
ATOM 1757 O O . ASP A 1 238 ? 2.665 -52.271 -7.190 1.00 92.38 238 ASP A O 1
ATOM 1761 N N . ALA A 1 239 ? 0.499 -52.087 -7.775 1.00 95.06 239 ALA A N 1
ATOM 1762 C CA . ALA A 1 239 ? 0.712 -52.319 -9.205 1.00 95.06 239 ALA A CA 1
ATOM 1763 C C . ALA A 1 239 ? 1.571 -51.217 -9.852 1.00 95.06 239 ALA A C 1
ATOM 1765 O O . ALA A 1 239 ? 2.498 -51.520 -10.602 1.00 95.06 239 ALA A O 1
ATOM 1766 N N . ILE A 1 240 ? 1.327 -49.944 -9.512 1.00 92.56 240 ILE A N 1
ATOM 1767 C CA . ILE A 1 240 ? 2.132 -48.817 -10.012 1.00 92.56 240 ILE A CA 1
ATOM 1768 C C . ILE A 1 240 ? 3.584 -48.933 -9.533 1.00 92.56 240 ILE A C 1
ATOM 1770 O O . ILE A 1 240 ? 4.504 -48.824 -10.336 1.00 92.56 240 ILE A O 1
ATOM 1774 N N . LYS A 1 241 ? 3.810 -49.235 -8.248 1.00 93.12 241 LYS A N 1
ATOM 1775 C CA . LYS A 1 241 ? 5.171 -49.407 -7.708 1.00 93.12 241 LYS A CA 1
ATOM 1776 C C . LYS A 1 241 ? 5.938 -50.560 -8.353 1.00 93.12 241 LYS A C 1
ATOM 1778 O O . LYS A 1 241 ? 7.162 -50.491 -8.456 1.00 93.12 241 LYS A O 1
ATOM 1783 N N . GLN A 1 242 ? 5.251 -51.637 -8.733 1.00 95.75 242 GLN A N 1
ATOM 1784 C CA . GLN A 1 242 ? 5.880 -52.746 -9.452 1.00 95.75 242 GLN A CA 1
ATOM 1785 C C . GLN A 1 242 ? 6.272 -52.328 -10.870 1.00 95.75 242 GLN A C 1
ATOM 1787 O O . GLN A 1 242 ? 7.424 -52.534 -11.246 1.00 95.75 242 GLN A O 1
ATOM 1792 N N . ALA A 1 243 ? 5.376 -51.652 -11.594 1.00 94.94 243 ALA A N 1
ATOM 1793 C CA . ALA A 1 243 ? 5.666 -51.124 -12.925 1.00 94.94 243 ALA A CA 1
ATOM 1794 C C . ALA A 1 243 ? 6.845 -50.131 -12.913 1.00 94.94 243 ALA A C 1
ATOM 1796 O O . ALA A 1 243 ? 7.752 -50.242 -13.734 1.00 94.94 243 ALA A O 1
ATOM 1797 N N . GLU A 1 244 ? 6.899 -49.220 -11.934 1.00 95.75 244 GLU A N 1
ATOM 1798 C CA . GLU A 1 244 ? 8.027 -48.288 -11.757 1.00 95.75 244 GLU A CA 1
ATOM 1799 C C . GLU A 1 244 ? 9.356 -49.022 -11.508 1.00 95.75 244 GLU A C 1
ATOM 1801 O O . GLU A 1 244 ? 10.411 -48.600 -11.986 1.00 95.75 244 GLU A O 1
ATOM 1806 N N . LYS A 1 245 ? 9.328 -50.135 -10.762 1.00 95.19 245 LYS A N 1
ATOM 1807 C CA . LYS A 1 245 ? 10.524 -50.934 -10.469 1.00 95.19 245 LYS A CA 1
ATOM 1808 C C . LYS A 1 245 ? 11.020 -51.697 -11.698 1.00 95.19 245 LYS A C 1
ATOM 1810 O O . LYS A 1 245 ? 12.230 -51.794 -11.893 1.00 95.19 245 LYS A O 1
ATOM 1815 N N . GLU A 1 246 ? 10.113 -52.248 -12.496 1.00 96.31 246 GLU A N 1
ATOM 1816 C CA . GLU A 1 246 ? 10.452 -52.933 -13.747 1.00 96.31 246 GLU A CA 1
ATOM 1817 C C . GLU A 1 246 ? 11.037 -51.960 -14.772 1.00 96.31 246 GLU A C 1
ATOM 1819 O O . GLU A 1 246 ? 12.071 -52.255 -15.370 1.00 96.31 246 GLU A O 1
ATOM 1824 N N . ASP A 1 247 ? 10.452 -50.768 -14.896 1.00 96.06 247 ASP A N 1
ATOM 1825 C CA . ASP A 1 247 ? 10.964 -49.722 -15.783 1.00 96.06 247 ASP A CA 1
ATOM 1826 C C . ASP A 1 247 ? 12.363 -49.248 -15.352 1.00 96.06 247 ASP A C 1
ATOM 1828 O O . ASP A 1 247 ? 13.285 -49.169 -16.165 1.00 96.06 247 ASP A O 1
ATOM 1832 N N . ALA A 1 248 ? 12.581 -49.056 -14.045 1.00 95.38 248 ALA A N 1
ATOM 1833 C CA . ALA A 1 248 ? 13.898 -48.719 -13.502 1.00 95.38 248 ALA A CA 1
ATOM 1834 C C . ALA A 1 248 ? 14.957 -49.815 -13.747 1.00 95.38 248 ALA A C 1
ATOM 1836 O O . ALA A 1 248 ? 16.129 -49.503 -13.973 1.00 95.38 248 ALA A O 1
ATOM 1837 N N . LEU A 1 249 ? 14.567 -51.097 -13.708 1.00 94.94 249 LEU A N 1
ATOM 1838 C CA . LEU A 1 249 ? 15.459 -52.212 -14.048 1.00 94.94 249 LEU A CA 1
ATOM 1839 C C . LEU A 1 249 ? 15.792 -52.228 -15.543 1.00 94.94 249 LEU A C 1
ATOM 1841 O O . LEU A 1 249 ? 16.944 -52.466 -15.899 1.00 94.94 249 LEU A O 1
ATOM 1845 N N . ASN A 1 250 ? 14.811 -51.941 -16.401 1.00 95.44 250 ASN A N 1
ATOM 1846 C CA . ASN A 1 250 ? 14.985 -51.927 -17.851 1.00 95.44 250 ASN A CA 1
ATOM 1847 C C . ASN A 1 250 ? 15.866 -50.755 -18.321 1.00 95.44 250 ASN A C 1
ATOM 1849 O O . ASN A 1 250 ? 16.703 -50.910 -19.206 1.00 95.44 250 ASN A O 1
ATOM 1853 N N . LEU A 1 251 ? 15.725 -49.590 -17.684 1.00 94.19 251 LEU A N 1
ATOM 1854 C CA . LEU A 1 251 ? 16.535 -48.402 -17.967 1.00 94.19 251 LEU A CA 1
ATOM 1855 C C . LEU A 1 251 ? 17.944 -48.467 -17.354 1.00 94.19 251 LEU A C 1
ATOM 1857 O O . LEU A 1 251 ? 18.819 -47.693 -17.740 1.00 94.19 251 LEU A O 1
ATOM 1861 N N . GLY A 1 252 ? 18.187 -49.360 -16.387 1.00 94.25 252 GLY A N 1
ATOM 1862 C CA . GLY A 1 252 ? 19.454 -49.435 -15.648 1.00 94.25 252 GLY A CA 1
ATOM 1863 C C . GLY A 1 252 ? 19.695 -48.255 -14.690 1.00 94.25 252 GLY A C 1
ATOM 1864 O O . GLY A 1 252 ? 20.767 -48.146 -14.093 1.00 94.25 252 GLY A O 1
ATOM 1865 N N . TYR A 1 253 ? 18.710 -47.371 -14.523 1.00 90.94 253 TYR A N 1
ATOM 1866 C CA . TYR A 1 253 ? 18.676 -46.282 -13.548 1.00 90.94 253 TYR A CA 1
ATOM 1867 C C . TYR A 1 253 ? 17.220 -46.003 -13.148 1.00 90.94 253 TYR A C 1
ATOM 1869 O O . TYR A 1 253 ? 16.311 -46.226 -13.938 1.00 90.94 253 TYR A O 1
ATOM 1877 N N . ASN A 1 254 ? 16.982 -45.504 -11.929 1.00 91.00 254 ASN A N 1
ATOM 1878 C CA . ASN A 1 254 ? 15.633 -45.191 -11.447 1.00 91.00 254 ASN A CA 1
ATOM 1879 C C . ASN A 1 254 ? 15.259 -43.727 -11.766 1.00 91.00 254 ASN A C 1
ATOM 1881 O O . ASN A 1 254 ? 15.745 -42.829 -11.071 1.00 91.00 254 ASN A O 1
ATOM 1885 N N . PRO A 1 255 ? 14.411 -43.448 -12.777 1.00 90.00 255 PRO A N 1
ATOM 1886 C CA . PRO A 1 255 ? 14.006 -42.079 -13.106 1.00 90.00 255 PRO A CA 1
ATOM 1887 C C . PRO A 1 255 ? 13.093 -41.446 -12.041 1.00 90.00 255 PRO A C 1
ATOM 1889 O O . PRO A 1 255 ? 12.974 -40.222 -11.994 1.00 90.00 255 PRO A O 1
ATOM 1892 N N . TYR A 1 256 ? 12.478 -42.252 -11.171 1.00 90.06 256 TYR A N 1
ATOM 1893 C CA . TYR A 1 256 ? 11.540 -41.806 -10.136 1.00 90.06 256 TYR A CA 1
ATOM 1894 C C . TYR A 1 256 ? 12.220 -41.492 -8.793 1.00 90.06 256 TYR A C 1
ATOM 1896 O O . TYR A 1 256 ? 11.593 -40.951 -7.880 1.00 90.06 256 TYR A O 1
ATOM 1904 N N . GLU A 1 257 ? 13.516 -41.790 -8.651 1.00 88.12 257 GLU A N 1
ATOM 1905 C CA . GLU A 1 257 ? 14.276 -41.448 -7.452 1.00 88.12 257 GLU A CA 1
ATOM 1906 C C . GLU A 1 257 ? 14.687 -39.969 -7.484 1.00 88.12 257 GLU A C 1
ATOM 1908 O O . GLU A 1 257 ? 15.625 -39.560 -8.173 1.00 88.12 257 GLU A O 1
ATOM 1913 N N . ALA A 1 258 ? 13.985 -39.141 -6.707 1.00 78.00 258 ALA A N 1
ATOM 1914 C CA . ALA A 1 258 ? 14.315 -37.730 -6.558 1.00 78.00 258 ALA A CA 1
ATOM 1915 C C . ALA A 1 258 ? 15.653 -37.561 -5.817 1.00 78.00 258 ALA A C 1
ATOM 1917 O O . ALA A 1 258 ? 15.704 -37.436 -4.592 1.00 78.00 258 ALA A O 1
ATOM 1918 N N . LYS A 1 259 ? 16.760 -37.512 -6.563 1.00 79.19 259 LYS A N 1
ATOM 1919 C CA . LYS A 1 259 ? 18.048 -37.074 -6.020 1.00 79.19 259 LYS A CA 1
ATOM 1920 C C . LYS A 1 259 ? 17.932 -35.596 -5.670 1.00 79.19 259 LYS A C 1
ATOM 1922 O O . LYS A 1 259 ? 17.809 -34.752 -6.557 1.00 79.19 259 LYS A O 1
ATOM 1927 N N . ALA A 1 260 ? 17.963 -35.286 -4.376 1.00 70.06 260 ALA A N 1
ATOM 1928 C CA . ALA A 1 260 ? 17.980 -33.916 -3.882 1.00 70.06 260 ALA A CA 1
ATOM 1929 C C . ALA A 1 260 ? 19.273 -33.221 -4.341 1.00 70.06 260 ALA A C 1
ATOM 1931 O O . ALA A 1 260 ? 20.292 -33.241 -3.652 1.00 70.06 260 ALA A O 1
ATOM 1932 N N . MET A 1 261 ? 19.253 -32.626 -5.535 1.00 68.44 261 MET A N 1
ATOM 1933 C CA . MET A 1 261 ? 20.348 -31.788 -5.997 1.00 68.44 261 MET A CA 1
ATOM 1934 C C . MET A 1 261 ? 20.319 -30.481 -5.216 1.00 68.44 261 MET A C 1
ATOM 1936 O O . MET A 1 261 ? 19.330 -29.746 -5.218 1.00 68.44 261 MET A O 1
ATOM 1940 N N . THR A 1 262 ? 21.432 -30.166 -4.561 1.00 63.75 262 THR A N 1
ATOM 1941 C CA . THR A 1 262 ? 21.623 -28.836 -3.978 1.00 63.75 262 THR A CA 1
ATOM 1942 C C . THR A 1 262 ? 21.658 -27.816 -5.119 1.00 63.75 262 THR A C 1
ATOM 1944 O O . THR A 1 262 ? 22.199 -28.098 -6.188 1.00 63.75 262 THR A O 1
ATOM 1947 N N . SER A 1 263 ? 21.106 -26.617 -4.918 1.00 62.53 263 SER A N 1
ATOM 1948 C CA . SER A 1 263 ? 20.944 -25.568 -5.946 1.00 62.53 263 SER A CA 1
ATOM 1949 C C . SER A 1 263 ? 22.221 -25.209 -6.732 1.00 62.53 263 SER A C 1
ATOM 1951 O O . SER A 1 263 ? 22.134 -24.691 -7.846 1.00 62.53 263 SER A O 1
ATOM 1953 N N . GLY A 1 264 ? 23.407 -25.518 -6.194 1.00 66.62 264 GLY A N 1
ATOM 1954 C CA . GLY A 1 264 ? 24.689 -25.418 -6.898 1.00 66.62 264 GLY A CA 1
ATOM 1955 C C . GLY A 1 264 ? 24.916 -26.476 -7.988 1.00 66.62 264 GLY A C 1
ATOM 1956 O O . GLY A 1 264 ? 25.480 -26.146 -9.024 1.00 66.62 264 GLY A O 1
ATOM 1957 N N . GLN A 1 265 ? 24.445 -27.714 -7.804 1.00 63.03 265 GLN A N 1
ATOM 1958 C CA . GLN A 1 265 ? 24.599 -28.812 -8.773 1.00 63.03 265 GLN A CA 1
ATOM 1959 C C . GLN A 1 265 ? 23.628 -28.684 -9.954 1.00 63.03 265 GLN A C 1
ATOM 1961 O O . GLN A 1 265 ? 23.993 -28.988 -11.089 1.00 63.03 265 GLN A O 1
ATOM 1966 N N . ALA A 1 266 ? 22.427 -28.146 -9.711 1.00 57.59 266 ALA A N 1
ATOM 1967 C CA . ALA A 1 266 ? 21.437 -27.895 -10.758 1.00 57.59 266 ALA A CA 1
ATOM 1968 C C . ALA A 1 266 ? 21.950 -26.905 -11.822 1.00 57.59 266 ALA A C 1
ATOM 1970 O O . ALA A 1 266 ? 21.703 -27.095 -13.010 1.00 57.59 266 ALA A O 1
ATOM 1971 N N . ARG A 1 267 ? 22.729 -25.888 -11.414 1.00 57.78 267 ARG A N 1
ATOM 1972 C CA . ARG A 1 267 ? 23.304 -24.902 -12.348 1.00 57.78 267 ARG A CA 1
ATOM 1973 C C . ARG A 1 267 ? 24.287 -25.539 -13.327 1.00 57.78 267 ARG A C 1
ATOM 1975 O O . ARG A 1 267 ? 24.261 -25.195 -14.507 1.00 57.78 267 ARG A O 1
ATOM 1982 N N . THR A 1 268 ? 25.102 -26.486 -12.868 1.00 55.41 268 THR A N 1
ATOM 1983 C CA . THR A 1 268 ? 26.085 -27.174 -13.714 1.00 55.41 268 THR A CA 1
ATOM 1984 C C . THR A 1 268 ? 25.404 -28.069 -14.753 1.00 55.41 268 THR A C 1
ATOM 1986 O O . THR A 1 268 ? 25.820 -28.070 -15.906 1.00 55.41 268 THR A O 1
ATOM 1989 N N . ALA A 1 269 ? 24.306 -28.748 -14.400 1.00 54.84 269 ALA A N 1
ATOM 1990 C CA . ALA A 1 269 ? 23.565 -29.606 -15.331 1.00 54.84 269 ALA A CA 1
ATOM 1991 C C . ALA A 1 269 ? 22.926 -28.821 -16.497 1.00 54.84 269 ALA A C 1
ATOM 1993 O O . ALA A 1 269 ? 23.015 -29.243 -17.648 1.00 54.84 269 ALA A O 1
ATOM 1994 N N . THR A 1 270 ? 22.358 -27.636 -16.235 1.00 57.72 270 THR A N 1
ATOM 1995 C CA . THR A 1 270 ? 21.795 -26.777 -17.297 1.00 57.72 270 THR A CA 1
ATOM 1996 C C . THR A 1 270 ? 22.845 -26.232 -18.265 1.00 57.72 270 THR A C 1
ATOM 1998 O O . THR A 1 270 ? 22.559 -26.101 -19.454 1.00 57.72 270 THR A O 1
ATOM 2001 N N . VAL A 1 271 ? 24.060 -25.939 -17.786 1.00 55.06 271 VAL A N 1
ATOM 2002 C CA . VAL A 1 271 ? 25.160 -25.448 -18.638 1.00 55.06 271 VAL A CA 1
ATOM 2003 C C . VAL A 1 271 ? 25.708 -26.563 -19.535 1.00 55.06 271 VAL A C 1
ATOM 2005 O O . VAL A 1 271 ? 26.110 -26.294 -20.663 1.00 55.06 271 VAL A O 1
ATOM 2008 N N . VAL A 1 272 ? 25.667 -27.815 -19.069 1.00 52.06 272 VAL A N 1
ATOM 2009 C CA . VAL A 1 272 ? 26.106 -28.990 -19.841 1.00 52.06 272 VAL A CA 1
ATOM 2010 C C . VAL A 1 272 ? 25.118 -29.349 -20.960 1.00 52.06 272 VAL A C 1
ATOM 2012 O O . VAL A 1 272 ? 25.548 -29.801 -22.012 1.00 52.06 272 VAL A O 1
ATOM 2015 N N . MET A 1 273 ? 23.814 -29.094 -20.804 1.00 56.94 273 MET A N 1
ATOM 2016 C CA . MET A 1 273 ? 22.833 -29.381 -21.868 1.00 56.94 273 MET A CA 1
ATOM 2017 C C . MET A 1 273 ? 22.761 -28.324 -22.982 1.00 56.94 273 MET A C 1
ATOM 2019 O O . MET A 1 273 ? 22.261 -28.618 -24.062 1.00 56.94 273 MET A O 1
ATOM 2023 N N . THR A 1 274 ? 23.253 -27.101 -22.754 1.00 58.88 274 THR A N 1
ATOM 2024 C CA . THR A 1 274 ? 23.180 -26.004 -23.745 1.00 58.88 274 THR A CA 1
ATOM 2025 C C . THR A 1 274 ? 24.424 -25.858 -24.622 1.00 58.88 274 THR A C 1
ATOM 2027 O O . THR A 1 274 ? 24.387 -25.114 -25.600 1.00 58.88 274 THR A O 1
ATOM 2030 N N . LYS A 1 275 ? 25.518 -26.568 -24.325 1.00 48.88 275 LYS A N 1
ATOM 2031 C CA . LYS A 1 275 ? 26.721 -26.609 -25.168 1.00 48.88 275 LYS A CA 1
ATOM 2032 C C . LYS A 1 275 ? 27.016 -28.059 -25.539 1.00 48.88 275 LYS A C 1
ATOM 2034 O O . LYS A 1 275 ? 27.503 -28.817 -24.710 1.00 48.88 275 LYS A O 1
ATOM 2039 N N . GLY A 1 276 ? 26.639 -28.429 -26.761 1.00 44.84 276 GLY A N 1
ATOM 2040 C CA . GLY A 1 276 ? 26.795 -29.774 -27.310 1.00 44.84 276 GLY A CA 1
ATOM 2041 C C . GLY A 1 276 ? 28.243 -30.274 -27.405 1.00 44.84 276 GLY A C 1
ATOM 2042 O O . GLY A 1 276 ? 29.192 -29.510 -27.248 1.00 44.84 276 GLY A O 1
ATOM 2043 N N . GLU A 1 277 ? 28.329 -31.577 -27.691 1.00 45.75 277 GLU A N 1
ATOM 2044 C CA . GLU A 1 277 ? 29.507 -32.425 -27.940 1.00 45.75 277 GLU A CA 1
ATOM 2045 C C . GLU A 1 277 ? 30.546 -32.531 -26.813 1.00 45.75 277 GLU A C 1
ATOM 2047 O O . GLU A 1 277 ? 31.494 -31.758 -26.687 1.00 45.75 277 GLU A O 1
ATOM 2052 N N . ILE A 1 278 ? 30.396 -33.598 -26.020 1.00 46.03 278 ILE A N 1
ATOM 2053 C CA . ILE A 1 278 ? 31.456 -34.120 -25.157 1.00 46.03 278 ILE A CA 1
ATOM 2054 C C . ILE A 1 278 ? 32.346 -35.019 -26.022 1.00 46.03 278 ILE A C 1
ATOM 2056 O O . ILE A 1 278 ? 32.023 -36.179 -26.272 1.00 46.03 278 ILE A O 1
ATOM 2060 N N . ASP A 1 279 ? 33.480 -34.482 -26.460 1.00 47.56 279 ASP A N 1
ATOM 2061 C CA . ASP A 1 279 ? 34.604 -35.262 -26.974 1.00 47.56 279 ASP A CA 1
ATOM 2062 C C . ASP A 1 279 ? 35.249 -36.026 -25.800 1.00 47.56 279 ASP A C 1
ATOM 2064 O O . ASP A 1 279 ? 35.997 -35.471 -24.988 1.00 47.56 279 ASP A O 1
ATOM 2068 N N . ALA A 1 280 ? 34.909 -37.312 -25.670 1.00 51.69 280 ALA A N 1
ATOM 2069 C CA . ALA A 1 280 ? 35.371 -38.190 -24.592 1.00 51.69 280 ALA A CA 1
ATOM 2070 C C . ALA A 1 280 ? 36.898 -38.423 -24.596 1.00 51.69 280 ALA A C 1
ATOM 2072 O O . ALA A 1 280 ? 37.433 -38.999 -23.649 1.00 51.69 280 ALA A O 1
ATOM 2073 N N . SER A 1 281 ? 37.614 -37.953 -25.623 1.00 50.38 281 SER A N 1
ATOM 2074 C CA . SER A 1 281 ? 39.059 -38.146 -25.763 1.00 50.38 281 SER A CA 1
ATOM 2075 C C . SER A 1 281 ? 39.923 -37.098 -25.042 1.00 50.38 281 SER A C 1
ATOM 2077 O O . SER A 1 281 ? 41.134 -37.281 -24.931 1.00 50.38 281 SER A O 1
ATOM 2079 N N . LYS A 1 282 ? 39.328 -36.025 -24.494 1.00 47.69 282 LYS A N 1
ATOM 2080 C CA . LYS A 1 282 ? 40.053 -34.939 -23.793 1.00 47.69 282 LYS A CA 1
ATOM 2081 C C . LYS A 1 282 ? 39.795 -34.850 -22.288 1.00 47.69 282 LYS A C 1
ATOM 2083 O O . LYS A 1 282 ? 40.006 -33.802 -21.678 1.00 47.69 282 LYS A O 1
ATOM 2088 N N . ALA A 1 283 ? 39.366 -35.941 -21.659 1.00 43.78 283 ALA A N 1
ATOM 2089 C CA . ALA A 1 283 ? 39.264 -35.993 -20.204 1.00 43.78 283 ALA A CA 1
ATOM 2090 C C . ALA A 1 283 ? 40.676 -36.023 -19.569 1.00 43.78 283 ALA A C 1
ATOM 2092 O O . ALA A 1 283 ? 41.430 -36.964 -19.828 1.00 43.78 283 ALA A O 1
ATOM 2093 N N . PRO A 1 284 ? 41.066 -35.035 -18.736 1.00 42.94 284 PRO A N 1
ATOM 2094 C CA . PRO A 1 284 ? 42.362 -35.051 -18.071 1.00 42.94 284 PRO A CA 1
ATOM 2095 C C . PRO A 1 284 ? 42.438 -36.228 -17.094 1.00 42.94 284 PRO A C 1
ATOM 2097 O O . PRO A 1 284 ? 41.611 -36.399 -16.195 1.00 42.94 284 PRO A O 1
ATOM 2100 N N . SER A 1 285 ? 43.458 -37.055 -17.289 1.00 42.62 285 SER A N 1
ATOM 2101 C CA . SER A 1 285 ? 43.785 -38.205 -16.460 1.00 42.62 285 SER A CA 1
ATOM 2102 C C . SER A 1 285 ? 44.097 -37.784 -15.021 1.00 42.62 285 SER A C 1
ATOM 2104 O O . SER A 1 285 ? 45.173 -37.278 -14.720 1.00 42.62 285 SER A O 1
ATOM 2106 N N . LYS A 1 286 ? 43.127 -38.031 -14.138 1.00 39.91 286 LYS A N 1
ATOM 2107 C CA . LYS A 1 286 ? 43.276 -38.706 -12.838 1.00 39.91 286 LYS A CA 1
ATOM 2108 C C . LYS A 1 286 ? 44.628 -38.473 -12.135 1.00 39.91 286 LYS A C 1
ATOM 2110 O O . LYS A 1 286 ? 45.486 -39.352 -12.111 1.00 39.91 286 LYS A O 1
ATOM 2115 N N . ILE A 1 287 ? 44.777 -37.320 -11.485 1.00 41.44 287 ILE A N 1
ATOM 2116 C CA . ILE A 1 287 ? 45.781 -37.146 -10.429 1.00 41.44 287 ILE A CA 1
ATOM 2117 C C . ILE A 1 287 ? 45.278 -37.914 -9.202 1.00 41.44 287 ILE A C 1
ATOM 2119 O O . ILE A 1 287 ? 44.275 -37.552 -8.588 1.00 41.44 287 ILE A O 1
ATOM 2123 N N . LYS A 1 288 ? 45.959 -39.018 -8.887 1.00 46.06 288 LYS A N 1
ATOM 2124 C CA . LYS A 1 288 ? 45.871 -39.687 -7.588 1.00 46.06 288 LYS A CA 1
ATOM 2125 C C . LYS A 1 288 ? 46.501 -38.766 -6.541 1.00 46.06 288 LYS A C 1
ATOM 2127 O O . LYS A 1 288 ? 47.690 -38.482 -6.626 1.00 46.06 288 LYS A O 1
ATOM 2132 N N . SER A 1 289 ? 45.721 -38.347 -5.554 1.00 34.91 289 SER A N 1
ATOM 2133 C CA . SER A 1 289 ? 46.232 -37.844 -4.281 1.00 34.91 289 SER A CA 1
ATOM 2134 C C . SER A 1 289 ? 45.452 -38.555 -3.187 1.00 34.91 289 SER A C 1
ATOM 2136 O O . SER A 1 289 ? 44.274 -38.293 -2.963 1.00 34.91 289 SER A O 1
ATOM 2138 N N . GLU A 1 290 ? 46.118 -39.530 -2.577 1.00 43.88 290 GLU A N 1
ATOM 2139 C CA . GLU A 1 290 ? 45.810 -39.992 -1.232 1.00 43.88 290 GLU A CA 1
ATOM 2140 C C . GLU A 1 290 ? 46.190 -38.860 -0.272 1.00 43.88 290 GLU A C 1
ATOM 2142 O O . GLU A 1 290 ? 47.253 -38.253 -0.410 1.00 43.88 290 GLU A O 1
ATOM 2147 N N . GLY A 1 291 ? 45.285 -38.529 0.643 1.00 38.00 291 GLY A N 1
ATOM 2148 C CA . GLY A 1 291 ? 45.470 -37.457 1.610 1.00 38.00 291 GLY A CA 1
ATOM 2149 C C . GLY A 1 291 ? 44.130 -37.004 2.167 1.00 38.00 291 GLY A C 1
ATOM 2150 O O . GLY A 1 291 ? 43.431 -36.206 1.547 1.00 38.00 291 GLY A O 1
ATOM 2151 N N . GLU A 1 292 ? 43.772 -37.543 3.332 1.00 49.84 292 GLU A N 1
ATOM 2152 C CA . GLU A 1 292 ? 42.739 -37.002 4.214 1.00 49.84 292 GLU A CA 1
ATOM 2153 C C . GLU A 1 292 ? 42.826 -35.475 4.275 1.00 49.84 292 GLU A C 1
ATOM 2155 O O . GLU A 1 292 ? 43.842 -34.939 4.695 1.00 49.84 292 GLU A O 1
ATOM 2160 N N . THR A 1 293 ? 41.760 -34.764 3.915 1.00 38.25 293 THR A N 1
ATOM 2161 C CA . THR A 1 293 ? 41.445 -33.464 4.519 1.00 38.25 293 THR A CA 1
ATOM 2162 C C . THR A 1 293 ? 39.969 -33.136 4.322 1.00 38.25 293 THR A C 1
ATOM 2164 O O . THR A 1 293 ? 39.391 -33.271 3.245 1.00 38.25 293 THR A O 1
ATOM 2167 N N . SER A 1 294 ? 39.355 -32.728 5.426 1.00 44.97 294 SER A N 1
ATOM 2168 C CA . SER A 1 294 ? 37.985 -32.255 5.564 1.00 44.97 294 SER A CA 1
ATOM 2169 C C . SER A 1 294 ? 37.613 -31.198 4.520 1.00 44.97 294 SER A C 1
ATOM 2171 O O . SER A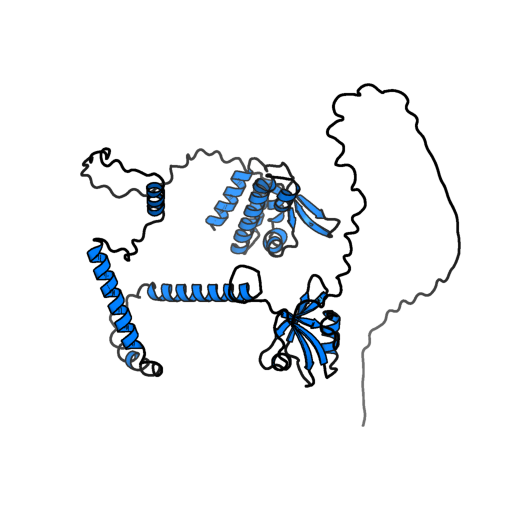 1 294 ? 38.375 -30.273 4.247 1.00 44.97 294 SER A O 1
ATOM 2173 N N . ALA A 1 295 ? 36.405 -31.318 3.968 1.00 43.34 295 ALA A N 1
ATOM 2174 C CA . ALA A 1 295 ? 35.851 -30.403 2.976 1.00 43.34 295 ALA A CA 1
ATOM 2175 C C . ALA A 1 295 ? 35.899 -28.931 3.450 1.00 43.34 295 ALA A C 1
ATOM 2177 O O . ALA A 1 295 ? 35.322 -28.617 4.496 1.00 43.34 295 ALA A O 1
ATOM 2178 N N . PRO A 1 296 ? 36.521 -28.003 2.696 1.00 45.31 296 PRO A N 1
ATOM 2179 C CA . PRO A 1 296 ? 36.511 -26.598 3.052 1.00 45.31 296 PRO A CA 1
ATOM 2180 C C . PRO A 1 296 ? 35.160 -25.995 2.671 1.00 45.31 296 PRO A C 1
ATOM 2182 O O . PRO A 1 296 ? 34.721 -26.031 1.517 1.00 45.31 296 PRO A O 1
ATOM 2185 N N . GLY A 1 297 ? 34.496 -25.427 3.675 1.00 45.50 297 GLY A N 1
ATOM 2186 C CA . GLY A 1 297 ? 33.366 -24.538 3.480 1.00 45.50 297 GLY A CA 1
ATOM 2187 C C . GLY A 1 297 ? 33.737 -23.424 2.506 1.00 45.50 297 GLY A C 1
ATOM 2188 O O . GLY A 1 297 ? 34.862 -22.926 2.488 1.00 45.50 297 GLY A O 1
ATOM 2189 N N . ARG A 1 298 ? 32.767 -23.042 1.680 1.00 42.00 298 ARG A N 1
ATOM 2190 C CA . ARG A 1 298 ? 32.852 -21.924 0.743 1.00 42.00 298 ARG A CA 1
ATOM 2191 C C . ARG A 1 298 ? 32.963 -20.624 1.547 1.00 42.00 298 ARG A C 1
ATOM 2193 O O . ARG A 1 298 ? 31.970 -19.947 1.790 1.00 42.00 298 ARG A O 1
ATOM 2200 N N . VAL A 1 299 ? 34.165 -20.325 2.026 1.00 41.66 299 VAL A N 1
ATOM 2201 C CA . VAL A 1 299 ? 34.512 -19.044 2.628 1.00 41.66 299 VAL A CA 1
ATOM 2202 C C . VAL A 1 299 ? 34.402 -17.991 1.533 1.00 41.66 299 VAL A C 1
ATOM 2204 O O . VAL A 1 299 ? 34.999 -18.117 0.464 1.00 41.66 299 VAL A O 1
ATOM 2207 N N . ASN A 1 300 ? 33.559 -16.985 1.764 1.00 52.56 300 ASN A N 1
ATOM 2208 C CA . ASN A 1 300 ? 33.567 -15.777 0.951 1.00 52.56 300 ASN A CA 1
ATOM 2209 C C . ASN A 1 300 ? 35.012 -15.269 0.897 1.00 52.56 300 ASN A C 1
ATOM 2211 O O . ASN A 1 300 ? 35.686 -15.278 1.929 1.00 52.56 300 ASN A O 1
ATOM 2215 N N . ALA A 1 301 ? 35.482 -14.870 -0.289 1.00 54.41 301 ALA A N 1
ATOM 2216 C CA . ALA A 1 301 ? 36.796 -14.254 -0.438 1.00 54.41 301 ALA A CA 1
ATOM 2217 C C . ALA A 1 301 ? 36.965 -13.190 0.665 1.00 54.41 301 ALA A C 1
ATOM 2219 O O . ALA A 1 301 ? 36.019 -12.414 0.859 1.00 54.41 301 ALA A O 1
ATOM 2220 N N . PRO A 1 302 ? 38.086 -13.191 1.417 1.00 62.41 302 PRO A N 1
ATOM 2221 C CA . PRO A 1 302 ? 38.330 -12.216 2.470 1.00 62.41 302 PRO A CA 1
ATOM 2222 C C . PRO A 1 302 ? 38.056 -10.823 1.913 1.00 62.41 302 PRO A C 1
ATOM 2224 O O . PRO A 1 302 ? 38.737 -10.378 0.990 1.00 62.41 302 PRO A O 1
ATOM 2227 N N . ARG A 1 303 ? 36.990 -10.174 2.398 1.00 60.59 303 ARG A N 1
ATOM 2228 C CA . ARG A 1 303 ? 36.754 -8.768 2.087 1.00 60.59 303 ARG A CA 1
ATOM 2229 C C . ARG A 1 303 ? 37.942 -8.028 2.672 1.00 60.59 303 ARG A C 1
ATOM 22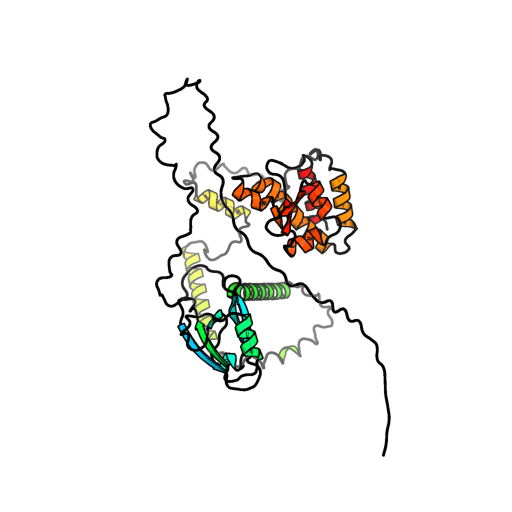31 O O . ARG A 1 303 ? 38.168 -8.108 3.876 1.00 60.59 303 ARG A O 1
ATOM 2238 N N . ASP A 1 304 ? 38.710 -7.397 1.798 1.00 57.50 304 ASP A N 1
ATOM 2239 C CA . ASP A 1 304 ? 39.844 -6.568 2.166 1.00 57.50 304 ASP A CA 1
ATOM 2240 C C . ASP A 1 304 ? 39.363 -5.553 3.228 1.00 57.50 304 ASP A C 1
ATOM 2242 O O . ASP A 1 304 ? 38.447 -4.774 2.938 1.00 57.50 304 ASP A O 1
ATOM 2246 N N . PRO A 1 305 ? 39.879 -5.591 4.475 1.00 65.25 305 PRO A N 1
ATOM 2247 C CA . PRO A 1 305 ? 39.388 -4.772 5.591 1.00 65.25 305 PRO A CA 1
ATOM 2248 C C . PRO A 1 305 ? 39.629 -3.266 5.392 1.00 65.25 305 PRO A C 1
ATOM 2250 O O . PRO A 1 305 ? 39.281 -2.458 6.248 1.00 65.25 305 PRO A O 1
ATOM 2253 N N . THR A 1 306 ? 40.208 -2.883 4.257 1.00 57.19 306 THR A N 1
ATOM 2254 C CA . THR A 1 306 ? 40.645 -1.527 3.936 1.00 57.19 306 THR A CA 1
ATOM 2255 C C . THR A 1 306 ? 39.619 -0.732 3.121 1.00 57.19 306 THR A C 1
ATOM 2257 O O . THR A 1 306 ? 39.966 0.271 2.498 1.00 57.19 306 THR A O 1
ATOM 2260 N N . THR A 1 307 ? 38.344 -1.143 3.099 1.00 66.62 307 THR A N 1
ATOM 2261 C CA . THR A 1 307 ? 37.280 -0.303 2.526 1.00 66.62 307 THR A CA 1
ATOM 2262 C C . THR A 1 307 ? 37.077 0.890 3.458 1.00 66.62 307 THR A C 1
ATOM 2264 O O . THR A 1 307 ? 36.387 0.790 4.469 1.00 66.62 307 THR A O 1
ATOM 2267 N N . GLN A 1 308 ? 37.762 1.998 3.165 1.00 67.56 308 GLN A N 1
ATOM 2268 C CA . GLN A 1 308 ? 37.645 3.251 3.906 1.00 67.56 308 GLN A CA 1
ATOM 2269 C C . GLN A 1 308 ? 36.171 3.657 3.946 1.00 67.56 308 GLN A C 1
ATOM 2271 O O . GLN A 1 308 ? 35.598 4.040 2.927 1.00 67.56 308 GLN A O 1
ATOM 2276 N N . SER A 1 309 ? 35.539 3.533 5.114 1.00 81.94 309 SER A N 1
ATOM 2277 C CA . SER A 1 309 ? 34.174 4.000 5.310 1.00 81.94 309 SER A CA 1
ATOM 2278 C C . SER A 1 309 ? 34.176 5.517 5.175 1.00 81.94 309 SER A C 1
ATOM 2280 O O . SER A 1 309 ? 34.758 6.208 6.016 1.00 81.94 309 SER A O 1
ATOM 2282 N N . THR A 1 310 ? 33.539 6.041 4.131 1.00 92.19 310 THR A N 1
ATOM 2283 C CA . THR A 1 310 ? 33.301 7.481 4.009 1.00 92.19 310 THR A CA 1
ATOM 2284 C C . THR A 1 310 ? 32.594 7.956 5.282 1.00 92.19 310 THR A C 1
ATOM 2286 O O . THR A 1 310 ? 31.595 7.328 5.661 1.00 92.19 310 THR A O 1
ATOM 2289 N N . PRO A 1 311 ? 33.098 9.000 5.968 1.00 95.00 311 PRO A N 1
ATOM 2290 C CA . PRO A 1 311 ? 32.477 9.494 7.189 1.00 95.00 311 PRO A CA 1
ATOM 2291 C C . PRO A 1 311 ? 31.034 9.921 6.902 1.00 95.00 311 PRO A C 1
ATOM 2293 O O . PRO A 1 311 ? 30.753 10.561 5.888 1.00 95.00 311 PRO A O 1
ATOM 2296 N N . LEU A 1 312 ? 30.116 9.524 7.781 1.00 96.75 312 LEU A N 1
ATOM 2297 C CA . LEU A 1 312 ? 28.700 9.864 7.669 1.00 96.75 312 LEU A CA 1
ATOM 2298 C C . LEU A 1 312 ? 28.481 11.342 8.005 1.00 96.75 312 LEU A C 1
ATOM 2300 O O . LEU A 1 312 ? 29.223 11.925 8.795 1.00 96.75 312 LEU A O 1
ATOM 2304 N N . SER A 1 313 ? 27.442 11.944 7.423 1.00 97.19 313 SER A N 1
ATOM 2305 C CA . SER A 1 313 ? 27.019 13.291 7.815 1.00 97.19 313 SER A CA 1
ATOM 2306 C C . SER A 1 313 ? 26.613 13.313 9.298 1.00 97.19 313 SER A C 1
ATOM 2308 O O . SER A 1 313 ? 25.865 12.425 9.721 1.00 97.19 313 SER A O 1
ATOM 2310 N N . PRO A 1 314 ? 27.023 14.331 10.078 1.00 97.75 314 PRO A N 1
ATOM 2311 C CA . PRO A 1 314 ? 26.606 14.462 11.474 1.00 97.75 314 PRO A CA 1
ATOM 2312 C C . PRO A 1 314 ? 25.082 14.590 11.612 1.00 97.75 314 PRO A C 1
ATOM 2314 O O . PRO A 1 314 ? 24.507 14.070 12.566 1.00 97.75 314 PRO A O 1
ATOM 2317 N N . GLU A 1 315 ? 24.412 15.210 10.635 1.00 98.00 315 GLU A N 1
ATOM 2318 C CA . GLU A 1 315 ? 22.949 15.339 10.607 1.00 98.00 315 GLU A CA 1
ATOM 2319 C C . GLU A 1 315 ? 22.274 13.968 10.481 1.00 98.00 315 GLU A C 1
ATOM 2321 O O . GLU A 1 315 ? 21.324 13.666 11.205 1.00 98.00 315 GLU A O 1
ATOM 2326 N N . PHE A 1 316 ? 22.810 13.106 9.608 1.00 97.88 316 PHE A N 1
ATOM 2327 C CA . PHE A 1 316 ? 22.324 11.738 9.444 1.00 97.88 316 PHE A CA 1
ATOM 2328 C C . PHE A 1 316 ? 22.540 10.921 10.720 1.00 97.88 316 PHE A C 1
ATOM 2330 O O . PHE A 1 316 ? 21.629 10.231 11.171 1.00 97.88 316 PHE A O 1
ATOM 2337 N N . GLU A 1 317 ? 23.729 10.996 11.326 1.00 97.81 317 GLU A N 1
ATOM 2338 C CA . GLU A 1 317 ? 24.030 10.243 12.547 1.00 97.81 317 GLU A CA 1
ATOM 2339 C C . GLU A 1 317 ? 23.143 10.658 13.719 1.00 97.81 317 GLU A C 1
ATOM 2341 O O . GLU A 1 317 ? 22.646 9.799 14.452 1.00 97.81 317 GLU A O 1
ATOM 2346 N N . GLN A 1 318 ? 22.903 11.961 13.872 1.00 98.25 318 GLN A N 1
ATOM 2347 C CA . GLN A 1 318 ? 22.012 12.487 14.894 1.00 98.25 318 GLN A CA 1
ATOM 2348 C C . GLN A 1 318 ? 20.572 12.017 14.667 1.00 98.25 318 GLN A C 1
ATOM 2350 O O . GLN A 1 318 ? 19.965 11.467 15.587 1.00 98.25 318 GLN A O 1
ATOM 2355 N N . ALA A 1 319 ? 20.037 12.175 13.452 1.00 98.12 319 ALA A N 1
ATOM 2356 C CA . ALA A 1 319 ? 18.678 11.747 13.125 1.00 98.12 319 ALA A CA 1
ATOM 2357 C C . ALA A 1 319 ? 18.502 10.227 13.286 1.00 98.12 319 ALA A C 1
ATOM 2359 O O . ALA A 1 319 ? 17.513 9.768 13.859 1.00 98.12 319 ALA A O 1
ATOM 2360 N N . PHE A 1 320 ? 19.495 9.439 12.862 1.00 98.19 320 PHE A N 1
ATOM 2361 C CA . PHE A 1 320 ? 19.502 7.985 13.018 1.00 98.19 320 PHE A CA 1
ATOM 2362 C C . PHE A 1 320 ? 19.525 7.582 14.497 1.00 98.19 320 PHE A C 1
ATOM 2364 O O . PHE A 1 320 ? 18.750 6.723 14.916 1.00 98.19 320 PHE A O 1
ATOM 2371 N N . SER A 1 321 ? 20.376 8.226 15.302 1.00 98.06 321 SER A N 1
ATOM 2372 C CA . SER A 1 321 ? 20.461 7.993 16.746 1.00 98.06 321 SER A CA 1
ATOM 2373 C C . SER A 1 321 ? 19.140 8.313 17.445 1.00 98.06 321 SER A C 1
ATOM 2375 O O . SER A 1 321 ? 18.626 7.479 18.192 1.00 98.06 321 SER A O 1
ATOM 2377 N N . ILE A 1 322 ? 18.534 9.470 17.149 1.00 98.25 322 ILE A N 1
ATOM 2378 C CA . ILE A 1 322 ? 17.218 9.859 17.679 1.00 98.25 322 I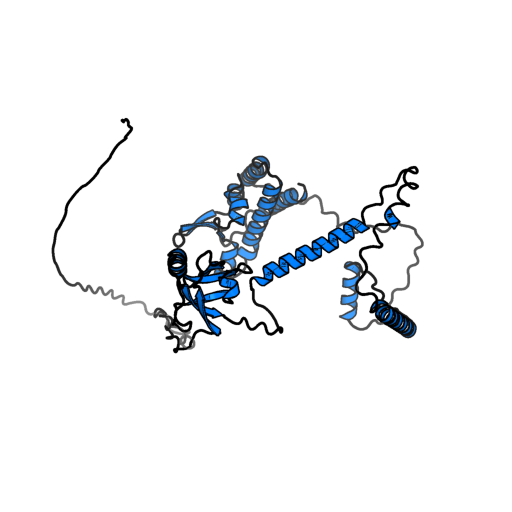LE A CA 1
ATOM 2379 C C . ILE A 1 322 ? 16.168 8.818 17.291 1.00 98.25 322 ILE A C 1
ATOM 2381 O O . ILE A 1 322 ? 15.427 8.357 18.159 1.00 98.25 322 ILE A O 1
ATOM 2385 N N . HIS A 1 323 ? 16.128 8.408 16.022 1.00 98.00 323 HIS A N 1
ATOM 2386 C CA . HIS A 1 323 ? 15.149 7.443 15.533 1.00 98.00 323 HIS A CA 1
ATOM 2387 C C . HIS A 1 323 ? 15.257 6.084 16.231 1.00 98.00 323 HIS A C 1
ATOM 2389 O O . HIS A 1 323 ? 14.251 5.512 16.648 1.00 98.00 323 HIS A O 1
ATOM 2395 N N . VAL A 1 324 ? 16.476 5.583 16.410 1.00 97.69 324 VAL A N 1
ATOM 2396 C CA . VAL A 1 324 ? 16.712 4.281 17.037 1.00 97.69 324 VAL A CA 1
ATOM 2397 C C . VAL A 1 324 ? 16.476 4.308 18.552 1.00 97.69 324 VAL A C 1
ATOM 2399 O O . VAL A 1 324 ? 15.986 3.329 19.105 1.00 97.69 324 VAL A O 1
ATOM 2402 N N . THR A 1 325 ? 16.811 5.405 19.233 1.00 97.75 325 THR A N 1
ATOM 2403 C CA . THR A 1 325 ? 16.776 5.471 20.708 1.00 97.75 325 THR A CA 1
ATOM 2404 C C . THR A 1 325 ? 15.468 6.008 21.284 1.00 97.75 325 THR A C 1
ATOM 2406 O O . THR A 1 325 ? 15.112 5.653 22.405 1.00 97.75 325 THR A O 1
ATOM 2409 N N . SER A 1 326 ? 14.733 6.842 20.543 1.00 97.44 326 SER A N 1
ATOM 2410 C CA . SER A 1 326 ? 13.513 7.494 21.053 1.00 97.44 326 SER A CA 1
ATOM 2411 C C . SER A 1 326 ? 12.264 6.617 20.952 1.00 97.44 326 SER A C 1
ATOM 2413 O O . SER A 1 326 ? 11.247 6.925 21.569 1.00 97.44 326 SER A O 1
ATOM 2415 N N . ASN A 1 327 ? 12.315 5.538 20.169 1.00 96.31 327 ASN A N 1
ATOM 2416 C CA . ASN A 1 327 ? 11.176 4.658 19.927 1.00 96.31 327 ASN A CA 1
ATOM 2417 C C . ASN A 1 327 ? 11.334 3.365 20.738 1.00 96.31 327 ASN A C 1
ATOM 2419 O O . ASN A 1 327 ? 12.337 2.666 20.621 1.00 96.31 327 ASN A O 1
ATOM 2423 N N . SER A 1 328 ? 10.335 3.038 21.561 1.00 95.81 328 SER A N 1
ATOM 2424 C CA . SER A 1 328 ? 10.373 1.867 22.449 1.00 95.81 328 SER A CA 1
ATOM 2425 C C . SER A 1 328 ? 10.115 0.539 21.730 1.00 95.81 328 SER A C 1
ATOM 2427 O O . SER A 1 328 ? 10.598 -0.503 22.171 1.00 95.81 328 SER A O 1
ATOM 2429 N N . ASP A 1 329 ? 9.365 0.558 20.626 1.00 97.38 329 ASP A N 1
ATOM 2430 C CA . ASP A 1 329 ? 9.086 -0.633 19.825 1.00 97.38 329 ASP A CA 1
ATOM 2431 C C . ASP A 1 329 ? 10.195 -0.866 18.793 1.00 97.38 329 ASP A C 1
ATOM 2433 O O . ASP A 1 329 ? 10.193 -0.310 17.691 1.00 97.38 329 ASP A O 1
ATOM 2437 N N . HIS A 1 330 ? 11.132 -1.745 19.146 1.00 96.25 330 HIS A N 1
ATOM 2438 C CA . HIS A 1 330 ? 12.233 -2.126 18.269 1.00 96.25 330 HIS A CA 1
ATOM 2439 C C . HIS A 1 330 ? 11.749 -2.709 16.930 1.00 96.25 330 HIS A C 1
ATOM 2441 O O . HIS A 1 330 ? 12.334 -2.437 15.884 1.00 96.25 330 HIS A O 1
ATOM 2447 N N . THR A 1 331 ? 10.636 -3.451 16.916 1.00 96.62 331 THR A N 1
ATOM 2448 C CA . THR A 1 331 ? 10.113 -4.038 15.674 1.00 96.62 331 THR A CA 1
ATOM 2449 C C . THR A 1 331 ? 9.559 -2.970 14.732 1.00 96.62 331 THR A C 1
ATOM 2451 O O . THR A 1 331 ? 9.742 -3.062 13.514 1.00 96.62 331 THR A O 1
ATOM 2454 N N . ALA A 1 332 ? 8.938 -1.920 15.276 1.00 97.12 332 ALA A N 1
ATOM 2455 C CA . ALA A 1 332 ? 8.502 -0.761 14.505 1.00 97.12 332 ALA A CA 1
ATOM 2456 C C . ALA A 1 332 ? 9.696 0.013 13.924 1.00 97.12 332 ALA A C 1
ATOM 2458 O O . ALA A 1 332 ? 9.653 0.386 12.751 1.00 97.12 332 ALA A O 1
ATOM 2459 N N . VAL A 1 333 ? 10.782 0.175 14.692 1.00 97.94 333 VAL A N 1
ATOM 2460 C CA . VAL A 1 333 ? 12.037 0.793 14.219 1.00 97.94 333 VAL A CA 1
ATOM 2461 C C . VAL A 1 333 ? 12.640 0.001 13.058 1.00 97.94 333 VAL A C 1
ATOM 2463 O O . VAL A 1 333 ? 12.913 0.576 12.006 1.00 97.94 333 VAL A O 1
ATOM 2466 N N . LEU A 1 334 ? 12.780 -1.323 13.185 1.00 97.56 334 LEU A N 1
ATOM 2467 C CA . LEU A 1 334 ? 13.312 -2.170 12.108 1.00 97.56 334 LEU A CA 1
ATOM 2468 C C . LEU A 1 334 ? 12.452 -2.088 10.836 1.00 97.56 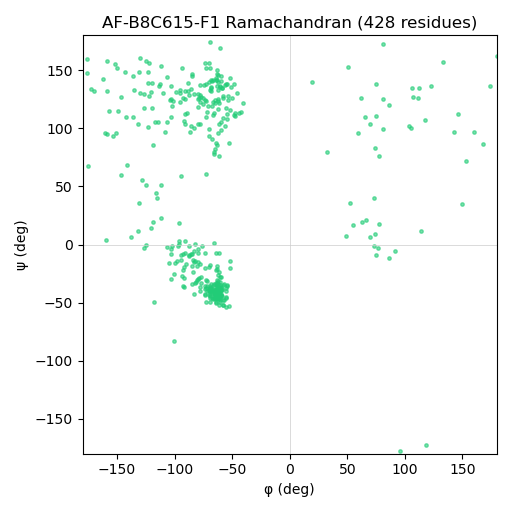334 LEU A C 1
ATOM 2470 O O . LEU A 1 334 ? 12.971 -1.967 9.723 1.00 97.56 334 LEU A O 1
ATOM 2474 N N . ASN A 1 335 ? 11.124 -2.106 10.988 1.00 97.62 335 ASN A N 1
ATOM 2475 C CA . ASN A 1 335 ? 10.197 -1.956 9.866 1.00 97.62 335 ASN A CA 1
ATOM 2476 C C . ASN A 1 335 ? 10.298 -0.570 9.211 1.00 97.62 335 ASN A C 1
ATOM 2478 O O . ASN A 1 335 ? 10.264 -0.471 7.980 1.00 97.62 335 ASN A O 1
ATOM 2482 N N . SER A 1 336 ? 10.433 0.484 10.018 1.00 98.25 336 SER A N 1
ATOM 2483 C CA . SER A 1 336 ? 10.615 1.860 9.557 1.00 98.25 336 SER A CA 1
ATOM 2484 C C . SER A 1 336 ? 11.905 2.011 8.748 1.00 98.25 336 SER A C 1
ATOM 2486 O O . SER A 1 336 ? 11.848 2.416 7.582 1.00 98.25 336 SER A O 1
ATOM 2488 N N . LEU A 1 337 ? 13.043 1.572 9.299 1.00 98.19 337 LEU A N 1
ATOM 2489 C CA . LEU A 1 337 ? 14.343 1.562 8.620 1.00 98.19 337 LEU A CA 1
ATOM 2490 C C . LEU A 1 337 ? 14.283 0.798 7.291 1.00 98.19 337 LEU A C 1
ATOM 2492 O O . LEU A 1 337 ? 14.709 1.326 6.262 1.00 98.19 337 LEU A O 1
ATOM 2496 N N . GLY A 1 338 ? 13.646 -0.378 7.273 1.00 97.88 338 GLY A N 1
ATOM 2497 C CA . GLY A 1 338 ? 13.477 -1.180 6.059 1.00 97.88 338 GLY A CA 1
ATOM 2498 C C . GLY A 1 338 ? 12.632 -0.508 4.975 1.00 97.88 338 GLY A C 1
ATOM 2499 O O . GLY A 1 338 ? 12.880 -0.703 3.778 1.00 97.88 338 GLY A O 1
ATOM 2500 N N . ILE A 1 339 ? 11.631 0.290 5.357 1.00 98.38 339 ILE A N 1
ATOM 2501 C CA . ILE A 1 339 ? 10.838 1.091 4.416 1.00 98.38 339 ILE A CA 1
ATOM 2502 C C . ILE A 1 339 ? 11.667 2.271 3.903 1.00 98.38 339 ILE A C 1
ATOM 2504 O O . ILE A 1 339 ? 11.765 2.435 2.685 1.00 98.38 339 ILE A O 1
ATOM 2508 N N . MET A 1 340 ? 12.302 3.042 4.791 1.00 98.56 340 MET A N 1
ATOM 2509 C CA . MET A 1 340 ? 13.142 4.188 4.422 1.00 98.56 340 MET A CA 1
ATOM 2510 C C . MET A 1 340 ? 14.273 3.768 3.479 1.00 98.56 340 MET A C 1
ATOM 2512 O O . MET A 1 340 ? 14.409 4.333 2.395 1.00 98.56 340 MET A O 1
ATOM 2516 N N . ARG A 1 341 ? 14.996 2.687 3.800 1.00 98.31 341 ARG A N 1
ATOM 2517 C CA . ARG A 1 341 ? 16.061 2.124 2.956 1.00 98.31 341 ARG A CA 1
ATOM 2518 C C . ARG A 1 341 ? 15.568 1.804 1.545 1.00 98.31 341 ARG A C 1
ATOM 2520 O O . ARG A 1 341 ? 16.206 2.175 0.562 1.00 98.31 341 ARG A O 1
ATOM 2527 N N . LYS A 1 342 ? 14.403 1.158 1.414 1.00 98.31 342 LYS A N 1
ATOM 2528 C CA . LYS A 1 342 ? 13.802 0.846 0.102 1.00 98.31 342 LYS A CA 1
ATOM 2529 C C . LYS A 1 342 ? 13.414 2.098 -0.679 1.00 98.31 342 LYS A C 1
ATOM 2531 O O . LYS A 1 342 ? 13.564 2.105 -1.901 1.00 98.31 342 LYS A O 1
ATOM 2536 N N . LEU A 1 343 ? 12.880 3.120 -0.013 1.00 98.25 343 LEU A N 1
ATOM 2537 C CA . LEU A 1 343 ? 12.510 4.380 -0.659 1.00 98.25 343 LEU A CA 1
ATOM 2538 C C . LEU A 1 343 ? 13.747 5.118 -1.166 1.00 98.25 343 LEU A C 1
ATOM 2540 O O . LEU A 1 343 ? 13.772 5.489 -2.336 1.00 98.25 343 LEU A O 1
ATOM 2544 N N . ILE A 1 344 ? 14.784 5.232 -0.333 1.00 98.12 344 ILE A N 1
ATOM 2545 C CA . ILE A 1 344 ? 16.066 5.847 -0.692 1.00 98.12 344 ILE A CA 1
ATOM 2546 C C . ILE A 1 344 ? 16.677 5.127 -1.898 1.00 98.12 344 ILE A C 1
ATOM 2548 O O . ILE A 1 344 ? 16.947 5.761 -2.913 1.00 98.12 344 ILE A O 1
ATOM 2552 N N . VAL A 1 345 ? 16.809 3.795 -1.843 1.00 97.75 345 VAL A N 1
ATOM 2553 C CA . VAL A 1 345 ? 17.369 3.006 -2.955 1.00 97.75 345 VAL A CA 1
ATOM 2554 C C . VAL A 1 345 ? 16.557 3.192 -4.233 1.00 97.75 345 VAL A C 1
ATOM 2556 O O . VAL A 1 345 ? 17.132 3.367 -5.303 1.00 97.75 345 VAL A O 1
ATOM 2559 N N . ASN A 1 346 ? 15.222 3.164 -4.168 1.00 97.69 346 ASN A N 1
ATOM 2560 C CA . ASN A 1 346 ? 14.403 3.376 -5.361 1.00 97.69 346 ASN A CA 1
ATOM 2561 C C . ASN A 1 346 ? 14.557 4.800 -5.917 1.00 97.69 346 ASN A C 1
ATOM 2563 O O . ASN A 1 346 ? 14.613 4.941 -7.137 1.00 97.69 346 ASN A O 1
ATOM 2567 N N . ALA A 1 347 ? 14.648 5.821 -5.062 1.00 97.44 347 ALA A N 1
ATOM 2568 C CA . ALA A 1 347 ? 14.802 7.214 -5.472 1.00 97.44 347 ALA A CA 1
ATOM 2569 C C . ALA A 1 347 ? 16.169 7.490 -6.118 1.00 97.44 347 ALA A C 1
ATOM 2571 O O . ALA A 1 347 ? 16.225 8.180 -7.135 1.00 97.44 347 ALA A O 1
ATOM 2572 N N . THR A 1 348 ? 17.252 6.910 -5.592 1.00 96.94 348 THR A N 1
ATOM 2573 C CA . THR A 1 348 ? 18.617 7.121 -6.111 1.00 96.94 348 THR A CA 1
ATOM 2574 C C . THR A 1 348 ? 18.996 6.203 -7.270 1.00 96.94 348 THR A C 1
ATOM 2576 O O . THR A 1 348 ? 19.908 6.521 -8.028 1.00 96.94 348 THR A O 1
ATOM 2579 N N . THR A 1 349 ? 18.285 5.087 -7.462 1.00 95.94 349 THR A N 1
ATOM 2580 C CA . THR A 1 349 ? 18.500 4.186 -8.607 1.00 95.94 349 THR A CA 1
ATOM 2581 C C . THR A 1 349 ? 17.457 4.421 -9.698 1.00 95.94 349 THR A C 1
ATOM 2583 O O . THR A 1 349 ? 17.690 5.174 -10.639 1.00 95.94 349 THR A O 1
ATOM 2586 N N . LYS A 1 350 ? 16.268 3.825 -9.564 1.00 96.19 350 LYS A N 1
ATOM 2587 C CA . LYS A 1 350 ? 15.170 3.902 -10.542 1.00 96.19 350 LYS A CA 1
ATOM 2588 C C . LYS A 1 350 ? 14.641 5.320 -10.721 1.00 96.19 350 LYS A C 1
ATOM 2590 O O . LYS A 1 350 ? 14.179 5.667 -11.798 1.00 96.19 350 LYS A O 1
ATOM 2595 N N . GLY A 1 351 ? 14.698 6.132 -9.669 1.00 94.38 351 GLY A N 1
ATOM 2596 C CA . GLY A 1 351 ? 14.333 7.539 -9.717 1.00 94.38 351 GLY A CA 1
ATOM 2597 C C . GLY A 1 351 ? 15.323 8.384 -10.510 1.00 94.38 351 GLY A C 1
ATOM 2598 O O . GLY A 1 351 ? 14.939 9.447 -10.971 1.00 94.38 351 GLY A O 1
ATOM 2599 N N . GLN A 1 352 ? 16.549 7.919 -10.743 1.00 94.62 352 GLN A N 1
ATOM 2600 C CA . GLN A 1 352 ? 17.546 8.644 -11.539 1.00 94.62 352 GLN A CA 1
ATOM 2601 C C . GLN A 1 352 ? 17.710 8.074 -12.954 1.00 94.62 352 GLN A C 1
ATOM 2603 O O . GLN A 1 352 ? 18.449 8.627 -13.763 1.00 94.62 352 GLN A O 1
ATOM 2608 N N . GLN A 1 353 ? 17.023 6.972 -13.271 1.00 92.44 353 GLN A N 1
ATOM 2609 C CA . GLN A 1 353 ? 17.098 6.296 -14.563 1.00 92.44 353 GLN A CA 1
ATOM 2610 C C . GLN A 1 353 ? 15.788 6.463 -15.343 1.00 92.44 353 GLN A C 1
ATOM 2612 O O . GLN A 1 353 ? 14.710 6.161 -14.835 1.00 92.44 353 GLN A O 1
ATOM 2617 N N . GLY A 1 354 ? 15.895 6.874 -16.607 1.00 87.69 354 GLY A N 1
ATOM 2618 C CA . GLY A 1 354 ? 14.777 6.931 -17.554 1.00 87.69 354 GLY A CA 1
ATOM 2619 C C . GLY A 1 354 ? 14.105 8.298 -17.675 1.00 87.69 354 GLY A C 1
ATOM 2620 O O . GLY A 1 354 ? 14.519 9.282 -17.062 1.00 87.69 354 GLY A O 1
ATOM 2621 N N . ASP A 1 355 ? 13.055 8.347 -18.496 1.00 87.25 355 ASP A N 1
ATOM 2622 C CA . ASP A 1 355 ? 12.324 9.578 -18.793 1.00 87.25 355 ASP A CA 1
ATOM 2623 C C . ASP A 1 355 ? 11.724 10.194 -17.526 1.00 87.25 355 ASP A C 1
ATOM 2625 O O . ASP A 1 355 ? 11.284 9.484 -16.610 1.00 87.25 355 ASP A O 1
ATOM 2629 N N . ASN A 1 356 ? 11.683 11.529 -17.477 1.00 87.06 356 ASN A N 1
ATOM 2630 C CA . ASN A 1 356 ? 11.295 12.285 -16.284 1.00 87.06 356 ASN A CA 1
ATOM 2631 C C . ASN A 1 356 ? 9.917 11.860 -15.735 1.00 87.06 356 ASN A C 1
ATOM 2633 O O . ASN A 1 356 ? 9.725 11.780 -14.524 1.00 87.06 356 ASN A O 1
ATOM 2637 N N . GLU A 1 357 ? 8.977 11.503 -16.613 1.00 89.12 357 GLU A N 1
ATOM 2638 C CA . GLU A 1 357 ? 7.620 11.098 -16.234 1.00 89.12 357 GLU A CA 1
ATOM 2639 C C . GLU A 1 357 ? 7.578 9.741 -15.506 1.00 89.12 357 GLU A C 1
ATOM 2641 O O . GLU A 1 357 ? 6.917 9.596 -14.476 1.00 89.12 357 GLU A O 1
ATOM 2646 N N . THR A 1 358 ? 8.332 8.743 -15.980 1.00 90.62 358 THR A N 1
ATOM 2647 C CA . THR A 1 358 ? 8.314 7.393 -15.384 1.00 90.62 358 THR A CA 1
ATOM 2648 C C . THR A 1 358 ? 9.173 7.284 -14.129 1.00 90.62 358 THR A C 1
ATOM 2650 O O . THR A 1 358 ? 8.836 6.515 -13.224 1.00 90.62 358 THR A O 1
ATOM 2653 N N . SER A 1 359 ? 10.250 8.066 -14.061 1.00 93.56 359 SER A N 1
ATOM 2654 C CA . SER A 1 359 ? 11.190 8.111 -12.940 1.00 93.56 359 SER A CA 1
ATOM 2655 C C . SER A 1 359 ? 10.665 8.955 -11.768 1.00 93.56 359 SER A C 1
ATOM 2657 O O . SER A 1 359 ? 10.913 8.621 -10.607 1.00 93.56 359 SER A O 1
ATOM 2659 N N . SER A 1 360 ? 9.843 9.979 -12.043 1.00 95.38 360 SER A N 1
ATOM 2660 C CA . SER A 1 360 ? 9.252 10.872 -11.029 1.00 95.38 360 SER A CA 1
ATOM 2661 C C . SER A 1 360 ? 8.476 10.129 -9.937 1.00 95.38 360 SER A C 1
ATOM 2663 O O . SER A 1 360 ? 8.604 10.448 -8.753 1.00 95.38 360 SER A O 1
ATOM 2665 N N . LYS A 1 361 ? 7.760 9.051 -10.282 1.00 95.81 361 LYS A N 1
ATOM 2666 C CA . LYS A 1 361 ? 7.002 8.255 -9.298 1.00 95.81 361 LYS A CA 1
ATOM 2667 C C . LYS A 1 361 ? 7.873 7.564 -8.238 1.00 95.81 361 LYS A C 1
ATOM 2669 O O . LYS A 1 361 ? 7.352 7.192 -7.195 1.00 95.81 361 LYS A O 1
ATOM 2674 N N . PHE A 1 362 ? 9.164 7.342 -8.509 1.00 97.50 362 PHE A N 1
ATOM 2675 C CA . PHE A 1 362 ? 10.101 6.741 -7.548 1.00 97.50 362 PHE A CA 1
ATOM 2676 C C . PHE A 1 362 ? 10.794 7.783 -6.671 1.00 97.50 362 PHE A C 1
ATOM 2678 O O . PHE A 1 362 ? 11.346 7.426 -5.635 1.00 97.50 362 PHE A O 1
ATOM 2685 N N . ARG A 1 363 ? 10.757 9.055 -7.079 1.00 97.44 363 ARG A N 1
ATOM 2686 C CA . ARG A 1 363 ? 11.305 10.185 -6.327 1.00 97.44 363 ARG A CA 1
ATOM 2687 C C . ARG A 1 363 ? 10.273 10.844 -5.411 1.00 97.44 363 ARG A C 1
ATOM 2689 O O . ARG A 1 363 ? 10.658 11.547 -4.488 1.00 97.44 363 ARG A O 1
ATOM 2696 N N . ARG A 1 364 ? 8.976 10.626 -5.657 1.00 97.50 364 ARG A N 1
ATOM 2697 C CA . ARG A 1 364 ? 7.867 11.191 -4.873 1.00 97.50 364 ARG A CA 1
ATOM 2698 C C . ARG A 1 364 ? 7.257 10.147 -3.941 1.00 97.50 364 ARG A C 1
ATOM 2700 O O . ARG A 1 364 ? 6.782 9.106 -4.391 1.00 97.50 364 ARG A O 1
ATOM 2707 N N . VAL A 1 365 ? 7.196 10.455 -2.651 1.00 98.25 365 VAL A N 1
ATOM 2708 C CA . VAL A 1 365 ? 6.603 9.606 -1.613 1.00 98.25 365 VAL A CA 1
ATOM 2709 C C . VAL A 1 365 ? 5.450 10.356 -0.953 1.00 98.25 365 VAL A C 1
ATOM 2711 O O . VAL A 1 365 ? 5.645 11.399 -0.341 1.00 98.25 365 VAL A O 1
ATOM 2714 N N . ARG A 1 366 ? 4.234 9.821 -1.074 1.00 98.00 366 ARG A N 1
ATOM 2715 C CA . ARG A 1 366 ? 3.015 10.405 -0.493 1.00 98.00 366 ARG A CA 1
ATOM 2716 C C . ARG A 1 366 ? 2.914 10.073 0.997 1.00 98.00 366 ARG A C 1
ATOM 2718 O O . ARG A 1 366 ? 2.783 8.896 1.343 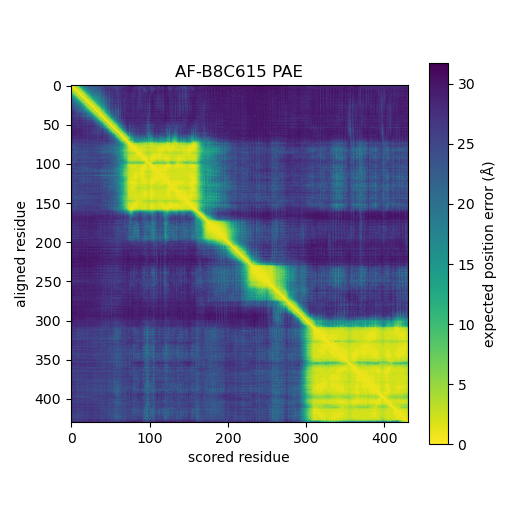1.00 98.00 366 ARG A O 1
ATOM 2725 N N . LEU A 1 367 ? 2.919 11.090 1.862 1.00 97.94 367 LEU A N 1
ATOM 2726 C CA . LEU A 1 367 ? 2.894 10.899 3.320 1.00 97.94 367 LEU A CA 1
ATOM 2727 C C . LEU A 1 367 ? 1.526 10.449 3.853 1.00 97.94 367 LEU A C 1
ATOM 2729 O O . LEU A 1 367 ? 1.459 9.820 4.903 1.00 97.94 367 LEU A O 1
ATOM 2733 N N . SER A 1 368 ? 0.435 10.668 3.109 1.00 97.31 368 SER A N 1
ATOM 2734 C CA . SER A 1 368 ? -0.900 10.183 3.496 1.00 97.31 368 SER A CA 1
ATOM 2735 C C . SER A 1 368 ? -1.092 8.667 3.323 1.00 97.31 368 SER A C 1
ATOM 2737 O O . SER A 1 368 ? -2.101 8.119 3.769 1.00 97.31 368 SER A O 1
ATOM 2739 N N . ASN A 1 369 ? -0.135 7.946 2.719 1.00 97.75 369 ASN A N 1
ATOM 2740 C CA . ASN A 1 369 ? -0.196 6.486 2.636 1.00 97.75 369 ASN A CA 1
ATOM 2741 C C . ASN A 1 369 ? -0.057 5.868 4.042 1.00 97.75 369 ASN A C 1
ATOM 2743 O O . ASN A 1 369 ? 0.990 6.059 4.656 1.00 97.75 369 ASN A O 1
ATOM 2747 N N . PRO A 1 370 ? -1.016 5.052 4.531 1.00 97.94 370 PRO A N 1
ATOM 2748 C CA . PRO A 1 370 ? -1.004 4.549 5.908 1.00 97.94 370 PRO A CA 1
ATOM 2749 C C . PRO A 1 370 ? 0.280 3.821 6.316 1.00 97.94 370 PRO A C 1
ATOM 2751 O O . PRO A 1 370 ? 0.723 3.947 7.451 1.00 97.94 370 PRO A O 1
ATOM 2754 N N . LYS A 1 371 ? 0.905 3.079 5.390 1.00 98.06 371 LYS A N 1
ATOM 2755 C CA . LYS A 1 371 ? 2.154 2.357 5.676 1.00 98.06 371 LYS A CA 1
ATOM 2756 C C . LYS A 1 371 ? 3.351 3.292 5.787 1.00 98.06 371 LYS A C 1
ATOM 2758 O O . LYS A 1 371 ? 4.237 3.043 6.590 1.00 98.06 371 LYS A O 1
ATOM 2763 N N . ILE A 1 372 ? 3.382 4.333 4.958 1.00 98.12 372 ILE A N 1
ATOM 2764 C CA . ILE A 1 372 ? 4.443 5.342 4.986 1.00 98.12 372 ILE A CA 1
ATOM 2765 C C . ILE A 1 372 ? 4.263 6.247 6.198 1.00 98.12 372 ILE A C 1
ATOM 2767 O O . ILE A 1 372 ? 5.229 6.498 6.902 1.00 98.12 372 ILE A O 1
ATOM 2771 N N . LYS A 1 373 ? 3.027 6.669 6.478 1.00 97.88 373 LYS A N 1
ATOM 2772 C CA . LYS A 1 373 ? 2.684 7.481 7.641 1.00 97.88 373 LYS A CA 1
ATOM 2773 C C . LYS A 1 373 ? 3.137 6.810 8.938 1.00 97.88 373 LYS A C 1
ATOM 2775 O O . LYS A 1 373 ? 3.929 7.397 9.663 1.00 97.88 373 LYS A O 1
ATOM 2780 N N . ALA A 1 374 ? 2.735 5.555 9.150 1.00 98.06 374 ALA A N 1
ATOM 2781 C CA . ALA A 1 374 ? 3.107 4.794 10.341 1.00 98.06 374 ALA A CA 1
ATOM 2782 C C . ALA A 1 374 ? 4.624 4.571 10.463 1.00 98.06 374 ALA A C 1
ATOM 2784 O O . ALA A 1 374 ? 5.146 4.490 11.565 1.00 98.06 374 ALA A O 1
ATOM 2785 N N . ALA A 1 375 ? 5.335 4.456 9.337 1.00 98.19 375 ALA A N 1
ATOM 2786 C CA . ALA A 1 375 ? 6.773 4.210 9.331 1.00 98.19 375 ALA A CA 1
ATOM 2787 C C . ALA A 1 375 ? 7.615 5.489 9.453 1.00 98.19 375 ALA A C 1
ATOM 2789 O O . ALA A 1 375 ? 8.696 5.432 10.022 1.00 98.19 375 ALA A O 1
ATOM 2790 N N . ILE A 1 376 ? 7.170 6.617 8.898 1.00 98.06 376 ILE A N 1
ATOM 2791 C CA . ILE A 1 376 ? 7.993 7.827 8.739 1.00 98.06 376 ILE A CA 1
ATOM 2792 C C . ILE A 1 376 ? 7.419 9.005 9.521 1.00 98.06 376 ILE A C 1
ATOM 2794 O O . ILE A 1 376 ? 8.149 9.671 10.242 1.00 98.06 376 ILE A O 1
ATOM 2798 N N . THR A 1 377 ? 6.126 9.290 9.381 1.00 97.94 377 THR A N 1
ATOM 2799 C CA . THR A 1 377 ? 5.509 10.469 10.009 1.00 97.94 377 THR A CA 1
ATOM 2800 C C . THR A 1 377 ? 5.244 10.253 11.495 1.00 97.94 377 THR A C 1
ATOM 2802 O O . THR A 1 377 ? 5.462 11.159 12.289 1.00 97.94 377 THR A O 1
ATOM 2805 N N . ASP A 1 378 ? 4.789 9.058 11.869 1.00 98.12 378 ASP A N 1
ATOM 2806 C CA . ASP A 1 378 ? 4.412 8.742 13.249 1.00 98.12 378 ASP A CA 1
ATOM 2807 C C . ASP A 1 378 ? 5.627 8.313 14.108 1.00 98.12 378 ASP A C 1
ATOM 2809 O O . ASP A 1 378 ? 5.504 8.175 15.322 1.00 98.12 378 ASP A O 1
ATOM 2813 N N . MET A 1 379 ? 6.804 8.117 13.495 1.00 98.00 379 MET A N 1
ATOM 2814 C CA . MET A 1 379 ? 8.036 7.687 14.168 1.00 98.00 379 MET A CA 1
ATOM 2815 C C . MET A 1 379 ? 8.982 8.870 14.395 1.00 98.00 379 MET A C 1
ATOM 2817 O O . MET A 1 379 ? 9.425 9.516 13.442 1.00 98.00 379 MET A O 1
ATOM 2821 N N . GLN A 1 380 ? 9.369 9.112 15.652 1.00 98.06 380 GLN A N 1
ATOM 2822 C CA . GLN A 1 380 ? 10.273 10.213 16.001 1.00 98.06 380 GLN A CA 1
ATOM 2823 C C . GLN A 1 380 ? 11.616 10.070 15.264 1.00 98.06 380 GLN A C 1
ATOM 2825 O O . GLN A 1 380 ? 12.176 8.973 15.207 1.00 98.06 380 GLN A O 1
ATOM 2830 N N . GLY A 1 381 ? 12.119 11.165 14.683 1.00 97.88 381 GLY A N 1
ATOM 2831 C CA . GLY A 1 381 ? 13.404 11.233 13.972 1.00 97.88 381 GLY A CA 1
ATOM 2832 C C . GLY A 1 381 ? 13.439 10.588 12.578 1.00 97.88 381 GLY A C 1
ATOM 2833 O O . GLY A 1 381 ? 14.411 10.780 11.853 1.00 97.88 381 GLY A O 1
ATOM 2834 N N . ALA A 1 382 ? 12.399 9.855 12.159 1.00 98.38 382 ALA A N 1
ATOM 2835 C CA . ALA A 1 382 ? 12.381 9.203 10.844 1.00 98.38 382 ALA A CA 1
ATOM 2836 C C . ALA A 1 382 ? 12.254 10.213 9.691 1.00 98.38 382 ALA A C 1
ATOM 2838 O O . ALA A 1 382 ? 12.895 10.060 8.651 1.00 98.38 382 ALA A O 1
ATOM 2839 N N . LEU A 1 383 ? 11.443 11.261 9.872 1.00 98.31 383 LEU A N 1
ATOM 2840 C CA . LEU A 1 383 ? 11.296 12.322 8.875 1.00 98.31 383 LEU A CA 1
ATOM 2841 C C . LEU A 1 383 ? 12.611 13.095 8.684 1.00 98.31 383 LEU A C 1
ATOM 2843 O O . LEU A 1 383 ? 13.056 13.255 7.549 1.00 98.31 383 LEU A O 1
ATOM 2847 N N . ASP A 1 384 ? 13.262 13.484 9.782 1.00 98.50 384 ASP A N 1
ATOM 2848 C CA . ASP A 1 384 ? 14.561 14.172 9.765 1.00 98.50 384 ASP A CA 1
ATOM 2849 C C . ASP A 1 384 ? 15.638 13.306 9.100 1.00 98.50 384 ASP A C 1
ATOM 2851 O O . ASP A 1 384 ? 16.440 13.792 8.303 1.00 98.50 384 ASP A O 1
ATOM 2855 N N . LEU A 1 385 ? 15.606 11.992 9.355 1.00 98.38 385 LEU A N 1
ATOM 2856 C CA . LEU A 1 385 ? 16.507 11.037 8.720 1.00 98.38 385 LEU A CA 1
ATOM 2857 C C . LEU A 1 385 ? 16.319 11.020 7.198 1.00 98.38 385 LEU A C 1
ATOM 2859 O O . LEU A 1 385 ? 17.303 11.092 6.463 1.00 98.38 385 LEU A O 1
ATOM 2863 N N . MET A 1 386 ? 15.075 10.984 6.710 1.00 98.44 386 MET A N 1
ATOM 2864 C CA . MET A 1 386 ? 14.785 11.069 5.272 1.00 98.44 386 MET A CA 1
ATOM 2865 C C . MET A 1 386 ? 15.260 12.399 4.672 1.00 98.44 386 MET A C 1
ATOM 2867 O O . MET A 1 386 ? 15.823 12.407 3.575 1.00 98.44 386 MET A O 1
ATOM 2871 N N . MET A 1 387 ? 15.078 13.509 5.389 1.00 98.19 387 MET A N 1
ATOM 2872 C CA . MET A 1 387 ? 15.519 14.830 4.936 1.00 98.19 387 MET A CA 1
ATOM 2873 C C . MET A 1 387 ? 17.046 14.942 4.863 1.00 98.19 387 MET A C 1
ATOM 2875 O O . MET A 1 387 ? 17.562 15.440 3.866 1.00 98.19 387 MET A O 1
ATOM 2879 N N . SER A 1 388 ? 1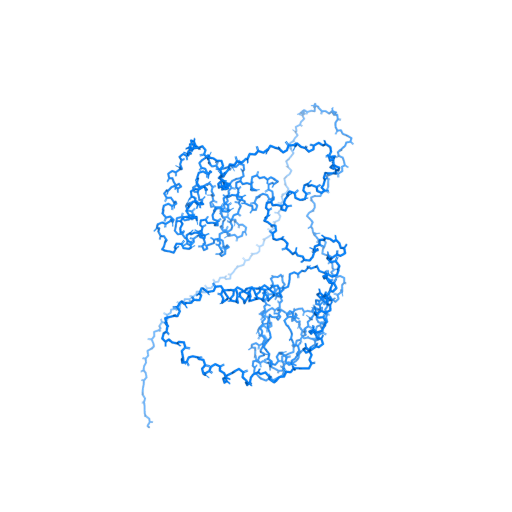7.777 14.372 5.829 1.00 97.81 388 SER A N 1
ATOM 2880 C CA . SER A 1 388 ? 19.252 14.348 5.830 1.00 97.81 388 SER A CA 1
ATOM 2881 C C . SER A 1 388 ? 19.860 13.609 4.627 1.00 97.81 388 SER A C 1
ATOM 2883 O O . SER A 1 388 ? 20.995 13.869 4.235 1.00 97.81 388 SER A O 1
ATOM 2885 N N . VAL A 1 389 ? 19.101 12.692 4.016 1.00 97.69 389 VAL A N 1
ATOM 2886 C CA . VAL A 1 389 ? 19.504 11.946 2.812 1.00 97.69 389 VAL A CA 1
ATOM 2887 C C . VAL A 1 389 ? 19.273 12.754 1.523 1.00 97.69 389 VAL A C 1
ATOM 2889 O O . VAL A 1 389 ? 19.818 12.397 0.478 1.00 97.69 389 VAL A O 1
ATOM 2892 N N . GLY A 1 390 ? 18.499 13.842 1.583 1.00 97.31 390 GLY A N 1
ATOM 2893 C CA . GLY A 1 390 ? 18.192 14.718 0.446 1.00 97.31 390 GLY A CA 1
ATOM 2894 C C . GLY A 1 390 ? 16.720 14.727 0.017 1.00 97.31 390 GLY A C 1
ATOM 2895 O O . GLY A 1 390 ? 16.399 15.241 -1.052 1.00 97.31 390 GLY A O 1
ATOM 2896 N N . PHE A 1 391 ? 15.800 14.154 0.803 1.00 98.38 391 PHE A N 1
ATOM 2897 C CA . PHE A 1 391 ? 14.370 14.344 0.543 1.00 98.38 391 PHE A CA 1
ATOM 2898 C C . PHE A 1 391 ? 13.908 15.722 1.028 1.00 98.38 391 PHE A C 1
ATOM 2900 O O . PHE A 1 391 ? 14.216 16.141 2.138 1.00 98.38 391 PHE A O 1
ATOM 2907 N N . VAL A 1 392 ? 13.092 16.395 0.223 1.00 98.25 392 VAL A N 1
ATOM 2908 C CA . VAL A 1 392 ? 12.506 17.699 0.548 1.00 98.25 392 VAL A CA 1
ATOM 2909 C C . VAL A 1 392 ? 11.000 17.550 0.726 1.00 98.25 392 VAL A C 1
ATOM 2911 O O . VAL A 1 392 ? 10.338 16.838 -0.034 1.00 98.25 392 VAL A O 1
ATOM 2914 N N . LEU A 1 393 ? 10.447 18.219 1.736 1.00 98.19 393 LEU A N 1
ATOM 2915 C CA . LEU A 1 393 ? 9.005 18.281 1.942 1.00 98.19 393 LEU A CA 1
ATOM 2916 C C . LEU A 1 393 ? 8.383 19.241 0.920 1.00 98.19 393 LEU A C 1
ATOM 2918 O O . LEU A 1 393 ? 8.806 20.387 0.800 1.00 98.19 393 LEU A O 1
ATOM 2922 N N . SER A 1 394 ? 7.384 18.773 0.179 1.00 97.81 394 SER A N 1
ATOM 2923 C CA . SER A 1 394 ? 6.666 19.564 -0.820 1.00 97.81 394 SER A CA 1
ATOM 2924 C C . SER A 1 394 ? 5.170 19.321 -0.689 1.00 97.81 394 SER A C 1
ATOM 2926 O O . SER A 1 394 ? 4.720 18.179 -0.596 1.00 97.81 394 SER A O 1
ATOM 2928 N N . GLU A 1 395 ? 4.395 20.397 -0.684 1.00 97.50 395 GLU A N 1
ATOM 2929 C CA . GLU A 1 395 ? 2.937 20.348 -0.741 1.00 97.50 395 GLU A CA 1
ATOM 2930 C C . GLU A 1 395 ? 2.495 20.504 -2.199 1.00 97.50 395 GLU A C 1
ATOM 2932 O O . GLU A 1 395 ? 3.035 21.332 -2.931 1.00 97.50 395 GLU A O 1
ATOM 2937 N N . ASN A 1 396 ? 1.572 19.651 -2.650 1.00 95.75 396 ASN A N 1
ATOM 2938 C CA . ASN A 1 396 ? 0.993 19.765 -3.986 1.00 95.75 396 ASN A CA 1
ATOM 2939 C C . ASN A 1 396 ? -0.260 20.643 -3.921 1.00 95.75 396 ASN A C 1
ATOM 2941 O O . ASN A 1 396 ? -1.264 20.201 -3.363 1.00 95.75 396 ASN A O 1
ATOM 2945 N N . ASP A 1 397 ? -0.221 21.830 -4.529 1.00 93.75 397 ASP A N 1
ATOM 2946 C CA . ASP A 1 397 ? -1.335 22.791 -4.527 1.00 93.75 397 ASP A CA 1
ATOM 2947 C C . ASP A 1 397 ? -2.624 22.228 -5.154 1.00 93.75 397 ASP A C 1
ATOM 2949 O O . ASP A 1 397 ? -3.724 22.628 -4.780 1.00 93.75 397 ASP A O 1
ATOM 2953 N N . GLU A 1 398 ? -2.509 21.279 -6.092 1.00 93.06 398 GLU A N 1
ATOM 2954 C CA . GLU A 1 398 ? -3.669 20.687 -6.774 1.00 93.06 398 GLU A CA 1
ATOM 2955 C C . GLU A 1 398 ? -4.458 19.720 -5.878 1.00 93.06 398 GLU A C 1
ATOM 2957 O O . GLU A 1 398 ? -5.688 19.692 -5.922 1.00 93.06 398 GLU A O 1
ATOM 2962 N N . ASP A 1 399 ? -3.753 18.935 -5.057 1.00 92.81 399 ASP A N 1
ATOM 2963 C CA . ASP A 1 399 ? -4.350 17.880 -4.228 1.00 92.81 399 ASP A CA 1
ATOM 2964 C C . ASP A 1 399 ? -4.447 18.270 -2.741 1.00 92.81 399 ASP A C 1
ATOM 2966 O O . ASP A 1 399 ? -5.142 17.603 -1.973 1.00 92.81 399 ASP A O 1
ATOM 2970 N N . GLY A 1 400 ? -3.718 19.308 -2.312 1.00 95.56 400 GLY A N 1
ATOM 2971 C CA . GLY A 1 400 ? -3.554 19.688 -0.906 1.00 95.56 400 GLY A CA 1
ATOM 2972 C C . GLY A 1 400 ? -2.780 18.659 -0.072 1.00 95.56 400 GLY A C 1
ATOM 2973 O O . GLY A 1 400 ? -2.932 18.607 1.147 1.00 95.56 400 GLY A O 1
ATOM 2974 N N . GLU A 1 401 ? -1.994 17.790 -0.713 1.00 96.50 401 GLU A N 1
ATOM 2975 C CA . GLU A 1 401 ? -1.277 16.702 -0.046 1.00 96.50 401 GLU A CA 1
ATOM 2976 C C . GLU A 1 401 ? 0.223 16.954 0.075 1.00 96.50 401 GLU A C 1
ATOM 2978 O O . GLU A 1 401 ? 0.865 17.460 -0.846 1.00 96.50 401 GLU A O 1
ATOM 2983 N N . THR A 1 402 ? 0.796 16.503 1.191 1.00 97.88 402 THR A N 1
ATOM 2984 C CA . THR A 1 402 ? 2.231 16.580 1.467 1.00 97.88 402 THR A CA 1
ATOM 2985 C C . THR A 1 402 ? 2.978 15.350 0.937 1.00 97.88 402 THR A C 1
ATOM 2987 O O . THR A 1 402 ? 2.611 14.192 1.186 1.00 97.88 402 THR A O 1
ATOM 2990 N N . TYR A 1 403 ? 4.077 15.608 0.236 1.00 98.31 403 TYR A N 1
ATOM 2991 C CA . TYR A 1 403 ? 4.982 14.625 -0.343 1.00 98.31 403 TYR A CA 1
ATOM 2992 C C . TYR A 1 403 ? 6.407 14.836 0.177 1.00 98.31 403 TYR A C 1
ATOM 2994 O O . TYR A 1 403 ? 6.841 15.962 0.398 1.00 98.31 403 TYR A O 1
ATOM 3002 N N . LEU A 1 404 ? 7.160 13.744 0.297 1.00 98.31 404 LEU A N 1
ATOM 3003 C CA . LEU A 1 404 ? 8.620 13.795 0.283 1.00 98.31 404 LEU A CA 1
ATOM 3004 C C . LEU A 1 404 ? 9.090 13.618 -1.157 1.00 98.31 404 LEU A C 1
ATOM 3006 O O . LEU A 1 404 ? 8.714 12.647 -1.820 1.00 98.31 404 LEU A O 1
ATOM 3010 N N . VAL A 1 405 ? 9.895 14.552 -1.644 1.00 98.12 405 VAL A N 1
ATOM 3011 C CA . VAL A 1 405 ? 10.375 14.582 -3.024 1.00 98.12 405 VAL A CA 1
ATOM 3012 C C . VAL A 1 405 ? 11.894 14.563 -3.027 1.00 98.12 405 VAL A C 1
ATOM 3014 O O . VAL A 1 405 ? 12.531 15.370 -2.363 1.00 98.12 405 VAL A O 1
ATOM 3017 N N . PHE A 1 406 ? 12.468 13.634 -3.781 1.00 97.88 406 PHE A N 1
ATOM 3018 C CA . PHE A 1 406 ? 13.898 13.577 -4.050 1.00 97.88 406 PHE A CA 1
ATOM 3019 C C . PHE A 1 406 ? 14.200 14.282 -5.379 1.00 97.88 406 PHE A C 1
ATOM 3021 O O . PHE A 1 406 ? 13.535 14.017 -6.388 1.00 97.88 406 PHE A O 1
ATOM 3028 N N . SER A 1 407 ? 15.174 15.186 -5.401 1.00 96.56 407 SER A N 1
ATOM 3029 C CA . SER A 1 407 ? 15.467 15.994 -6.588 1.00 96.56 407 SER A CA 1
ATOM 3030 C C . SER A 1 407 ? 15.924 15.131 -7.781 1.00 96.56 407 SER A C 1
ATOM 3032 O O . SER A 1 407 ? 16.634 14.130 -7.614 1.00 96.56 407 SER A O 1
ATOM 3034 N N . PRO A 1 408 ? 15.513 15.465 -9.019 1.00 96.25 408 PRO A N 1
ATOM 3035 C CA . PRO A 1 408 ? 16.013 14.789 -10.212 1.00 96.25 408 PRO A CA 1
ATOM 3036 C C . PRO A 1 408 ? 17.481 15.158 -10.475 1.00 96.25 408 PRO A C 1
ATOM 3038 O O . PRO A 1 408 ? 17.865 16.316 -10.354 1.00 96.25 408 PRO A O 1
ATOM 3041 N N . GLY A 1 409 ? 18.293 14.183 -10.882 1.00 92.56 409 GLY A N 1
ATOM 3042 C CA . GLY A 1 409 ? 19.711 14.371 -11.209 1.00 92.56 409 GLY A CA 1
ATOM 3043 C C . GLY A 1 409 ? 20.658 14.270 -10.012 1.00 92.56 409 GLY A C 1
ATOM 3044 O O . GLY A 1 409 ? 21.868 14.140 -10.204 1.00 92.56 409 GLY A O 1
ATOM 3045 N N . GLU A 1 410 ? 20.136 14.260 -8.787 1.00 93.12 410 GLU A N 1
ATOM 3046 C CA . GLU A 1 410 ? 20.939 14.035 -7.591 1.00 93.12 410 GLU A CA 1
ATOM 3047 C C . GLU A 1 410 ? 21.224 12.540 -7.409 1.00 93.12 410 GLU A C 1
ATOM 3049 O O . GLU A 1 410 ? 20.328 11.698 -7.432 1.00 93.12 410 GLU A O 1
ATOM 3054 N N . LYS A 1 411 ? 22.496 12.183 -7.212 1.00 90.56 411 LYS A N 1
ATOM 3055 C CA . LYS A 1 411 ? 22.904 10.799 -6.904 1.00 90.56 411 LYS A CA 1
ATOM 3056 C C . LYS A 1 411 ? 22.862 10.489 -5.401 1.00 90.56 411 LYS A C 1
ATOM 3058 O O . LYS A 1 411 ? 23.127 9.356 -5.009 1.00 90.56 411 LYS A O 1
ATOM 3063 N N . GLY A 1 412 ? 22.497 11.479 -4.584 1.00 92.06 412 GLY A N 1
ATOM 3064 C CA . GLY A 1 412 ? 22.707 11.474 -3.140 1.00 92.06 412 GLY A CA 1
ATOM 3065 C C . GLY A 1 412 ? 24.137 11.875 -2.770 1.00 92.06 412 GLY A C 1
ATOM 3066 O O . GLY A 1 412 ? 24.998 12.041 -3.636 1.00 92.06 412 GLY A O 1
ATOM 3067 N N . ALA A 1 413 ? 24.379 12.051 -1.473 1.00 95.12 413 ALA A N 1
ATOM 3068 C CA . ALA A 1 413 ? 25.703 12.374 -0.953 1.00 95.12 413 ALA A CA 1
ATOM 3069 C C . ALA A 1 413 ? 26.673 11.182 -1.064 1.00 95.12 413 ALA A C 1
ATOM 3071 O O . ALA A 1 413 ? 26.257 10.024 -1.068 1.00 95.12 413 ALA A O 1
ATOM 3072 N N . GLU A 1 414 ? 27.981 11.447 -1.093 1.00 96.19 414 GLU A N 1
ATOM 3073 C CA . GLU A 1 414 ? 29.013 10.401 -1.231 1.00 96.19 414 GLU A CA 1
ATOM 3074 C C . GLU A 1 414 ? 28.991 9.371 -0.087 1.00 96.19 414 GLU A C 1
ATOM 3076 O O . GLU A 1 414 ? 29.314 8.201 -0.283 1.00 96.19 414 GLU A O 1
ATOM 3081 N N . TRP A 1 415 ? 28.543 9.780 1.102 1.00 96.50 415 TRP A N 1
ATOM 3082 C CA . TRP A 1 415 ? 28.399 8.920 2.279 1.00 96.50 415 TRP A CA 1
ATOM 3083 C C . TRP A 1 415 ? 27.125 8.057 2.270 1.00 96.50 415 TRP A C 1
ATOM 3085 O O . TRP A 1 415 ? 26.939 7.229 3.164 1.00 96.50 415 TRP A O 1
ATOM 3095 N N . LEU A 1 416 ? 26.244 8.207 1.272 1.00 96.81 416 LEU A N 1
ATOM 3096 C CA . LEU A 1 416 ? 24.959 7.505 1.221 1.00 96.81 416 LEU A CA 1
ATOM 3097 C C . LEU A 1 416 ? 25.115 5.976 1.204 1.00 96.81 416 LEU A C 1
ATOM 3099 O O . LEU A 1 416 ? 24.308 5.269 1.805 1.00 96.81 416 LEU A O 1
ATOM 3103 N N . GLY A 1 417 ? 26.162 5.461 0.551 1.00 96.31 417 GLY A N 1
ATOM 3104 C CA . GLY A 1 417 ? 26.477 4.029 0.562 1.00 96.31 417 GLY A CA 1
ATOM 3105 C C . GLY A 1 417 ? 26.699 3.508 1.984 1.00 96.31 417 GLY A C 1
ATOM 3106 O O . GLY A 1 417 ? 26.004 2.590 2.418 1.00 96.31 417 GLY A O 1
ATOM 3107 N N . SER A 1 418 ? 27.578 4.173 2.741 1.00 96.44 418 SER A N 1
ATOM 3108 C CA . SER A 1 418 ? 27.850 3.866 4.150 1.00 96.44 418 SER A CA 1
ATOM 3109 C C . SER A 1 418 ? 26.591 3.978 5.022 1.00 96.44 418 SER A C 1
ATOM 3111 O O . SER A 1 418 ? 26.377 3.163 5.920 1.00 96.44 418 SER A O 1
ATOM 3113 N N . ALA A 1 419 ? 25.729 4.967 4.760 1.00 97.12 419 ALA A N 1
ATOM 3114 C CA . ALA A 1 419 ? 24.475 5.147 5.495 1.00 97.12 419 ALA A CA 1
ATOM 3115 C C . ALA A 1 419 ? 23.511 3.972 5.285 1.00 97.12 419 ALA A C 1
ATOM 3117 O O . ALA A 1 419 ? 22.965 3.437 6.252 1.00 97.12 419 ALA A O 1
ATOM 3118 N N . LEU A 1 420 ? 23.334 3.531 4.035 1.00 97.25 420 LEU A N 1
ATOM 3119 C CA . LEU A 1 420 ? 22.483 2.387 3.700 1.00 97.25 420 LEU A CA 1
ATOM 3120 C C . LEU A 1 420 ? 23.012 1.083 4.306 1.00 97.25 420 LEU A C 1
ATOM 3122 O O . LEU A 1 420 ? 22.218 0.273 4.790 1.00 97.25 420 LEU A O 1
ATOM 3126 N N . GLU A 1 421 ? 24.333 0.894 4.318 1.00 96.31 421 GLU A N 1
ATOM 3127 C CA . GLU A 1 421 ? 24.974 -0.245 4.981 1.00 96.31 421 GLU A CA 1
ATOM 3128 C C . GLU A 1 421 ? 24.754 -0.218 6.496 1.00 96.31 421 GLU A C 1
ATOM 3130 O O . GLU A 1 421 ? 24.436 -1.253 7.078 1.00 96.31 421 GLU A O 1
ATOM 3135 N N . ARG A 1 422 ? 24.843 0.954 7.139 1.00 96.38 422 ARG A N 1
ATOM 3136 C CA . ARG A 1 422 ? 24.570 1.106 8.577 1.00 96.38 422 ARG A CA 1
ATOM 3137 C C . ARG A 1 422 ? 23.116 0.793 8.926 1.00 96.38 422 ARG A C 1
ATOM 3139 O O . ARG A 1 422 ? 22.871 0.078 9.897 1.00 96.38 422 ARG A O 1
ATOM 3146 N N . MET A 1 423 ? 22.161 1.278 8.129 1.00 97.56 423 MET A N 1
ATOM 3147 C CA . MET A 1 423 ? 20.742 0.935 8.292 1.00 97.56 423 MET A CA 1
ATOM 3148 C C . MET A 1 423 ? 20.522 -0.577 8.145 1.00 97.56 423 MET A C 1
ATOM 3150 O O . MET A 1 423 ? 19.845 -1.185 8.968 1.00 97.56 423 MET A O 1
ATOM 3154 N N . GLU A 1 424 ? 21.137 -1.207 7.139 1.00 96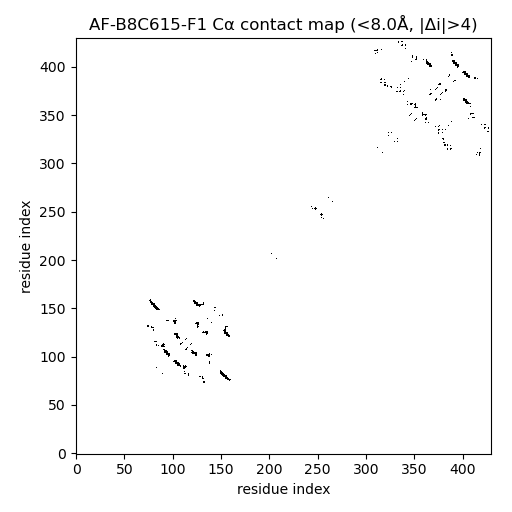.81 424 GLU A N 1
ATOM 3155 C CA . GLU A 1 424 ? 21.029 -2.651 6.914 1.00 96.81 424 GLU A CA 1
ATOM 3156 C C . GLU A 1 424 ? 21.715 -3.490 8.004 1.00 96.81 424 GLU A C 1
ATOM 3158 O O . GLU A 1 424 ? 21.207 -4.546 8.383 1.00 96.81 424 GLU A O 1
ATOM 3163 N N . ALA A 1 425 ? 22.858 -3.045 8.523 1.00 96.06 425 ALA A N 1
ATOM 3164 C CA . ALA A 1 425 ? 23.537 -3.708 9.629 1.00 96.06 425 ALA A CA 1
ATOM 3165 C C . ALA A 1 425 ? 22.664 -3.699 10.890 1.00 96.06 425 ALA A C 1
ATOM 3167 O O . ALA A 1 425 ? 22.546 -4.727 11.554 1.00 96.06 425 ALA A O 1
ATOM 3168 N N . TYR A 1 426 ? 21.994 -2.576 11.167 1.00 96.81 426 TYR A N 1
ATOM 3169 C CA . TYR A 1 426 ? 21.035 -2.478 12.264 1.00 96.81 426 TYR A CA 1
ATOM 3170 C C . TYR A 1 426 ? 19.818 -3.390 12.042 1.00 96.81 426 TYR A C 1
ATOM 3172 O O . TYR A 1 426 ? 19.422 -4.107 12.953 1.00 96.81 426 TYR A O 1
ATOM 3180 N N . GLU A 1 427 ? 19.286 -3.456 10.812 1.00 95.12 427 GLU A N 1
ATOM 3181 C CA . GLU A 1 427 ? 18.193 -4.377 10.449 1.00 95.12 427 GLU A CA 1
ATOM 3182 C C . GLU A 1 427 ? 18.528 -5.857 10.712 1.00 95.12 427 GLU A C 1
ATOM 3184 O O . GLU A 1 427 ? 17.638 -6.646 11.023 1.00 95.12 427 GLU A O 1
ATOM 3189 N N . ARG A 1 428 ? 19.796 -6.252 10.535 1.00 94.06 428 ARG A N 1
ATOM 3190 C CA . ARG A 1 428 ? 20.251 -7.646 10.678 1.00 94.06 428 ARG A CA 1
ATOM 3191 C C . ARG A 1 428 ? 20.760 -7.997 12.076 1.00 94.06 428 ARG A C 1
ATOM 3193 O O . ARG A 1 428 ? 20.858 -9.183 12.379 1.00 94.06 428 ARG A O 1
ATOM 3200 N N . GLY A 1 429 ? 21.173 -6.998 12.853 1.00 84.44 429 GLY A N 1
ATOM 3201 C CA . GLY A 1 429 ? 21.798 -7.164 14.168 1.00 84.44 429 GLY A CA 1
ATOM 3202 C C . GLY A 1 429 ? 20.874 -6.899 15.358 1.00 84.44 429 GLY A C 1
ATOM 3203 O O . GLY A 1 429 ? 21.349 -6.997 16.488 1.00 84.44 429 GLY A O 1
ATOM 3204 N N . GLY A 1 430 ? 19.615 -6.529 15.101 1.00 54.53 430 GLY A N 1
ATOM 3205 C CA . GLY A 1 430 ? 18.561 -6.350 16.105 1.00 54.53 430 GLY A CA 1
ATOM 3206 C C . GLY A 1 430 ? 17.939 -7.647 16.605 1.00 54.53 430 GLY A C 1
ATOM 3207 O O . GLY A 1 430 ? 17.906 -8.632 15.829 1.00 54.53 430 GLY A O 1
#

Sequence (430 aa):
MDTIKKKNSIGSKDKSTLGGNSGRIGGGVGGSAKSGGNNPFANAGAGINDVLGKMMQNKNTGSKRGGGQSLGGSKPGRVFSVSLDKPGPLGLEVERRRDAQTAIIASVIPGSQADKAGLQRGDIVCRARSNGNEELGYDAFIKTAKSGQRPLEFDVRRIESSIDTSGGGKVSADALHRKQAMIAAAEAREAKHKAKTKPVPKATTNDRLLLSKDRRLENTQQRHYETNDCDETRRAVDAIKQAEKEDALNLGYNPYEAKAMTSGQARTATVVMTKGEIDASKAPSKIKSEGETSAPGRVNAPRDPTTQSTPLSPEFEQAFSIHVTSNSDHTAVLNSLGIMRKLIVNATTKGQQGDNETSSKFRRVRLSNPKIKAAITDMQGALDLMMSVGFVLSENDEDGETYLVFSPGEKGAEWLGSALERMEAYERGG

Organism: Thalassiosira pseudonana (NCBI:txid35128)

Secondary structure (DSSP, 8-state):
-----------------------------------------------S--SS--SS----S----------SPPPSSEEEEEEE-SSS---EEEEE-TTT-BEEEEEE-TTSHHHHTT--TTPEEE-TTSTTSSBPBHHHHHHHHHT--SSEEEEEEE------S-S-----THHHHHHHHHHHHHHHHHHHHHHHHSPPP---TTSTTTHHHHTTTGGGSS--S--SSHHHHHHHHHHHHHHHHHHHHHHTS-TT------HHHHHHHHHHHHS----GGG-----------PPPP-------TT---PPPPHHHHHHHHHHHHH-S-HHHHHHHHHHHHHHHHHHHTTTTSS-HHHHHHHHEEETTSHHHIIIIISSTTHHHHHHHTTEEEEEETTTTEEEEEEPTT----TTHHHHHHHHHHHHHH-

InterPro domains:
  IPR001478 PDZ domain [PF00595] (83-125)
  IPR001478 PDZ domain [PS50106] (79-160)
  IPR001478 PDZ domain [SM00228] (88-160)
  IPR018997 PUB domain [PF09409] (356-408)
  IPR036034 PDZ superfamily [G3DSA:2.30.42.10] (74-162)
  IPR036034 PDZ superfamily [SSF50156] (79-158)
  IPR036339 PUB-like domain superfamily [SSF143503] (324-409)

pLDDT: mean 76.1, std 23.65, range [33.03, 98.56]

Radius of gyration: 38.4 Å; Cα contacts (8 Å, |Δi|>4): 357; chains: 1; bounding box: 99×102×93 Å

Foldseek 3Di:
DDDDDDDDDDDDDDDDDDDDDDDDDDDDDDDDDDDDDDDDDDDDDDDDPPPPPPDDPDDPDPPPVPPPVPPPDQDDFQKDKFWQADADDQQWDWDADPPPQFTFTQDGHPPGSCVVRVDDGGKFWAAAPPSNRHGDGPVRLVCLNVVRDPRPITMIGHRPPPPPPDDDDDDDPVVVVVVVVVVVVVVVVVVVVCVVPPPDPPDDPPPPPPVPPVVVPPVPPPPPDDDPVPPVVVVVVVVVVVVQVVVCVVVVHRPPDPDPDDPVRVVVVVVAVVDDDDPVPPDDDDDDDDDDDDDDDPDDDPDPPPPPQDDDDPLLVVLLCQQCPVDPDNVLSLLLLVVLLQLLCQCLPQLQDDDPVRSQVSQKAFCPPPSNVSSAVVGRSNVSNSVSQAWDWDADPVVRTIITGHDHPDNTDPNVVVSSVVSVCSSVVD

Mean predicted aligned error: 21.67 Å